Protein AF-A0A5R8P8B9-F1 (afdb_monomer)

Organism: NCBI:txid135487

Structure (mmCIF, N/CA/C/O backbone):
data_AF-A0A5R8P8B9-F1
#
_entry.id   AF-A0A5R8P8B9-F1
#
loop_
_atom_site.group_PDB
_atom_site.id
_atom_site.type_symbol
_atom_site.label_atom_id
_atom_site.label_alt_id
_atom_site.label_comp_id
_atom_site.label_asym_id
_atom_site.label_entity_id
_atom_site.label_seq_id
_atom_site.pdbx_PDB_ins_code
_atom_site.Cartn_x
_atom_site.Cartn_y
_atom_site.Cartn_z
_atom_site.occupancy
_atom_site.B_iso_or_equiv
_atom_site.auth_seq_id
_atom_site.auth_comp_id
_atom_site.auth_asym_id
_atom_site.auth_atom_id
_atom_site.pdbx_PDB_model_num
ATOM 1 N N . MET A 1 1 ? 19.783 -32.258 8.049 1.00 32.91 1 MET A N 1
ATOM 2 C CA . MET A 1 1 ? 19.563 -31.688 6.703 1.00 32.91 1 MET A CA 1
ATOM 3 C C . MET A 1 1 ? 19.098 -30.254 6.885 1.00 32.91 1 MET A C 1
ATOM 5 O O . MET A 1 1 ? 18.039 -30.056 7.458 1.00 32.91 1 MET A O 1
ATOM 9 N N . SER A 1 2 ? 19.915 -29.268 6.510 1.00 30.86 2 SER A N 1
ATOM 10 C CA . SER A 1 2 ? 19.605 -27.845 6.700 1.00 30.86 2 SER A CA 1
ATOM 11 C C . SER A 1 2 ? 18.884 -27.308 5.468 1.00 30.86 2 SER A C 1
ATOM 13 O O . SER A 1 2 ? 19.510 -27.094 4.434 1.00 30.86 2 SER A O 1
ATOM 15 N N . THR A 1 3 ? 17.575 -27.097 5.555 1.00 34.62 3 THR A N 1
ATOM 16 C CA . THR A 1 3 ? 16.823 -26.369 4.528 1.00 34.62 3 THR A CA 1
ATOM 17 C C . THR A 1 3 ? 16.906 -24.880 4.832 1.00 34.62 3 THR A C 1
ATOM 19 O O . THR A 1 3 ? 16.117 -24.340 5.604 1.00 34.62 3 THR A O 1
ATOM 22 N N . THR A 1 4 ? 17.913 -24.221 4.258 1.00 39.94 4 THR A N 1
ATOM 23 C CA . THR A 1 4 ? 18.034 -22.760 4.243 1.00 39.94 4 THR A CA 1
ATOM 24 C C . THR A 1 4 ? 16.786 -22.173 3.589 1.00 39.94 4 THR A C 1
ATOM 26 O O . THR A 1 4 ? 16.516 -22.440 2.419 1.00 39.94 4 THR A O 1
ATOM 29 N N . THR A 1 5 ? 16.012 -21.388 4.335 1.00 41.69 5 THR A N 1
ATOM 30 C CA . THR A 1 5 ? 14.906 -20.594 3.796 1.00 41.69 5 THR A CA 1
ATOM 31 C C . THR A 1 5 ? 15.503 -19.520 2.886 1.00 41.69 5 THR A C 1
ATOM 33 O O . THR A 1 5 ? 15.982 -18.492 3.350 1.00 41.69 5 THR A O 1
ATOM 36 N N . ILE A 1 6 ? 15.555 -19.807 1.586 1.00 44.22 6 ILE A N 1
ATOM 37 C CA . ILE A 1 6 ? 16.093 -18.916 0.551 1.00 44.22 6 ILE A CA 1
ATOM 38 C C . ILE A 1 6 ? 15.149 -17.711 0.440 1.00 44.22 6 ILE A C 1
ATOM 40 O O . ILE A 1 6 ? 14.049 -17.832 -0.111 1.00 44.22 6 ILE A O 1
ATOM 44 N N . SER A 1 7 ? 15.574 -16.560 0.970 1.00 52.22 7 SER A N 1
ATOM 45 C CA . SER A 1 7 ? 14.882 -15.275 0.799 1.00 52.22 7 SER A CA 1
ATOM 46 C C . SER A 1 7 ? 14.778 -14.926 -0.695 1.00 52.22 7 SER A C 1
ATOM 48 O O . SER A 1 7 ? 15.570 -15.407 -1.505 1.00 52.22 7 SER A O 1
ATOM 50 N N . ALA A 1 8 ? 13.841 -14.068 -1.114 1.00 51.50 8 ALA A N 1
ATOM 51 C CA . ALA A 1 8 ? 13.798 -13.590 -2.503 1.00 51.50 8 ALA A CA 1
ATOM 52 C C . ALA A 1 8 ? 15.131 -12.933 -2.938 1.00 51.50 8 ALA A C 1
ATOM 54 O O . ALA A 1 8 ? 15.500 -13.008 -4.112 1.00 51.50 8 ALA A O 1
ATOM 55 N N . ALA A 1 9 ? 15.897 -12.382 -1.985 1.00 48.53 9 ALA A N 1
ATOM 56 C CA . ALA A 1 9 ? 17.263 -11.893 -2.194 1.00 48.53 9 ALA A CA 1
ATOM 57 C C . ALA A 1 9 ? 18.290 -13.007 -2.507 1.00 48.53 9 ALA A C 1
ATOM 59 O O . ALA A 1 9 ? 19.281 -12.743 -3.191 1.00 48.53 9 ALA A O 1
ATOM 60 N N . ASP A 1 10 ? 18.040 -14.248 -2.078 1.00 47.06 10 ASP A N 1
ATOM 61 C CA . ASP A 1 10 ? 18.881 -15.425 -2.344 1.00 47.06 10 ASP A CA 1
ATOM 62 C C . ASP A 1 10 ? 18.530 -16.124 -3.676 1.00 47.06 10 ASP A C 1
ATOM 64 O O . ASP A 1 10 ? 19.280 -16.976 -4.144 1.00 47.06 10 ASP A O 1
ATOM 68 N N . ARG A 1 11 ? 17.430 -15.739 -4.350 1.00 55.34 11 ARG A N 1
ATOM 69 C CA . ARG A 1 11 ? 17.094 -16.176 -5.728 1.00 55.34 11 ARG A CA 1
ATOM 70 C C . ARG A 1 11 ? 17.558 -15.180 -6.794 1.00 55.34 11 ARG A C 1
ATOM 72 O O . ARG A 1 11 ? 16.913 -15.010 -7.831 1.00 55.34 11 ARG A O 1
ATOM 79 N N . ALA A 1 12 ? 18.637 -14.454 -6.530 1.00 62.03 12 ALA A N 1
ATOM 80 C CA . ALA A 1 12 ? 19.270 -13.592 -7.518 1.00 62.03 12 ALA A CA 1
ATOM 81 C C . ALA A 1 12 ? 19.962 -14.428 -8.611 1.00 62.03 12 ALA A C 1
ATOM 83 O O . ALA A 1 12 ? 20.501 -15.493 -8.329 1.00 62.03 12 ALA A O 1
ATOM 84 N N . ALA A 1 13 ? 19.996 -13.935 -9.850 1.00 69.44 13 ALA A N 1
ATOM 85 C CA . ALA A 1 13 ? 20.685 -14.609 -10.948 1.00 69.44 13 ALA A CA 1
ATOM 86 C C . ALA A 1 13 ? 22.206 -14.406 -10.850 1.00 69.44 13 ALA A C 1
ATOM 88 O O . ALA A 1 13 ? 22.978 -15.168 -11.423 1.00 69.44 13 ALA A O 1
ATOM 89 N N . THR A 1 14 ? 22.646 -13.373 -10.117 1.00 83.69 14 THR A N 1
ATOM 90 C CA . THR A 1 14 ? 24.057 -13.047 -9.875 1.00 83.69 14 THR A CA 1
ATOM 91 C C . THR A 1 14 ? 24.274 -12.548 -8.444 1.00 83.69 14 THR A C 1
ATOM 93 O O . THR A 1 14 ? 23.365 -11.997 -7.820 1.00 83.69 14 THR A O 1
ATOM 96 N N . ALA A 1 15 ? 25.502 -12.676 -7.931 1.00 87.75 15 ALA A N 1
ATOM 97 C CA . ALA A 1 15 ? 25.878 -12.145 -6.617 1.00 87.75 15 ALA A CA 1
ATOM 98 C C . ALA A 1 15 ? 25.673 -10.621 -6.517 1.00 87.75 15 ALA A C 1
ATOM 100 O O . ALA A 1 15 ? 25.242 -10.117 -5.480 1.00 87.75 15 ALA A O 1
ATOM 101 N N . THR A 1 16 ? 25.923 -9.890 -7.609 1.00 90.81 16 THR A N 1
ATOM 102 C CA . THR A 1 16 ? 25.677 -8.444 -7.694 1.00 90.81 16 THR A CA 1
ATOM 103 C C . THR A 1 16 ? 24.193 -8.118 -7.562 1.00 90.81 16 THR A C 1
ATOM 105 O O . THR A 1 16 ? 23.843 -7.219 -6.803 1.00 90.81 16 THR A O 1
ATOM 108 N N . GLU A 1 17 ? 23.314 -8.864 -8.241 1.00 91.81 17 GLU A N 1
ATOM 109 C CA . GLU A 1 17 ? 21.864 -8.692 -8.092 1.00 91.81 17 GLU A CA 1
ATOM 110 C C . GLU A 1 17 ? 21.420 -8.959 -6.644 1.00 91.81 17 GLU A C 1
ATOM 112 O O . GLU A 1 17 ? 20.647 -8.174 -6.099 1.00 91.81 17 GLU A O 1
ATOM 117 N N . SER A 1 18 ? 21.929 -10.013 -5.996 1.00 90.81 18 SER A N 1
ATOM 118 C CA . SER A 1 18 ? 21.593 -10.321 -4.594 1.00 90.81 18 SER A CA 1
ATOM 119 C C . SER A 1 18 ? 21.999 -9.185 -3.653 1.00 90.81 18 SER A C 1
ATOM 121 O O . SER A 1 18 ? 21.192 -8.715 -2.846 1.00 90.81 18 SER A O 1
ATOM 123 N N . ALA A 1 19 ? 23.234 -8.691 -3.797 1.00 94.44 19 ALA A N 1
ATOM 124 C CA . ALA A 1 19 ? 23.741 -7.581 -3.001 1.00 94.44 19 ALA A CA 1
ATOM 125 C C . ALA A 1 19 ? 22.908 -6.307 -3.201 1.00 94.44 19 ALA A C 1
ATOM 127 O O . ALA A 1 19 ? 22.540 -5.675 -2.213 1.00 94.44 19 ALA A O 1
ATOM 128 N N . LEU A 1 20 ? 22.556 -5.976 -4.448 1.00 96.44 20 LEU A N 1
ATOM 129 C CA . LEU A 1 20 ? 21.714 -4.822 -4.765 1.00 96.44 20 LEU A CA 1
ATOM 130 C C . LEU A 1 20 ? 20.326 -4.957 -4.143 1.00 96.44 20 LEU A C 1
ATOM 132 O O . LEU A 1 20 ? 19.863 -4.033 -3.482 1.00 96.44 20 LEU A O 1
ATOM 136 N N . ARG A 1 21 ? 19.667 -6.110 -4.301 1.00 96.56 21 ARG A N 1
ATOM 137 C CA . ARG A 1 21 ? 18.330 -6.349 -3.739 1.00 96.56 21 ARG A CA 1
ATOM 138 C C . ARG A 1 21 ? 18.325 -6.239 -2.215 1.00 96.56 21 ARG A C 1
ATOM 140 O O . ARG A 1 21 ? 17.406 -5.640 -1.659 1.00 96.56 21 ARG A O 1
ATOM 147 N N . ARG A 1 22 ? 19.353 -6.764 -1.544 1.00 96.56 22 ARG A N 1
ATOM 148 C CA . ARG A 1 22 ? 19.531 -6.632 -0.091 1.00 96.56 22 ARG A CA 1
ATOM 149 C C . ARG A 1 22 ? 19.755 -5.178 0.330 1.00 96.56 22 ARG A C 1
ATOM 151 O O . ARG A 1 22 ? 19.131 -4.718 1.283 1.00 96.56 22 ARG A O 1
ATOM 158 N N . ASP A 1 23 ? 20.620 -4.455 -0.374 1.00 98.06 23 ASP A N 1
ATOM 159 C CA . ASP A 1 23 ? 20.900 -3.048 -0.079 1.00 98.06 23 ASP A CA 1
ATOM 160 C C . ASP A 1 23 ? 19.666 -2.168 -0.334 1.00 98.06 23 ASP A C 1
ATOM 162 O O . ASP A 1 23 ? 19.398 -1.257 0.446 1.00 98.06 23 ASP A O 1
ATOM 166 N N . TYR A 1 24 ? 18.864 -2.485 -1.355 1.00 98.25 24 TYR A N 1
ATOM 167 C CA . TYR A 1 24 ? 17.590 -1.819 -1.624 1.00 98.25 24 TYR A CA 1
ATOM 168 C C . TYR A 1 24 ? 16.571 -2.055 -0.497 1.00 98.25 24 TYR A C 1
ATOM 170 O O . TYR A 1 24 ? 15.936 -1.113 -0.029 1.00 98.25 24 TYR A O 1
ATOM 178 N N . ALA A 1 25 ? 16.464 -3.288 0.014 1.00 97.69 25 ALA A N 1
ATOM 179 C CA . ALA A 1 25 ? 15.630 -3.583 1.182 1.00 97.69 25 ALA A CA 1
ATOM 180 C C . ALA A 1 25 ? 16.067 -2.772 2.416 1.00 97.69 25 ALA A C 1
ATOM 182 O O . ALA A 1 25 ? 15.236 -2.189 3.112 1.00 97.69 25 ALA A O 1
ATOM 183 N N . ARG A 1 26 ? 17.382 -2.667 2.659 1.00 97.94 26 ARG A N 1
ATOM 184 C CA . ARG A 1 26 ? 17.927 -1.835 3.742 1.00 97.94 26 ARG A CA 1
ATOM 185 C C . ARG A 1 26 ? 17.616 -0.352 3.534 1.00 97.94 26 ARG A C 1
ATOM 187 O O . ARG A 1 26 ? 17.186 0.299 4.480 1.00 97.94 26 ARG A O 1
ATOM 194 N N . PHE A 1 27 ? 17.808 0.172 2.325 1.00 98.38 27 PHE A N 1
ATOM 195 C CA . PHE A 1 27 ? 17.454 1.545 1.955 1.00 98.38 27 PHE A CA 1
ATOM 196 C C . PHE A 1 27 ? 15.982 1.853 2.257 1.00 98.38 27 PHE A C 1
ATOM 198 O O . PHE A 1 27 ? 15.687 2.846 2.923 1.00 98.38 27 PHE A O 1
ATOM 205 N N . HIS A 1 28 ? 15.075 0.974 1.826 1.00 97.56 28 HIS A N 1
ATOM 206 C CA . HIS A 1 28 ? 13.642 1.116 2.062 1.00 97.56 28 HIS A CA 1
ATOM 207 C C . HIS A 1 28 ? 13.309 1.127 3.561 1.00 97.56 28 HIS A C 1
ATOM 209 O O . HIS A 1 28 ? 12.622 2.029 4.047 1.00 97.56 28 HIS A O 1
ATOM 215 N N . ASN A 1 29 ? 13.857 0.173 4.318 1.00 97.25 29 ASN A N 1
ATOM 216 C CA . ASN A 1 29 ? 13.622 0.073 5.757 1.00 97.25 29 ASN A CA 1
ATOM 217 C C . ASN A 1 29 ? 14.146 1.302 6.506 1.00 97.25 29 ASN A C 1
ATOM 219 O O . ASN A 1 29 ? 13.414 1.855 7.318 1.00 97.25 29 ASN A O 1
ATOM 223 N N . LEU A 1 30 ? 15.358 1.779 6.192 1.00 98.06 30 LEU A N 1
ATOM 224 C CA . LEU A 1 30 ? 15.932 2.992 6.791 1.00 98.06 30 LEU A CA 1
ATOM 225 C C . LEU A 1 30 ? 15.031 4.217 6.587 1.00 98.06 30 LEU A C 1
ATOM 227 O O . LEU A 1 30 ? 14.822 4.989 7.521 1.00 98.06 30 LEU A O 1
ATOM 231 N N . ARG A 1 31 ? 14.461 4.384 5.386 1.00 97.88 31 ARG A N 1
ATOM 232 C CA . ARG A 1 31 ? 13.517 5.476 5.098 1.00 97.88 31 ARG A CA 1
ATOM 233 C C . ARG A 1 31 ? 12.190 5.319 5.832 1.00 97.88 31 ARG A C 1
ATOM 235 O O . ARG A 1 31 ? 11.624 6.322 6.250 1.00 97.88 31 ARG A O 1
ATOM 242 N N . THR A 1 32 ? 11.719 4.086 5.988 1.00 95.88 32 THR A N 1
ATOM 243 C CA . THR A 1 32 ? 10.459 3.780 6.678 1.00 95.88 32 THR A CA 1
ATOM 244 C C . THR A 1 32 ? 10.562 4.060 8.178 1.00 95.88 32 THR A C 1
ATOM 246 O O . THR A 1 32 ? 9.634 4.607 8.760 1.00 95.88 32 THR A O 1
ATOM 249 N N . ILE A 1 33 ? 11.699 3.746 8.810 1.00 97.19 33 ILE A N 1
ATOM 250 C CA . ILE A 1 33 ? 11.886 3.934 10.259 1.00 97.19 33 ILE A CA 1
ATOM 251 C C . ILE A 1 33 ? 12.322 5.351 10.650 1.00 97.19 33 ILE A C 1
ATOM 253 O O . ILE A 1 33 ? 12.096 5.757 11.785 1.00 97.19 33 ILE A O 1
ATOM 257 N N . ALA A 1 34 ? 12.947 6.117 9.747 1.00 97.56 34 ALA A N 1
ATOM 258 C CA . ALA A 1 34 ? 13.501 7.434 10.075 1.00 97.56 34 ALA A CA 1
ATOM 259 C C . ALA A 1 34 ? 12.492 8.432 10.693 1.00 97.56 34 ALA A C 1
ATOM 261 O O . ALA A 1 34 ? 12.882 9.122 11.637 1.00 97.56 34 ALA A O 1
ATOM 262 N N . PRO A 1 35 ? 11.216 8.511 10.250 1.00 97.00 35 PRO A N 1
ATOM 263 C CA . PRO A 1 35 ? 10.201 9.357 10.890 1.00 97.00 35 PRO A CA 1
ATOM 264 C C . PRO A 1 35 ? 9.861 8.961 12.334 1.00 97.00 35 PRO A C 1
ATOM 266 O O . PRO A 1 35 ? 9.297 9.768 13.066 1.00 97.00 35 PRO A O 1
ATOM 269 N N . HIS A 1 36 ? 10.199 7.735 12.737 1.00 97.00 36 HIS A N 1
ATOM 270 C CA . HIS A 1 36 ? 9.913 7.162 14.052 1.00 97.00 36 HIS A CA 1
ATOM 271 C C . HIS A 1 36 ? 11.150 7.105 14.963 1.00 97.00 36 HIS A C 1
ATOM 273 O O . HIS A 1 36 ? 11.131 6.413 15.975 1.00 97.00 36 HIS A O 1
ATOM 279 N N . ALA A 1 37 ? 12.240 7.789 14.604 1.00 96.94 37 ALA A N 1
ATOM 280 C CA . ALA A 1 37 ? 13.438 7.846 15.434 1.00 96.94 37 ALA A CA 1
ATOM 281 C C . ALA A 1 37 ? 13.208 8.672 16.715 1.00 96.94 37 ALA A C 1
ATOM 283 O O . ALA A 1 37 ? 12.519 9.693 16.683 1.00 96.94 37 ALA A O 1
ATOM 284 N N . ASP A 1 38 ? 13.869 8.291 17.813 1.00 96.19 38 ASP A N 1
ATOM 285 C CA . ASP A 1 38 ? 13.724 8.945 19.124 1.00 96.19 38 ASP A CA 1
ATOM 286 C C . ASP A 1 38 ? 14.216 10.398 19.111 1.00 96.19 38 ASP A C 1
ATOM 288 O O . ASP A 1 38 ? 13.773 11.236 19.898 1.00 96.19 38 ASP A O 1
ATOM 292 N N . THR A 1 39 ? 15.160 10.714 18.215 1.00 97.81 39 THR A N 1
ATOM 293 C CA . THR A 1 39 ? 15.732 12.057 18.090 1.00 97.81 39 THR A CA 1
ATOM 294 C C . THR A 1 39 ? 15.844 12.524 16.633 1.00 97.81 39 THR A C 1
ATOM 296 O O . THR A 1 39 ? 16.128 11.727 15.732 1.00 97.81 39 THR A O 1
ATOM 299 N N . PRO A 1 40 ? 15.765 13.846 16.372 1.00 97.50 40 PRO A N 1
ATOM 300 C CA . PRO A 1 40 ? 16.004 14.400 15.036 1.00 97.50 40 PRO A CA 1
ATOM 301 C C . PRO A 1 40 ? 17.421 14.158 14.496 1.00 97.50 40 PRO A C 1
ATOM 303 O O . PRO A 1 40 ? 17.649 14.254 13.290 1.00 97.50 40 PRO A O 1
ATOM 306 N N . ALA A 1 41 ? 18.404 13.922 15.372 1.00 97.00 41 ALA A N 1
ATOM 307 C CA . ALA A 1 41 ? 19.769 13.586 14.969 1.00 97.00 41 ALA A CA 1
ATOM 308 C C . ALA A 1 41 ? 19.839 12.155 14.416 1.00 97.00 41 ALA A C 1
ATOM 310 O O . ALA A 1 41 ? 20.381 11.948 13.332 1.00 97.00 41 ALA A O 1
ATOM 311 N N . GLN A 1 42 ? 19.203 11.206 15.104 1.00 97.25 42 GLN A N 1
ATOM 312 C CA . GLN A 1 42 ? 19.086 9.819 14.660 1.00 97.25 42 GLN A CA 1
ATOM 313 C C . GLN A 1 42 ? 18.295 9.706 13.348 1.00 97.25 42 GLN A C 1
ATOM 315 O O . GLN A 1 42 ? 18.732 9.014 12.432 1.00 97.25 42 GLN A O 1
ATOM 320 N N . ALA A 1 43 ? 17.190 10.449 13.197 1.00 97.31 43 ALA A N 1
ATOM 321 C CA . ALA A 1 43 ? 16.448 10.506 11.932 1.00 97.31 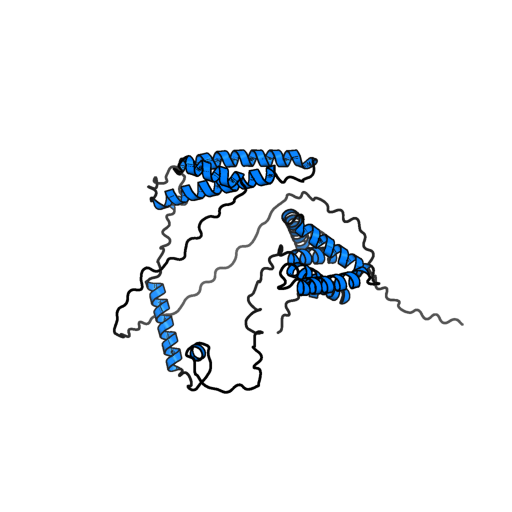43 ALA A CA 1
ATOM 322 C C . ALA A 1 43 ? 17.347 10.935 10.753 1.00 97.31 43 ALA A C 1
ATOM 324 O O . ALA A 1 43 ? 17.337 10.313 9.690 1.00 97.31 43 ALA A O 1
ATOM 325 N N . ARG A 1 44 ? 18.178 11.972 10.950 1.00 98.38 44 ARG A N 1
ATOM 326 C CA . ARG A 1 44 ? 19.140 12.448 9.938 1.00 98.38 44 AR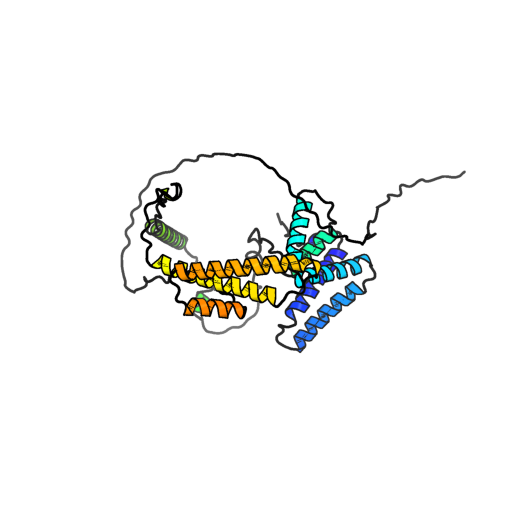G A CA 1
ATOM 327 C C . ARG A 1 44 ? 20.213 11.414 9.613 1.00 98.38 44 ARG A C 1
ATOM 329 O O . ARG A 1 44 ? 20.578 11.275 8.446 1.00 98.38 44 ARG A O 1
ATOM 336 N N . GLU A 1 45 ? 20.708 10.689 10.610 1.00 98.38 45 GLU A N 1
ATOM 337 C CA . GLU A 1 45 ? 21.683 9.619 10.399 1.00 98.38 45 GLU A CA 1
ATOM 338 C C . GLU A 1 45 ? 21.101 8.494 9.533 1.00 98.38 45 GLU A C 1
ATOM 340 O O . GLU A 1 45 ? 21.704 8.115 8.529 1.00 98.38 45 GLU A O 1
ATOM 345 N N . LEU A 1 46 ? 19.895 8.021 9.856 1.00 97.94 46 LEU A N 1
ATOM 346 C CA . LEU A 1 46 ? 19.204 6.974 9.097 1.00 97.94 46 LEU A CA 1
ATOM 347 C C . LEU A 1 46 ? 18.976 7.384 7.636 1.00 97.94 46 LEU A C 1
ATOM 349 O O . LEU A 1 46 ? 19.254 6.608 6.719 1.00 97.94 46 LEU A O 1
ATOM 353 N N . LEU A 1 47 ? 18.539 8.627 7.406 1.00 98.06 47 LEU A N 1
ATOM 354 C CA . LEU A 1 47 ? 18.372 9.171 6.057 1.00 98.06 47 LEU A CA 1
ATOM 355 C C . LEU A 1 47 ? 19.710 9.301 5.315 1.00 98.06 47 LEU A C 1
ATOM 357 O O . LEU A 1 47 ? 19.774 8.992 4.129 1.00 98.06 47 LEU A O 1
ATOM 361 N N . THR A 1 48 ? 20.791 9.682 5.999 1.00 98.56 48 THR A N 1
ATOM 362 C CA . THR A 1 48 ? 22.139 9.762 5.405 1.00 98.56 48 THR A CA 1
ATOM 363 C C . THR A 1 48 ? 22.644 8.382 4.975 1.00 98.56 48 THR A C 1
ATOM 365 O O . THR A 1 48 ? 23.194 8.226 3.880 1.00 98.56 48 THR A O 1
ATOM 368 N N . GLN A 1 49 ? 22.417 7.356 5.801 1.00 98.62 49 GLN A N 1
ATOM 369 C CA . GLN A 1 49 ? 22.741 5.970 5.458 1.00 98.62 49 GLN A CA 1
ATOM 370 C C . GLN A 1 49 ? 21.930 5.490 4.245 1.00 98.62 49 GLN A C 1
ATOM 372 O O . GLN A 1 49 ? 22.487 4.853 3.350 1.00 98.62 49 GLN A O 1
ATOM 377 N N . ALA A 1 50 ? 20.637 5.826 4.178 1.00 98.12 50 ALA A N 1
ATOM 378 C CA . ALA A 1 50 ? 19.791 5.499 3.034 1.00 98.12 50 ALA A CA 1
ATOM 379 C C . ALA A 1 50 ? 20.296 6.173 1.744 1.00 98.12 50 ALA A C 1
ATOM 381 O O . ALA A 1 50 ? 20.487 5.494 0.736 1.00 98.12 50 ALA A O 1
ATOM 382 N N . THR A 1 51 ? 20.585 7.477 1.778 1.00 98.25 51 THR A N 1
ATOM 383 C CA . THR A 1 51 ? 21.125 8.212 0.622 1.00 98.25 51 THR A CA 1
ATOM 384 C C . THR A 1 51 ? 22.449 7.619 0.144 1.00 98.25 51 THR A C 1
ATOM 386 O O . THR A 1 51 ? 22.607 7.377 -1.044 1.00 98.25 51 THR A O 1
ATOM 389 N N . THR A 1 52 ? 23.351 7.253 1.060 1.00 98.31 52 THR A N 1
ATOM 390 C CA . THR A 1 52 ? 24.635 6.622 0.704 1.00 98.31 52 THR A CA 1
ATOM 391 C C . THR A 1 52 ? 24.445 5.303 -0.061 1.00 98.31 52 THR A C 1
ATOM 393 O O . THR A 1 52 ? 25.172 5.021 -1.016 1.00 98.31 52 THR A O 1
ATOM 396 N N . LEU A 1 53 ? 23.460 4.483 0.331 1.00 98.00 53 LEU A N 1
ATOM 397 C CA . LEU A 1 53 ? 23.122 3.249 -0.390 1.00 98.00 53 LEU A CA 1
ATOM 398 C C . LEU A 1 53 ? 22.562 3.545 -1.785 1.00 98.00 53 LEU A C 1
ATOM 400 O O . LEU A 1 53 ? 22.952 2.882 -2.747 1.00 98.00 53 LEU A O 1
ATOM 404 N N . ALA A 1 54 ? 21.677 4.536 -1.896 1.00 97.69 54 ALA A N 1
ATOM 405 C CA . ALA A 1 54 ? 21.107 4.941 -3.174 1.00 97.69 54 ALA A CA 1
ATOM 406 C C . ALA A 1 54 ? 22.175 5.500 -4.125 1.00 97.69 54 ALA A C 1
ATOM 408 O O . ALA A 1 54 ? 22.250 5.062 -5.272 1.00 97.69 54 ALA A O 1
ATOM 409 N N . ASP A 1 55 ? 23.043 6.396 -3.654 1.00 97.94 55 ASP A N 1
ATOM 410 C CA . ASP A 1 55 ? 24.113 7.014 -4.448 1.00 97.94 55 ASP A CA 1
ATOM 411 C C . ASP A 1 55 ? 25.075 5.967 -5.011 1.00 97.94 55 ASP A C 1
ATOM 413 O O . ASP A 1 55 ? 25.422 6.003 -6.194 1.00 97.94 55 ASP A O 1
ATOM 417 N N . ARG A 1 56 ? 25.444 4.975 -4.189 1.00 97.81 56 ARG A N 1
ATOM 418 C CA . ARG A 1 56 ? 26.286 3.850 -4.609 1.00 97.81 56 ARG A CA 1
ATOM 419 C C . ARG A 1 56 ? 25.696 3.111 -5.810 1.00 97.81 56 ARG A C 1
ATOM 421 O O . ARG A 1 56 ? 26.412 2.877 -6.778 1.00 97.81 56 ARG A O 1
ATOM 428 N N . TRP A 1 57 ? 24.421 2.724 -5.751 1.00 97.56 57 TRP A N 1
ATOM 429 C CA . TRP A 1 57 ? 23.798 1.896 -6.792 1.00 97.56 57 TRP A CA 1
ATOM 430 C C . TRP A 1 57 ? 23.305 2.695 -7.998 1.00 97.56 57 TRP A C 1
ATOM 432 O O . TRP A 1 57 ? 23.281 2.169 -9.109 1.00 97.56 57 TRP A O 1
ATOM 442 N N . THR A 1 58 ? 22.952 3.966 -7.814 1.00 97.25 58 THR A N 1
ATOM 443 C CA . THR A 1 58 ? 22.590 4.875 -8.913 1.00 97.25 58 THR A CA 1
ATOM 444 C C . THR A 1 58 ? 23.806 5.381 -9.682 1.00 97.25 58 THR A C 1
ATOM 446 O O . THR A 1 58 ? 23.681 5.659 -10.872 1.00 97.25 58 THR A O 1
ATOM 449 N N . SER A 1 59 ? 24.983 5.430 -9.052 1.00 96.81 59 SER A N 1
ATOM 450 C CA . SER A 1 59 ? 26.257 5.792 -9.692 1.00 96.81 59 SER A CA 1
ATOM 451 C C . SER A 1 59 ? 27.123 4.581 -10.056 1.00 96.81 59 SER A C 1
ATOM 453 O O . SER A 1 59 ? 28.241 4.752 -10.540 1.00 96.81 59 SER A O 1
ATOM 455 N N . ASP A 1 60 ? 26.630 3.356 -9.833 1.00 96.88 60 ASP A N 1
ATOM 456 C CA . ASP A 1 60 ? 27.383 2.128 -10.100 1.00 96.88 60 ASP A CA 1
ATOM 457 C C . ASP A 1 60 ? 27.800 2.066 -11.581 1.00 96.88 60 ASP A C 1
ATOM 459 O O . ASP A 1 60 ? 26.965 2.361 -12.440 1.00 96.88 60 ASP A O 1
ATOM 463 N N . PRO A 1 61 ? 29.041 1.672 -11.928 1.00 96.19 61 PRO A N 1
ATOM 464 C CA . PRO A 1 61 ? 29.483 1.581 -13.320 1.00 96.19 61 PRO A CA 1
ATOM 465 C C . PRO A 1 61 ? 28.616 0.657 -14.188 1.00 96.19 61 PRO A C 1
ATOM 467 O O . PRO A 1 61 ? 28.445 0.912 -15.384 1.00 96.19 61 PRO A O 1
ATOM 470 N N . ASN A 1 62 ? 28.017 -0.384 -13.602 1.00 94.25 62 ASN A N 1
ATOM 471 C CA . ASN A 1 62 ? 27.203 -1.362 -14.310 1.00 94.25 62 ASN A CA 1
ATOM 472 C C . ASN A 1 62 ? 25.805 -0.799 -14.656 1.00 94.25 62 ASN A C 1
ATOM 474 O O . ASN A 1 62 ? 24.973 -0.587 -13.766 1.00 94.25 62 ASN A O 1
ATOM 478 N N . PRO A 1 63 ? 25.468 -0.626 -15.951 1.00 93.69 63 PRO A N 1
ATOM 479 C CA . PRO A 1 63 ? 24.164 -0.107 -16.356 1.00 93.69 63 PRO A CA 1
ATOM 480 C C . PRO A 1 63 ? 22.999 -1.031 -15.977 1.00 93.69 63 PRO A C 1
ATOM 482 O O . PRO A 1 63 ? 21.924 -0.531 -15.642 1.00 93.69 63 PRO A O 1
ATOM 485 N N . CYS A 1 64 ? 23.193 -2.358 -15.981 1.00 93.00 64 CYS A N 1
ATOM 486 C CA . CYS A 1 64 ? 22.131 -3.299 -15.616 1.00 93.00 64 CYS A CA 1
ATOM 487 C C . CYS A 1 64 ? 21.799 -3.174 -14.104 1.00 93.00 64 CYS A C 1
ATOM 489 O O . CYS A 1 64 ? 20.631 -3.316 -13.740 1.00 93.00 64 CYS A O 1
ATOM 491 N N . ALA A 1 65 ? 22.780 -2.840 -13.247 1.00 94.38 65 ALA A N 1
ATOM 492 C CA . ALA A 1 65 ? 22.577 -2.579 -11.814 1.00 94.38 65 ALA A CA 1
ATOM 493 C C . ALA A 1 65 ? 21.804 -1.271 -11.575 1.00 94.38 65 ALA A C 1
ATOM 495 O O . ALA A 1 65 ? 20.780 -1.278 -10.892 1.00 94.38 65 ALA A O 1
ATOM 496 N N . ARG A 1 66 ? 22.207 -0.172 -12.233 1.00 96.75 66 ARG A N 1
ATOM 497 C CA . ARG A 1 66 ? 21.466 1.105 -12.178 1.00 96.75 66 ARG A CA 1
ATOM 498 C C . ARG A 1 66 ? 20.019 0.959 -12.655 1.00 96.75 66 ARG A C 1
ATOM 500 O O . ARG A 1 66 ? 19.107 1.571 -12.103 1.00 96.75 66 ARG A O 1
ATOM 507 N N . ALA A 1 67 ? 19.795 0.169 -13.706 1.00 95.75 67 ALA A N 1
ATOM 508 C CA . ALA A 1 67 ? 18.451 -0.143 -14.187 1.00 95.75 67 ALA A CA 1
ATOM 509 C C . ALA A 1 67 ? 17.640 -0.917 -13.138 1.00 95.75 67 ALA A C 1
ATOM 511 O O . ALA A 1 67 ? 16.507 -0.540 -12.868 1.00 95.75 67 ALA A O 1
ATOM 512 N N . LEU A 1 68 ? 18.233 -1.927 -12.490 1.00 95.88 68 LEU A N 1
ATOM 513 C CA . LEU A 1 68 ? 17.541 -2.721 -11.472 1.00 95.88 68 LEU A CA 1
ATOM 514 C C . LEU A 1 68 ? 17.143 -1.877 -10.255 1.00 95.88 68 LEU A C 1
ATOM 516 O O . LEU A 1 68 ? 16.038 -2.034 -9.745 1.00 95.88 68 LEU A O 1
ATOM 520 N N . TRP A 1 69 ? 18.011 -0.961 -9.817 1.00 97.62 69 TRP A N 1
ATOM 521 C CA . TRP A 1 69 ? 17.683 -0.028 -8.737 1.00 97.62 69 TRP A CA 1
ATOM 522 C C . TRP A 1 69 ? 16.453 0.826 -9.078 1.00 97.62 69 TRP A C 1
ATOM 524 O O . TRP A 1 69 ? 15.524 0.915 -8.282 1.00 97.62 69 TRP A O 1
ATOM 534 N N . ARG A 1 70 ? 16.411 1.399 -10.291 1.00 97.56 70 ARG A N 1
ATOM 535 C CA . ARG A 1 70 ? 15.265 2.195 -10.769 1.00 97.56 70 ARG A CA 1
ATOM 536 C C . ARG A 1 70 ? 13.992 1.365 -10.930 1.00 97.56 70 ARG A C 1
ATOM 538 O O . ARG A 1 70 ? 12.913 1.854 -10.626 1.00 97.56 70 ARG A O 1
ATOM 545 N N . GLU A 1 71 ? 14.109 0.124 -11.393 1.00 96.56 71 GLU A N 1
ATOM 546 C CA . GLU A 1 71 ? 12.973 -0.798 -11.505 1.00 96.56 71 GLU A CA 1
ATOM 547 C C . GLU A 1 71 ? 12.381 -1.145 -10.134 1.00 96.56 71 GLU A C 1
ATOM 549 O O . GLU A 1 71 ? 11.162 -1.170 -9.993 1.00 96.56 71 GLU A O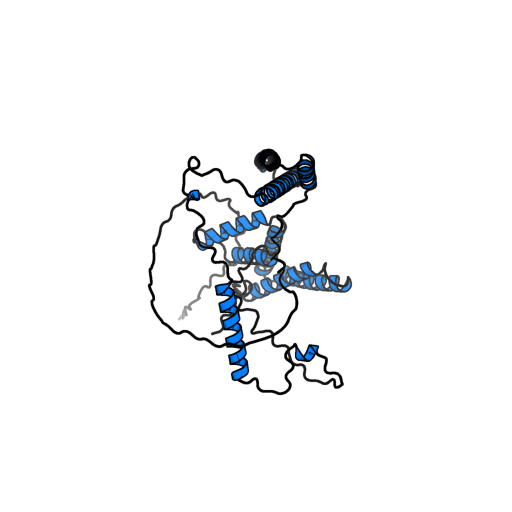 1
ATOM 554 N N . LEU A 1 72 ? 13.224 -1.391 -9.124 1.00 97.50 72 LEU A N 1
ATOM 555 C CA . LEU A 1 72 ? 12.772 -1.619 -7.748 1.00 97.50 72 LEU A CA 1
ATOM 556 C C . LEU A 1 72 ? 12.076 -0.379 -7.178 1.00 97.50 72 LEU A C 1
ATOM 558 O O . LEU A 1 72 ? 10.998 -0.508 -6.605 1.00 97.50 72 LEU A O 1
ATOM 562 N N . ASP A 1 73 ? 12.646 0.808 -7.399 1.00 97.56 73 ASP A N 1
ATOM 563 C CA . ASP A 1 73 ? 12.060 2.083 -6.973 1.00 97.56 73 ASP A CA 1
ATOM 564 C C . ASP A 1 73 ? 10.693 2.350 -7.607 1.00 97.56 73 ASP A C 1
ATOM 566 O O . ASP A 1 73 ? 9.718 2.625 -6.908 1.00 97.56 73 ASP A O 1
ATOM 570 N N . ALA A 1 74 ? 10.583 2.150 -8.921 1.00 96.88 74 ALA A N 1
ATOM 571 C CA . ALA A 1 74 ? 9.317 2.260 -9.633 1.00 96.88 74 ALA A CA 1
ATOM 572 C C . ALA A 1 74 ? 8.288 1.222 -9.154 1.00 96.88 74 ALA A C 1
ATOM 574 O O . ALA A 1 74 ? 7.114 1.551 -8.991 1.00 96.88 74 ALA A O 1
ATOM 575 N N . ALA A 1 75 ? 8.714 -0.021 -8.904 1.00 96.50 75 ALA A N 1
ATOM 576 C CA . ALA A 1 75 ? 7.827 -1.078 -8.428 1.00 96.50 75 ALA A CA 1
ATOM 577 C C . ALA A 1 75 ? 7.289 -0.785 -7.019 1.00 96.50 75 ALA A C 1
ATOM 579 O O . ALA A 1 75 ? 6.088 -0.921 -6.793 1.00 96.50 75 ALA A O 1
ATOM 580 N N . VAL A 1 76 ? 8.139 -0.343 -6.086 1.00 97.25 76 VAL A N 1
ATOM 581 C CA . VAL A 1 76 ? 7.703 0.096 -4.748 1.00 97.25 76 VAL A CA 1
ATOM 582 C C . VAL A 1 76 ? 6.770 1.303 -4.852 1.00 97.25 76 VAL A C 1
ATOM 584 O O . VAL A 1 76 ? 5.718 1.318 -4.216 1.00 97.25 76 VAL A O 1
ATOM 587 N N . GLY A 1 77 ? 7.097 2.280 -5.703 1.00 95.56 77 GLY A N 1
ATOM 588 C CA . GLY A 1 77 ? 6.230 3.427 -5.971 1.00 95.56 77 GLY A CA 1
ATOM 589 C C . GLY A 1 77 ? 4.843 3.023 -6.484 1.00 95.56 77 GLY A C 1
ATOM 590 O O . GLY A 1 77 ? 3.840 3.549 -6.009 1.00 95.56 77 GLY A O 1
ATOM 591 N N . ALA A 1 78 ? 4.762 2.051 -7.397 1.00 94.50 78 ALA A N 1
ATOM 592 C CA . ALA A 1 78 ? 3.494 1.542 -7.924 1.00 94.50 78 ALA A CA 1
ATOM 593 C C . ALA A 1 78 ? 2.646 0.825 -6.859 1.00 94.50 78 ALA A C 1
ATOM 595 O O . ALA A 1 78 ? 1.422 0.972 -6.844 1.00 94.50 78 ALA A O 1
ATOM 596 N N . TRP A 1 79 ? 3.285 0.071 -5.963 1.00 94.62 79 TRP A N 1
ATOM 597 C CA . TRP A 1 79 ? 2.611 -0.556 -4.827 1.00 94.62 79 TRP A CA 1
ATOM 598 C C . TRP A 1 79 ? 2.063 0.480 -3.846 1.00 94.62 79 TRP A C 1
ATOM 600 O O . TRP A 1 79 ? 0.890 0.408 -3.503 1.00 94.62 79 TRP A O 1
ATOM 610 N N . ASN A 1 80 ? 2.858 1.487 -3.484 1.00 92.56 80 ASN A N 1
ATOM 611 C CA . ASN A 1 80 ? 2.424 2.542 -2.566 1.00 92.56 80 ASN A CA 1
ATOM 612 C C . ASN A 1 80 ? 1.323 3.435 -3.158 1.00 92.56 80 ASN A C 1
ATOM 614 O O . ASN A 1 80 ? 0.417 3.849 -2.444 1.00 92.56 80 ASN A O 1
ATOM 618 N N . ALA A 1 81 ? 1.393 3.747 -4.455 1.00 93.69 81 ALA A N 1
ATOM 619 C CA . ALA A 1 81 ? 0.432 4.640 -5.098 1.00 93.69 81 ALA A CA 1
ATOM 620 C C . ALA A 1 81 ? -0.900 3.955 -5.441 1.00 93.69 81 ALA A C 1
ATOM 622 O O . ALA A 1 81 ? -1.934 4.613 -5.461 1.00 93.69 81 ALA A O 1
ATOM 623 N N . ARG A 1 82 ? -0.881 2.661 -5.801 1.00 92.44 82 ARG A N 1
ATOM 624 C CA . ARG A 1 82 ? -2.061 1.932 -6.310 1.00 92.44 82 ARG A CA 1
ATOM 625 C C . ARG A 1 82 ? -2.074 0.474 -5.829 1.00 92.44 82 ARG A C 1
ATOM 627 O O . ARG A 1 82 ? -1.994 -0.439 -6.663 1.00 92.44 82 ARG A O 1
ATOM 634 N N . PRO A 1 83 ? -2.158 0.221 -4.515 1.00 91.25 83 PRO A N 1
ATOM 635 C CA . PRO A 1 83 ? -1.918 -1.105 -3.951 1.00 91.25 83 PRO A CA 1
ATOM 636 C C . PRO A 1 83 ? -2.878 -2.176 -4.480 1.00 91.25 83 PRO A C 1
ATOM 638 O O . PRO A 1 83 ? -2.435 -3.259 -4.863 1.00 91.25 83 PRO A O 1
ATOM 641 N N . GLU A 1 84 ? -4.178 -1.896 -4.605 1.00 88.56 84 GLU A N 1
ATOM 642 C CA . GLU A 1 84 ? -5.162 -2.883 -5.075 1.00 88.56 84 GLU A CA 1
ATOM 643 C C . GLU A 1 84 ? -4.975 -3.222 -6.555 1.00 88.56 84 GLU A C 1
ATOM 645 O O . GLU A 1 84 ? -5.085 -4.387 -6.956 1.00 88.56 84 GLU A O 1
ATOM 650 N N . THR A 1 85 ? -4.695 -2.209 -7.377 1.00 89.19 85 THR A N 1
ATOM 651 C CA . THR A 1 85 ? -4.465 -2.372 -8.818 1.00 89.19 85 THR A CA 1
ATOM 652 C C . THR A 1 85 ? -3.193 -3.172 -9.061 1.00 89.19 85 THR A C 1
ATOM 654 O O . THR A 1 85 ? -3.220 -4.163 -9.797 1.00 89.19 85 THR A O 1
ATOM 657 N N . THR A 1 86 ? -2.104 -2.804 -8.385 1.00 90.75 86 THR A N 1
ATOM 658 C CA . THR A 1 86 ? -0.821 -3.506 -8.470 1.00 90.75 86 THR A CA 1
ATOM 659 C C . THR A 1 86 ? -0.947 -4.939 -7.938 1.00 90.75 86 THR A C 1
ATOM 661 O O . THR A 1 86 ? -0.469 -5.868 -8.589 1.00 90.75 86 THR A O 1
ATOM 664 N N . ALA A 1 87 ? -1.708 -5.170 -6.861 1.00 90.38 87 ALA A N 1
ATOM 665 C CA . ALA A 1 87 ? -2.002 -6.513 -6.351 1.00 90.38 87 ALA A CA 1
ATOM 666 C C . ALA A 1 87 ? -2.768 -7.387 -7.345 1.00 90.38 87 ALA A C 1
ATOM 668 O O . ALA A 1 87 ? -2.429 -8.556 -7.539 1.00 90.38 87 ALA A O 1
ATOM 669 N N . ARG A 1 88 ? -3.817 -6.851 -7.981 1.00 89.06 88 ARG A N 1
ATOM 670 C CA . ARG A 1 88 ? -4.590 -7.588 -8.994 1.00 89.06 88 ARG A CA 1
ATOM 671 C C . ARG A 1 88 ? -3.719 -7.944 -10.194 1.00 89.06 88 ARG A C 1
ATOM 673 O O . ARG A 1 88 ? -3.756 -9.094 -10.633 1.00 89.06 88 ARG A O 1
ATOM 680 N N . ALA A 1 89 ? -2.927 -6.993 -10.689 1.00 87.81 89 ALA A N 1
ATOM 681 C CA . ALA A 1 89 ? -1.992 -7.224 -11.787 1.00 87.81 89 ALA A CA 1
ATOM 682 C C . ALA A 1 89 ? -0.950 -8.291 -11.418 1.00 87.81 89 ALA A C 1
ATOM 684 O O . ALA A 1 89 ? -0.755 -9.246 -12.170 1.00 87.81 89 ALA A O 1
ATOM 685 N N . PHE A 1 90 ? -0.360 -8.194 -10.224 1.00 92.12 90 PHE A N 1
ATOM 686 C CA . PHE A 1 90 ? 0.596 -9.173 -9.718 1.00 92.12 90 PHE A CA 1
ATOM 687 C C . PHE A 1 90 ? -0.019 -10.572 -9.603 1.00 92.12 90 PHE A C 1
ATOM 689 O O . PHE A 1 90 ? 0.577 -11.532 -10.087 1.00 92.12 90 PHE A O 1
ATOM 696 N N . ARG A 1 91 ? -1.231 -10.718 -9.047 1.00 90.44 91 ARG A N 1
ATOM 697 C CA . ARG A 1 91 ? -1.922 -12.021 -8.958 1.00 90.44 91 ARG A CA 1
ATOM 698 C C . ARG A 1 91 ? -2.188 -12.640 -10.330 1.00 90.44 91 ARG A C 1
ATOM 700 O O . ARG A 1 91 ? -1.917 -13.823 -10.506 1.00 90.44 91 ARG A O 1
ATOM 707 N N . ARG A 1 92 ? -2.655 -11.852 -11.305 1.00 88.62 92 ARG A N 1
ATOM 708 C CA . ARG A 1 92 ? -2.855 -12.322 -12.690 1.00 88.62 92 ARG A CA 1
ATOM 709 C C . ARG A 1 92 ? -1.542 -12.801 -13.310 1.00 88.62 92 ARG A C 1
ATOM 711 O O . ARG A 1 92 ? -1.493 -13.890 -13.870 1.00 88.62 92 ARG A O 1
ATOM 718 N N . LEU A 1 93 ? -0.468 -12.026 -13.142 1.00 89.44 93 LEU A N 1
ATOM 719 C CA . LEU A 1 93 ? 0.870 -12.392 -13.610 1.00 89.44 93 LEU A CA 1
ATOM 720 C C . LEU A 1 93 ? 1.375 -13.681 -12.941 1.00 89.44 93 LEU A C 1
ATOM 722 O O . LEU A 1 93 ? 1.938 -14.543 -13.608 1.00 89.44 93 LEU A O 1
ATOM 726 N N . SER A 1 94 ? 1.129 -13.828 -11.636 1.00 88.75 94 SER A N 1
ATOM 727 C CA . SER A 1 94 ? 1.475 -15.021 -10.851 1.00 88.75 94 SER A CA 1
ATOM 728 C C . SER A 1 94 ? 0.777 -16.266 -11.394 1.00 88.75 94 SER A C 1
ATOM 730 O O . SER A 1 94 ? 1.410 -17.297 -11.597 1.00 88.75 94 SER A O 1
ATOM 732 N N . GLN A 1 95 ? -0.533 -16.160 -11.636 1.00 87.88 95 GLN A N 1
ATOM 733 C CA . GLN A 1 95 ? -1.358 -17.247 -12.157 1.00 87.88 95 GLN A CA 1
ATOM 734 C C . GLN A 1 95 ? -0.903 -17.660 -13.558 1.00 87.88 95 GLN A C 1
ATOM 736 O O . GLN A 1 95 ? -0.635 -18.838 -13.773 1.00 87.88 95 GLN A O 1
ATOM 741 N N . ALA A 1 96 ? -0.720 -16.698 -14.468 1.00 85.19 96 ALA A N 1
ATOM 742 C CA . ALA A 1 96 ? -0.245 -16.966 -15.826 1.00 85.19 96 ALA A CA 1
ATOM 743 C C . ALA A 1 96 ? 1.153 -17.611 -15.838 1.00 85.19 96 ALA A C 1
ATOM 745 O O . ALA A 1 96 ? 1.410 -18.538 -16.602 1.00 85.19 96 ALA A O 1
ATOM 746 N N . ARG A 1 97 ? 2.051 -17.167 -14.947 1.00 85.94 97 ARG A N 1
ATOM 747 C CA . ARG A 1 97 ? 3.382 -17.766 -14.777 1.00 85.94 97 ARG A CA 1
ATOM 748 C C . ARG A 1 97 ? 3.306 -19.209 -14.274 1.00 85.94 97 ARG A C 1
ATOM 750 O O . ARG A 1 97 ? 4.028 -20.056 -14.786 1.00 85.94 97 ARG A O 1
ATOM 757 N N . ASN A 1 98 ? 2.455 -19.490 -13.287 1.00 86.25 98 ASN A N 1
ATOM 758 C CA . ASN A 1 98 ? 2.295 -20.836 -12.726 1.00 86.25 98 ASN A CA 1
ATOM 759 C C . ASN A 1 98 ? 1.638 -21.810 -13.714 1.00 86.25 98 ASN A C 1
ATOM 761 O O . ASN A 1 98 ? 1.962 -22.993 -13.699 1.00 86.25 98 ASN A O 1
ATOM 765 N N . ALA A 1 99 ? 0.747 -21.313 -14.572 1.00 87.06 99 ALA A N 1
ATOM 766 C CA . ALA A 1 99 ? 0.143 -22.090 -15.650 1.00 87.06 99 ALA A CA 1
ATOM 767 C C . ALA A 1 99 ? 1.108 -22.341 -16.826 1.00 87.06 99 ALA A C 1
ATOM 769 O O . ALA A 1 99 ? 0.880 -23.241 -17.627 1.00 87.06 99 ALA A O 1
ATOM 770 N N . GLY A 1 100 ? 2.202 -21.574 -16.922 1.00 86.62 100 GLY A N 1
ATOM 771 C CA . GLY A 1 100 ? 3.114 -21.612 -18.068 1.00 86.62 100 GLY A CA 1
ATOM 772 C C . GLY A 1 100 ? 2.573 -20.893 -19.310 1.00 86.62 100 GLY A C 1
ATOM 773 O O . GLY A 1 100 ? 3.168 -21.004 -20.378 1.00 86.62 100 GLY A O 1
ATOM 774 N N . ASP A 1 101 ? 1.482 -20.136 -19.169 1.00 82.19 101 ASP A N 1
ATOM 775 C CA . ASP A 1 101 ? 0.762 -19.484 -20.271 1.00 82.19 101 ASP A CA 1
ATOM 776 C C . ASP A 1 101 ? 1.508 -18.269 -20.841 1.00 82.19 101 ASP A C 1
ATOM 778 O O . ASP A 1 101 ? 1.276 -17.865 -21.981 1.00 82.19 101 ASP A O 1
ATOM 782 N N . LEU A 1 102 ? 2.401 -17.661 -20.050 1.00 76.56 102 LEU A N 1
ATOM 783 C CA . LEU A 1 102 ? 3.146 -16.469 -20.447 1.00 76.56 102 LEU A CA 1
ATOM 784 C C . LEU A 1 102 ? 4.638 -16.606 -20.111 1.00 76.56 102 LEU A C 1
ATOM 786 O O . LEU A 1 102 ? 4.973 -16.909 -18.959 1.00 76.56 102 LEU A O 1
ATOM 790 N N . PRO A 1 103 ? 5.556 -16.300 -21.050 1.00 81.69 103 PRO A N 1
ATOM 791 C CA . PRO A 1 103 ? 6.966 -16.129 -20.728 1.00 81.69 103 PRO A CA 1
ATOM 792 C C . PRO A 1 103 ? 7.146 -14.831 -19.926 1.00 81.69 103 PRO A C 1
ATOM 794 O O . PRO A 1 103 ? 7.402 -13.762 -20.476 1.00 81.69 103 PRO A O 1
ATOM 797 N N . VAL A 1 104 ? 6.961 -14.912 -18.608 1.00 82.56 104 VAL A N 1
ATOM 798 C CA . VAL A 1 104 ? 7.198 -13.790 -17.695 1.00 82.56 104 VAL A CA 1
ATOM 799 C C . VAL A 1 104 ? 8.692 -13.684 -17.421 1.00 82.56 104 VAL A C 1
ATOM 801 O O . VAL A 1 104 ? 9.281 -14.623 -16.887 1.00 82.56 104 VAL A O 1
ATOM 804 N N . ASP A 1 105 ? 9.285 -12.525 -17.719 1.00 87.50 105 ASP A N 1
ATOM 805 C CA . ASP A 1 105 ? 10.680 -12.245 -17.381 1.00 87.50 105 ASP A CA 1
ATOM 806 C C . ASP A 1 105 ? 10.947 -12.462 -15.879 1.00 87.50 105 ASP A C 1
ATOM 808 O O . ASP A 1 105 ? 10.293 -11.884 -15.002 1.00 87.50 105 ASP A O 1
ATOM 812 N N . ASP A 1 106 ? 11.929 -13.313 -15.575 1.00 86.56 106 ASP A N 1
ATOM 813 C CA . ASP A 1 106 ? 12.259 -13.729 -14.211 1.00 86.56 106 ASP A CA 1
ATOM 814 C C . ASP A 1 106 ? 12.732 -12.569 -13.342 1.00 86.56 106 ASP A C 1
ATOM 816 O O . ASP A 1 106 ? 12.538 -12.575 -12.122 1.00 86.56 106 ASP A O 1
ATOM 820 N N . ARG A 1 107 ? 13.387 -11.574 -13.942 1.00 88.31 107 ARG A N 1
ATOM 821 C CA . ARG A 1 107 ? 13.832 -10.383 -13.226 1.00 88.31 107 ARG A CA 1
ATOM 822 C C . ARG A 1 107 ? 12.640 -9.496 -12.881 1.00 88.31 107 ARG A C 1
ATOM 824 O O . ARG A 1 107 ? 12.505 -9.166 -11.704 1.00 88.31 107 ARG A O 1
ATOM 831 N N . SER A 1 108 ? 11.763 -9.169 -13.833 1.00 89.19 108 SER A N 1
ATOM 832 C CA . SER A 1 108 ? 10.542 -8.391 -13.569 1.00 89.19 108 SER A CA 1
ATOM 833 C C . SER A 1 108 ? 9.674 -9.042 -12.493 1.00 89.19 108 SER A C 1
ATOM 835 O O . SER A 1 108 ? 9.245 -8.371 -11.554 1.00 89.19 108 SER A O 1
ATOM 837 N N . TRP A 1 109 ? 9.488 -10.363 -12.568 1.00 90.94 109 TRP A N 1
ATOM 838 C CA . TRP A 1 109 ? 8.756 -11.124 -11.556 1.00 90.94 109 TRP A CA 1
ATOM 839 C C . TRP A 1 109 ? 9.376 -10.991 -10.156 1.00 90.94 109 TRP A C 1
ATOM 841 O O . TRP A 1 109 ? 8.683 -10.648 -9.196 1.00 90.94 109 TRP A O 1
ATOM 851 N N . ARG A 1 110 ? 10.694 -11.206 -10.027 1.00 92.38 110 ARG A N 1
ATOM 852 C CA . ARG A 1 110 ? 11.408 -11.066 -8.745 1.00 92.38 110 ARG A CA 1
ATOM 853 C C . ARG A 1 110 ? 11.369 -9.633 -8.213 1.00 92.38 110 ARG A C 1
ATOM 855 O O . ARG A 1 110 ? 11.260 -9.440 -7.008 1.00 92.38 110 ARG A O 1
ATOM 862 N N . THR A 1 111 ? 11.449 -8.628 -9.083 1.00 94.19 111 THR A N 1
ATOM 863 C CA . THR A 1 111 ? 11.336 -7.204 -8.721 1.00 94.19 111 THR A CA 1
ATOM 864 C C . THR A 1 111 ? 9.958 -6.875 -8.152 1.00 94.19 111 THR A C 1
ATOM 866 O O . THR A 1 111 ? 9.882 -6.338 -7.050 1.00 94.19 111 THR A O 1
ATOM 869 N N . LEU A 1 112 ? 8.877 -7.262 -8.834 1.00 93.00 112 LEU A N 1
ATOM 870 C CA . LEU A 1 112 ? 7.510 -7.025 -8.356 1.00 93.00 112 LEU A CA 1
ATOM 871 C C . LEU A 1 112 ? 7.219 -7.751 -7.043 1.00 93.00 112 LEU A C 1
ATOM 873 O O . LEU A 1 112 ? 6.616 -7.166 -6.145 1.00 93.00 112 LEU A O 1
ATOM 877 N N . ARG A 1 113 ? 7.677 -9.002 -6.921 1.00 93.31 113 ARG A N 1
ATOM 878 C CA . ARG A 1 113 ? 7.533 -9.789 -5.695 1.00 93.31 113 ARG A CA 1
ATOM 879 C C . ARG A 1 113 ? 8.267 -9.141 -4.522 1.00 93.31 113 ARG A C 1
ATOM 881 O O . ARG A 1 113 ? 7.672 -8.977 -3.466 1.00 93.31 113 ARG A O 1
ATOM 888 N N . GLN A 1 114 ? 9.529 -8.748 -4.707 1.00 94.88 114 GLN A N 1
ATOM 889 C CA . GLN A 1 114 ? 10.293 -8.076 -3.655 1.00 94.88 114 GLN A CA 1
ATOM 890 C C . GLN A 1 114 ? 9.639 -6.751 -3.243 1.00 94.88 114 GLN A C 1
ATOM 892 O O . GLN A 1 114 ? 9.574 -6.448 -2.057 1.00 94.88 114 GLN A O 1
ATOM 897 N N . ALA A 1 115 ? 9.141 -5.965 -4.199 1.00 95.62 115 ALA A N 1
ATOM 898 C CA . ALA A 1 115 ? 8.440 -4.723 -3.890 1.00 95.62 115 ALA A CA 1
ATOM 899 C C . ALA A 1 115 ? 7.158 -4.978 -3.079 1.00 95.62 115 ALA A C 1
ATOM 901 O O . ALA A 1 115 ? 6.897 -4.260 -2.116 1.00 95.62 115 ALA A O 1
ATOM 902 N N . ALA A 1 116 ? 6.405 -6.032 -3.408 1.00 93.69 116 ALA A N 1
ATOM 903 C CA . ALA A 1 116 ? 5.225 -6.447 -2.652 1.00 93.69 116 ALA A CA 1
ATOM 904 C C . ALA A 1 116 ? 5.572 -6.893 -1.217 1.00 93.69 116 ALA A C 1
ATOM 906 O O . ALA A 1 116 ? 4.836 -6.588 -0.283 1.00 93.69 116 ALA A O 1
ATOM 907 N N . GLU A 1 117 ? 6.699 -7.592 -1.035 1.00 93.69 117 GLU A N 1
ATOM 908 C CA . GLU A 1 117 ? 7.213 -7.996 0.282 1.00 93.69 117 GLU A CA 1
ATOM 909 C C . GLU A 1 117 ? 7.633 -6.769 1.115 1.00 93.69 117 GLU A C 1
ATOM 911 O O . GLU A 1 117 ? 7.248 -6.653 2.274 1.00 93.69 117 GLU A O 1
ATOM 916 N N . LEU A 1 118 ? 8.364 -5.815 0.522 1.00 94.06 118 LEU A N 1
ATOM 917 C CA . LEU A 1 118 ? 8.830 -4.604 1.218 1.00 94.06 118 LEU A CA 1
ATOM 918 C C . LEU A 1 118 ? 7.699 -3.656 1.631 1.00 94.06 118 LEU A C 1
ATOM 920 O O . LEU A 1 118 ? 7.826 -2.959 2.633 1.00 94.06 118 LEU A O 1
ATOM 924 N N . THR A 1 119 ? 6.612 -3.626 0.864 1.00 94.00 119 THR A N 1
ATOM 925 C CA . THR A 1 119 ? 5.435 -2.784 1.134 1.00 94.00 119 THR A CA 1
ATOM 926 C C . THR A 1 119 ? 4.389 -3.481 2.008 1.00 94.00 119 THR A C 1
ATOM 928 O O . THR A 1 119 ? 3.388 -2.874 2.370 1.00 94.00 119 THR A O 1
ATOM 931 N N . GLY A 1 120 ? 4.602 -4.752 2.372 1.00 91.62 120 GLY A N 1
ATOM 932 C CA . GLY A 1 120 ? 3.665 -5.525 3.193 1.00 91.62 120 GLY A CA 1
ATOM 933 C C . GLY A 1 120 ? 2.400 -5.987 2.458 1.00 91.62 120 GLY A C 1
ATOM 934 O O . GLY A 1 120 ? 1.478 -6.500 3.087 1.00 91.62 120 GLY A O 1
ATOM 935 N N . HIS A 1 121 ? 2.338 -5.843 1.132 1.00 86.94 121 HIS A N 1
ATOM 936 C CA . HIS A 1 121 ? 1.194 -6.284 0.325 1.00 86.94 121 HIS A CA 1
ATOM 937 C C . HIS A 1 121 ? 1.257 -7.756 -0.090 1.00 86.94 121 HIS A C 1
ATOM 939 O O . HIS A 1 121 ? 0.259 -8.311 -0.557 1.00 86.94 121 HIS A O 1
ATOM 945 N N . LEU A 1 122 ? 2.408 -8.403 0.091 1.00 81.81 122 LEU A N 1
ATOM 946 C CA . LEU A 1 122 ? 2.514 -9.852 0.066 1.00 81.81 122 LEU A CA 1
ATOM 947 C C . LEU A 1 122 ? 2.598 -10.357 1.504 1.00 81.81 122 LEU A C 1
ATOM 949 O O . LEU A 1 122 ? 3.648 -10.280 2.138 1.00 81.81 122 LEU A O 1
ATOM 953 N N . THR A 1 123 ? 1.502 -10.918 2.009 1.00 62.94 123 THR A N 1
ATOM 954 C CA . THR A 1 123 ? 1.575 -11.796 3.174 1.00 62.94 123 THR A CA 1
ATOM 955 C C . THR A 1 123 ? 2.329 -13.031 2.715 1.00 62.94 123 THR A C 1
ATOM 957 O O . THR A 1 123 ? 1.790 -13.879 2.004 1.00 62.94 123 THR A O 1
ATOM 960 N N . THR A 1 124 ? 3.614 -13.124 3.051 1.00 57.56 124 THR A N 1
ATOM 961 C CA . THR A 1 124 ? 4.280 -14.417 2.996 1.00 57.56 124 THR A CA 1
ATOM 962 C C . THR A 1 124 ? 3.515 -15.287 3.973 1.00 57.56 124 THR A C 1
ATOM 964 O O . THR A 1 124 ? 3.582 -15.036 5.177 1.00 57.56 124 THR A O 1
ATOM 967 N N . THR A 1 125 ? 2.738 -16.250 3.478 1.00 46.91 125 THR A N 1
ATOM 968 C CA . THR A 1 125 ? 2.258 -17.335 4.324 1.00 46.91 125 THR A CA 1
ATOM 969 C C . THR A 1 125 ? 3.511 -17.882 4.987 1.00 46.91 125 THR A C 1
ATOM 971 O O . THR A 1 125 ? 4.394 -18.416 4.310 1.00 46.91 125 THR A O 1
ATOM 974 N N . ILE A 1 126 ? 3.661 -17.638 6.287 1.00 48.94 126 ILE A N 1
ATOM 975 C CA . ILE A 1 126 ? 4.667 -18.310 7.096 1.00 48.94 126 ILE A CA 1
ATOM 976 C C . ILE A 1 126 ? 4.118 -19.730 7.244 1.00 48.94 126 ILE A C 1
ATOM 978 O O . ILE A 1 126 ? 3.574 -20.102 8.277 1.00 48.94 126 ILE A O 1
ATOM 982 N N . ASP A 1 127 ? 4.162 -20.492 6.150 1.00 41.09 127 ASP A N 1
ATOM 983 C CA . ASP A 1 127 ? 3.909 -21.923 6.152 1.00 41.09 127 ASP A CA 1
ATOM 984 C C . ASP A 1 127 ? 5.076 -22.542 6.917 1.00 41.09 127 ASP A C 1
ATOM 986 O O . ASP A 1 127 ? 6.165 -22.767 6.386 1.00 41.09 127 ASP A O 1
ATOM 990 N N . GLY A 1 128 ? 4.866 -22.720 8.216 1.00 42.25 128 GLY A N 1
ATOM 991 C CA . GLY A 1 128 ? 5.842 -23.285 9.130 1.00 42.25 128 GLY A CA 1
ATOM 992 C C . GLY A 1 128 ? 6.470 -22.243 10.042 1.00 42.25 128 GLY A C 1
ATOM 993 O O . GLY A 1 128 ? 7.521 -21.667 9.752 1.00 42.25 128 GLY A O 1
ATOM 994 N N . SER A 1 129 ? 5.862 -22.117 11.220 1.00 45.53 129 SER A N 1
ATOM 995 C CA . SER A 1 129 ? 6.552 -21.889 12.488 1.00 45.53 129 SER A CA 1
ATOM 996 C C . SER A 1 129 ? 7.725 -22.874 12.639 1.00 45.53 129 SER A C 1
ATOM 998 O O . SER A 1 129 ? 7.616 -23.927 13.250 1.00 45.53 129 SER A O 1
ATOM 1000 N N . ASN A 1 130 ? 8.846 -22.561 11.994 1.00 42.34 130 ASN A N 1
ATOM 1001 C CA . ASN A 1 130 ? 10.140 -23.228 12.161 1.00 42.34 130 ASN A CA 1
ATOM 1002 C C . ASN A 1 130 ? 11.248 -22.202 12.459 1.00 42.34 130 ASN A C 1
ATOM 1004 O O . ASN A 1 130 ? 12.427 -22.551 12.498 1.00 42.34 130 ASN A O 1
ATOM 1008 N N . GLN A 1 131 ? 10.894 -20.921 12.619 1.00 50.81 131 GLN A N 1
ATOM 1009 C CA . GLN A 1 131 ? 11.857 -19.824 12.727 1.00 50.81 131 GLN A CA 1
ATOM 1010 C C . GLN A 1 131 ? 12.072 -19.281 14.142 1.00 50.81 131 GLN A C 1
ATOM 1012 O O . GLN A 1 131 ? 12.992 -18.486 14.302 1.00 50.81 131 GLN A O 1
ATOM 1017 N N . ASP A 1 132 ? 11.343 -19.729 15.170 1.00 49.78 132 ASP A N 1
ATOM 1018 C CA . ASP A 1 132 ? 11.443 -19.075 16.484 1.00 49.78 132 ASP A CA 1
ATOM 1019 C C . ASP A 1 132 ? 11.420 -20.026 17.689 1.00 49.78 132 ASP A C 1
ATOM 1021 O O . ASP A 1 132 ? 10.549 -19.986 18.550 1.00 49.78 132 ASP A O 1
ATOM 1025 N N . SER A 1 133 ? 12.408 -20.921 17.746 1.00 45.41 133 SER A N 1
ATOM 1026 C CA . SER A 1 133 ? 12.794 -21.579 19.009 1.00 45.41 133 SER A 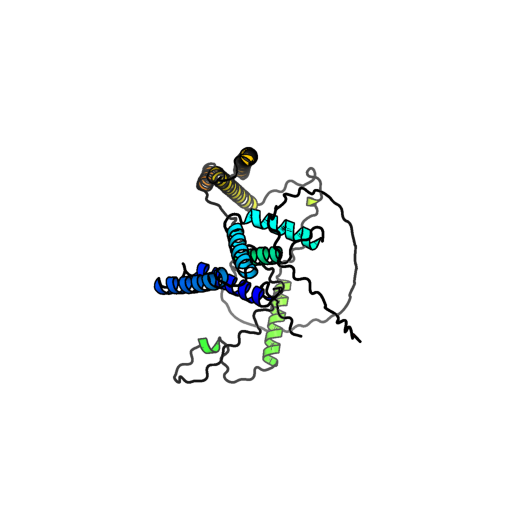CA 1
ATOM 1027 C C . SER A 1 133 ? 14.256 -22.037 19.040 1.00 45.41 133 SER A C 1
ATOM 1029 O O . SER A 1 133 ? 14.852 -22.131 20.107 1.00 45.41 133 SER A O 1
ATOM 1031 N N . ALA A 1 134 ? 14.893 -22.255 17.882 1.00 48.03 134 ALA A N 1
ATOM 1032 C CA . ALA A 1 134 ? 16.259 -22.789 17.826 1.00 48.03 134 ALA A CA 1
ATOM 1033 C C . ALA A 1 134 ? 17.391 -21.737 17.791 1.00 48.03 134 ALA A C 1
ATOM 1035 O O . ALA A 1 134 ? 18.562 -22.116 17.808 1.00 48.03 134 ALA A O 1
ATOM 1036 N N . ARG A 1 135 ? 17.095 -20.429 17.693 1.00 52.34 135 ARG A N 1
ATOM 1037 C CA . ARG A 1 135 ? 18.132 -19.384 17.512 1.00 52.34 135 ARG A CA 1
ATOM 1038 C C . ARG A 1 135 ? 18.202 -18.310 18.585 1.00 52.34 135 ARG A C 1
ATOM 1040 O O . ARG A 1 135 ? 19.193 -17.580 18.609 1.00 52.34 135 ARG A O 1
ATOM 1047 N N . TRP A 1 136 ? 17.239 -18.234 19.495 1.00 41.12 136 TRP A N 1
ATOM 1048 C CA . TRP A 1 136 ? 17.387 -17.362 20.651 1.00 41.12 136 TRP A CA 1
ATOM 1049 C C . TRP A 1 136 ? 18.055 -18.126 21.796 1.00 41.12 136 TRP A C 1
ATOM 1051 O O . TRP A 1 136 ? 17.404 -18.710 22.653 1.00 41.12 136 TRP A O 1
ATOM 1061 N N . ILE A 1 137 ? 19.389 -18.152 21.777 1.00 48.41 137 ILE A N 1
ATOM 1062 C CA . ILE A 1 137 ? 20.197 -18.476 22.954 1.00 48.41 137 ILE A CA 1
ATOM 1063 C C . ILE A 1 137 ? 20.716 -17.133 23.471 1.00 48.41 137 ILE A C 1
ATOM 1065 O O . ILE A 1 137 ? 21.565 -16.529 22.808 1.00 48.41 137 ILE A O 1
ATOM 1069 N N . PRO A 1 138 ? 20.223 -16.624 24.614 1.00 47.03 138 PRO A N 1
ATOM 1070 C CA . PRO A 1 138 ? 20.822 -15.464 25.252 1.00 47.03 138 PRO A CA 1
ATOM 1071 C C . PRO A 1 138 ? 22.294 -15.770 25.532 1.00 47.03 138 PRO A C 1
ATOM 1073 O O . PRO A 1 138 ? 22.620 -16.757 26.193 1.00 47.03 138 PRO A O 1
ATOM 1076 N N . ALA A 1 139 ? 23.200 -14.947 25.006 1.00 47.78 139 ALA A N 1
ATOM 1077 C CA . ALA A 1 139 ? 24.609 -15.055 25.346 1.00 47.78 139 ALA A CA 1
ATOM 1078 C C . ALA A 1 139 ? 24.755 -14.802 26.854 1.00 47.78 139 ALA A C 1
ATOM 1080 O O . ALA A 1 139 ? 24.562 -13.680 27.322 1.00 47.78 139 ALA A O 1
ATOM 1081 N N . LEU A 1 140 ? 25.073 -15.851 27.617 1.00 45.56 140 LEU A N 1
ATOM 1082 C CA . LEU A 1 140 ? 25.449 -15.736 29.021 1.00 45.56 140 LEU A CA 1
ATOM 1083 C C . LEU A 1 140 ? 26.742 -14.919 29.097 1.00 45.56 140 LEU A C 1
ATOM 1085 O O . LEU A 1 140 ? 27.843 -15.435 28.898 1.00 45.56 140 LEU A O 1
ATOM 1089 N N . ALA A 1 141 ? 26.598 -13.622 29.355 1.00 44.41 141 ALA A N 1
ATOM 1090 C CA . ALA A 1 141 ? 27.707 -12.746 29.672 1.00 44.41 141 ALA A CA 1
ATOM 1091 C C . ALA A 1 141 ? 28.342 -13.219 30.987 1.00 44.41 141 ALA A C 1
ATOM 1093 O O . ALA A 1 141 ? 27.768 -13.110 32.071 1.00 44.41 141 ALA A O 1
ATOM 1094 N N . ALA A 1 142 ? 29.549 -13.765 30.882 1.00 46.09 142 ALA A N 1
ATOM 1095 C CA . ALA A 1 142 ? 30.416 -13.997 32.018 1.00 46.09 142 ALA A CA 1
ATOM 1096 C C . ALA A 1 142 ? 30.825 -12.645 32.626 1.00 46.09 142 ALA A C 1
ATOM 1098 O O . ALA A 1 142 ? 31.506 -11.859 31.972 1.00 46.09 142 ALA A O 1
ATOM 1099 N N . GLY A 1 143 ? 30.464 -12.390 33.888 1.00 40.56 143 GLY A N 1
ATOM 1100 C CA . GLY A 1 143 ? 31.116 -11.339 34.674 1.00 40.56 143 GLY A CA 1
ATOM 1101 C C . GLY A 1 143 ? 30.244 -10.597 35.683 1.00 40.56 143 GLY A C 1
ATOM 1102 O O . GLY A 1 143 ? 29.702 -9.550 35.374 1.00 40.56 143 GLY A O 1
ATOM 1103 N N . ARG A 1 144 ? 30.233 -11.111 36.921 1.00 41.59 144 ARG A N 1
ATOM 1104 C CA . ARG A 1 144 ? 30.146 -10.386 38.209 1.00 41.59 144 ARG A CA 1
ATOM 1105 C C . ARG A 1 144 ? 29.186 -9.184 38.312 1.00 41.59 144 ARG A C 1
ATOM 1107 O O . ARG A 1 144 ? 29.579 -8.065 38.023 1.00 41.59 144 ARG A O 1
ATOM 1114 N N . HIS A 1 145 ? 28.112 -9.377 39.079 1.00 36.75 145 HIS A N 1
ATOM 1115 C CA . HIS A 1 145 ? 27.873 -8.550 40.268 1.00 36.75 145 HIS A CA 1
ATOM 1116 C C . HIS A 1 145 ? 27.268 -9.391 41.401 1.00 36.75 145 HIS A C 1
ATOM 1118 O O . HIS A 1 145 ? 26.198 -9.975 41.280 1.00 36.75 145 HIS A O 1
ATOM 1124 N N . ARG A 1 146 ? 28.010 -9.476 42.511 1.00 44.81 146 ARG A N 1
ATOM 1125 C CA . ARG A 1 146 ? 27.531 -9.946 43.814 1.00 44.81 146 ARG A CA 1
ATOM 1126 C C . ARG A 1 146 ? 26.776 -8.797 44.486 1.00 44.81 146 ARG A C 1
ATOM 1128 O O . ARG A 1 146 ? 27.375 -7.737 44.648 1.00 44.81 146 ARG A O 1
ATOM 1135 N N . ASN A 1 147 ? 25.537 -9.029 44.920 1.00 40.25 147 ASN A N 1
ATOM 1136 C CA . ASN A 1 147 ? 25.138 -9.034 46.339 1.00 40.25 147 ASN A CA 1
ATOM 1137 C C . ASN A 1 147 ? 23.609 -8.927 46.505 1.00 40.25 147 ASN A C 1
ATOM 1139 O O . ASN A 1 147 ? 23.023 -7.904 46.179 1.00 40.25 147 ASN A O 1
ATOM 1143 N N . GLY A 1 148 ? 23.029 -9.956 47.134 1.00 49.88 148 GLY A N 1
ATOM 1144 C CA . GLY A 1 148 ? 22.110 -9.794 48.267 1.00 49.88 148 GLY A CA 1
ATOM 1145 C C . GLY A 1 148 ? 20.645 -9.463 47.987 1.00 49.88 148 GLY A C 1
ATOM 1146 O O . GLY A 1 148 ? 20.240 -8.319 48.146 1.00 49.88 148 GLY A O 1
ATOM 1147 N N . GLY A 1 149 ? 19.837 -10.496 47.735 1.00 44.31 149 GLY A N 1
ATOM 1148 C CA . GLY A 1 149 ? 18.381 -10.452 47.896 1.00 44.31 149 GLY A CA 1
ATOM 1149 C C . GLY A 1 149 ? 17.673 -11.353 46.895 1.00 44.31 149 GLY A C 1
ATOM 1150 O O . GLY A 1 149 ? 17.425 -10.937 45.771 1.00 44.31 149 GLY A O 1
ATOM 1151 N N . VAL A 1 150 ? 17.367 -12.592 47.289 1.00 52.09 150 VAL A N 1
ATOM 1152 C CA . VAL A 1 150 ? 16.610 -13.535 46.451 1.00 52.09 150 VAL A CA 1
ATOM 1153 C C . VAL A 1 150 ? 15.178 -13.016 46.335 1.00 52.09 150 VAL A C 1
ATOM 1155 O O . VAL A 1 150 ? 14.361 -13.193 47.236 1.00 52.09 150 VAL A O 1
ATOM 1158 N N . SER A 1 151 ? 14.905 -12.315 45.240 1.00 55.38 151 SER A N 1
ATOM 1159 C CA . SER A 1 151 ? 13.564 -11.896 44.855 1.00 55.38 151 SER A CA 1
ATOM 1160 C C . SER A 1 151 ? 12.770 -13.124 44.418 1.00 55.38 151 SER A C 1
ATOM 1162 O O . SER A 1 151 ? 13.256 -13.937 43.636 1.00 55.38 151 SER A O 1
ATOM 1164 N N . LEU A 1 152 ? 11.531 -13.252 44.895 1.00 55.44 152 LEU A N 1
ATOM 1165 C CA . LEU A 1 152 ? 10.602 -14.323 44.507 1.00 55.44 152 LEU A CA 1
ATOM 1166 C C . LEU A 1 152 ? 10.390 -14.415 42.982 1.00 55.44 152 LEU A C 1
ATOM 1168 O O . LEU A 1 152 ? 10.060 -15.486 42.479 1.00 55.44 152 LEU A O 1
ATOM 1172 N N . LEU A 1 153 ? 10.646 -13.329 42.244 1.00 54.69 153 LEU A N 1
ATOM 1173 C CA . LEU A 1 153 ? 10.617 -13.296 40.778 1.00 54.69 153 LEU A CA 1
ATOM 1174 C C . LEU A 1 153 ? 11.701 -14.170 40.125 1.00 54.69 153 LEU A C 1
ATOM 1176 O O . LEU A 1 153 ? 11.450 -14.749 39.073 1.00 54.69 153 LEU A O 1
ATOM 1180 N N . ASP A 1 154 ? 12.861 -14.343 40.766 1.00 53.34 154 ASP A N 1
ATOM 1181 C CA . ASP A 1 154 ? 13.966 -15.167 40.243 1.00 53.34 154 ASP A CA 1
ATOM 1182 C C . ASP A 1 154 ? 13.653 -16.676 40.329 1.00 53.34 154 ASP A C 1
ATOM 1184 O O . ASP A 1 154 ? 14.197 -17.488 39.579 1.00 53.34 154 ASP A O 1
ATOM 1188 N N . ARG A 1 155 ? 12.716 -17.059 41.212 1.00 57.50 155 ARG A N 1
ATOM 1189 C CA . ARG A 1 155 ? 12.232 -18.441 41.367 1.00 57.50 155 ARG A CA 1
ATOM 1190 C C . ARG A 1 155 ? 11.179 -18.814 40.319 1.00 57.50 155 ARG A C 1
ATOM 1192 O O . ARG A 1 155 ? 11.123 -19.969 39.916 1.00 57.50 155 ARG A O 1
ATOM 1199 N N . ALA A 1 156 ? 10.379 -17.854 39.856 1.00 58.94 156 ALA A N 1
ATOM 1200 C CA . ALA A 1 156 ? 9.342 -18.094 38.850 1.00 58.94 156 ALA A CA 1
ATOM 1201 C C . ALA A 1 156 ? 9.899 -18.214 37.415 1.00 58.94 156 ALA A C 1
ATOM 1203 O O . ALA A 1 156 ? 9.228 -18.761 36.546 1.00 58.94 156 ALA A O 1
ATOM 1204 N N . LEU A 1 157 ? 11.123 -17.729 37.164 1.00 62.12 157 LEU A N 1
ATOM 1205 C CA . LEU A 1 157 ? 11.726 -17.629 35.825 1.00 62.12 157 LEU A CA 1
ATOM 1206 C C . LEU A 1 157 ? 12.859 -18.644 35.556 1.00 62.12 157 LEU A C 1
ATOM 1208 O O . LEU A 1 157 ? 13.668 -18.451 34.652 1.00 62.12 157 LEU A O 1
ATOM 1212 N N . GLY A 1 158 ? 12.917 -19.752 36.303 1.00 60.38 158 GLY A N 1
ATOM 1213 C CA . GLY A 1 158 ? 13.793 -20.886 35.967 1.00 60.38 158 GLY A CA 1
ATOM 1214 C C . GLY A 1 158 ? 15.261 -20.757 36.400 1.00 60.38 158 GLY A C 1
ATOM 1215 O O . GLY A 1 158 ? 16.119 -21.489 35.898 1.00 60.38 158 GLY A O 1
ATOM 1216 N N . GLY A 1 159 ? 15.574 -19.874 37.354 1.00 52.34 159 GLY A N 1
ATOM 1217 C CA . GLY A 1 159 ? 16.884 -19.829 38.007 1.00 52.34 159 GLY A CA 1
ATOM 1218 C C . GLY A 1 159 ? 17.125 -21.082 38.856 1.00 52.34 159 GLY A C 1
ATOM 1219 O O . GLY A 1 159 ? 16.592 -21.214 39.955 1.00 52.34 159 GLY A O 1
ATOM 1220 N N . ARG A 1 160 ? 17.925 -22.028 38.348 1.00 58.56 160 ARG A N 1
ATOM 1221 C CA . ARG A 1 160 ? 18.237 -23.288 39.042 1.00 58.56 160 ARG A CA 1
ATOM 1222 C C . ARG A 1 160 ? 18.981 -23.049 40.358 1.00 58.56 160 ARG A C 1
ATOM 1224 O O . ARG A 1 160 ? 20.142 -22.647 40.352 1.00 58.56 160 ARG A O 1
ATOM 1231 N N . ALA A 1 161 ? 18.368 -23.480 41.456 1.00 47.47 161 ALA A N 1
ATOM 1232 C CA . ALA A 1 161 ? 19.082 -23.995 42.614 1.00 47.47 161 ALA A CA 1
ATOM 1233 C C . ALA A 1 161 ? 18.343 -25.215 43.187 1.00 47.47 161 ALA A C 1
ATOM 1235 O O . ALA A 1 161 ? 17.357 -25.069 43.897 1.00 47.47 161 ALA A O 1
ATOM 1236 N N . GLY A 1 162 ? 18.882 -26.401 42.888 1.00 54.47 162 GLY A N 1
ATOM 1237 C CA . GLY A 1 162 ? 19.108 -27.420 43.911 1.00 54.47 162 GLY A CA 1
ATOM 1238 C C . GLY A 1 162 ? 18.007 -28.418 44.259 1.00 54.47 162 GLY A C 1
ATOM 1239 O O . GLY A 1 162 ? 17.872 -28.686 45.440 1.00 54.47 162 GLY A O 1
ATOM 1240 N N . GLU A 1 163 ? 17.316 -29.037 43.299 1.00 59.41 163 GLU A N 1
ATOM 1241 C CA . GLU A 1 163 ? 16.770 -30.390 43.516 1.00 59.41 163 GLU A CA 1
ATOM 1242 C C . GLU A 1 163 ? 16.507 -31.091 42.170 1.00 59.41 163 GLU A C 1
ATOM 1244 O O . GLU A 1 163 ? 16.020 -30.442 41.239 1.00 59.41 163 GLU A O 1
ATOM 1249 N N . PRO A 1 164 ? 16.898 -32.368 41.985 1.00 59.62 164 PRO A N 1
ATOM 1250 C CA . PRO A 1 164 ? 16.471 -33.126 40.817 1.00 59.62 164 PRO A CA 1
ATOM 1251 C C . PRO A 1 164 ? 14.962 -33.370 40.924 1.00 59.62 164 PRO A C 1
ATOM 1253 O O . PRO A 1 164 ? 14.517 -34.041 41.848 1.00 59.62 164 PRO A O 1
ATOM 1256 N N . VAL A 1 165 ? 14.193 -32.825 39.977 1.00 57.34 165 VAL A N 1
ATOM 1257 C CA . VAL A 1 165 ? 12.764 -33.135 39.814 1.00 57.34 165 VAL A CA 1
ATOM 1258 C C . VAL A 1 165 ? 12.632 -34.654 39.684 1.00 57.34 165 VAL A C 1
ATOM 1260 O O . VAL A 1 165 ? 13.244 -35.250 38.790 1.00 57.34 165 VAL A O 1
ATOM 1263 N N . SER A 1 166 ? 11.911 -35.280 40.615 1.00 74.75 166 SER A N 1
ATOM 1264 C CA . SER A 1 166 ? 11.680 -36.727 40.603 1.00 74.75 166 SER A CA 1
ATOM 1265 C C . SER A 1 166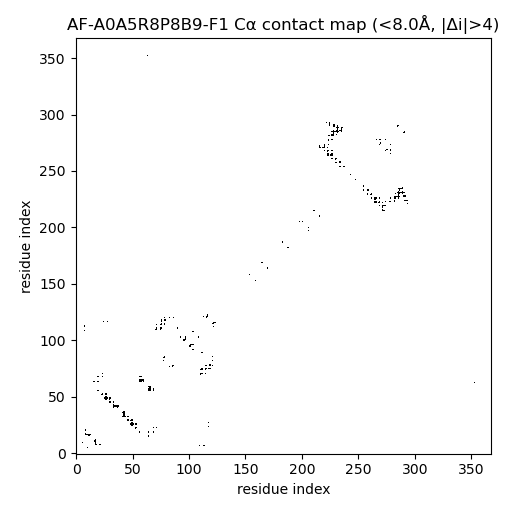 ? 10.798 -37.091 39.410 1.00 74.75 166 SER A C 1
ATOM 1267 O O . SER A 1 166 ? 9.892 -36.338 39.056 1.00 74.75 166 SER A O 1
ATOM 1269 N N . LEU A 1 167 ? 11.021 -38.262 38.809 1.00 74.69 167 LEU A N 1
ATOM 1270 C CA . LEU A 1 167 ? 10.107 -38.795 37.793 1.00 74.69 167 LEU A CA 1
ATOM 1271 C C . LEU A 1 167 ? 8.686 -38.960 38.354 1.00 74.69 167 LEU A C 1
ATOM 1273 O O . LEU A 1 167 ? 7.733 -38.720 37.626 1.00 74.69 167 LEU A O 1
ATOM 1277 N N . ASP A 1 168 ? 8.551 -39.208 39.659 1.00 76.56 168 ASP A N 1
ATOM 1278 C CA . ASP A 1 168 ? 7.249 -39.283 40.331 1.00 76.56 168 ASP A CA 1
ATOM 1279 C C . ASP A 1 168 ? 6.492 -37.940 40.309 1.00 76.56 168 ASP A C 1
ATOM 1281 O O . ASP A 1 168 ? 5.266 -37.911 40.264 1.00 76.56 168 ASP A O 1
ATOM 1285 N N . GLU A 1 169 ? 7.210 -36.811 40.330 1.00 64.38 169 GLU A N 1
ATOM 1286 C CA . GLU A 1 169 ? 6.606 -35.474 40.256 1.00 64.38 169 GLU A CA 1
ATOM 1287 C C . GLU A 1 169 ? 6.140 -35.166 38.827 1.00 64.38 169 GLU A C 1
ATOM 1289 O O . GLU A 1 169 ? 5.076 -34.583 38.627 1.00 64.38 169 GLU A O 1
ATOM 1294 N N . VAL A 1 170 ? 6.897 -35.620 37.824 1.00 69.75 170 VAL A N 1
ATOM 1295 C CA . VAL A 1 170 ? 6.494 -35.530 36.414 1.00 69.75 170 VAL A CA 1
ATOM 1296 C C . VAL A 1 170 ? 5.266 -36.403 36.152 1.00 69.75 170 VAL A C 1
ATOM 1298 O O . VAL A 1 170 ? 4.316 -35.933 35.529 1.00 69.75 170 VAL A O 1
ATOM 1301 N N . ASP A 1 171 ? 5.244 -37.627 36.679 1.00 79.94 171 ASP A N 1
ATOM 1302 C CA . ASP A 1 171 ? 4.109 -38.542 36.545 1.00 79.94 171 ASP A CA 1
ATOM 1303 C C . ASP A 1 171 ? 2.857 -38.000 37.253 1.00 79.94 171 ASP A C 1
ATOM 1305 O O . ASP A 1 171 ? 1.752 -38.112 36.722 1.00 79.94 171 ASP A O 1
ATOM 1309 N N . ALA A 1 172 ? 3.013 -37.327 38.399 1.00 80.44 172 ALA A N 1
ATOM 1310 C CA . ALA A 1 172 ? 1.909 -36.651 39.080 1.00 80.44 172 ALA A CA 1
ATOM 1311 C C . ALA A 1 172 ? 1.333 -35.481 38.259 1.00 80.44 172 ALA A C 1
ATOM 1313 O O . ALA A 1 172 ? 0.115 -35.319 38.201 1.00 80.44 172 ALA A O 1
ATOM 1314 N N . VAL A 1 173 ? 2.181 -34.692 37.588 1.00 74.69 173 VAL A N 1
ATOM 1315 C CA . VAL A 1 173 ? 1.733 -33.594 36.710 1.00 74.69 173 VAL A CA 1
ATOM 1316 C C . VAL A 1 173 ? 1.042 -34.125 35.452 1.00 74.69 173 VAL A C 1
ATOM 1318 O O . VAL A 1 173 ? 0.040 -33.554 35.019 1.00 74.69 173 VAL A O 1
ATOM 1321 N N . ILE A 1 174 ? 1.534 -35.225 34.872 1.00 81.00 174 ILE A N 1
ATOM 1322 C CA . ILE A 1 174 ? 0.882 -35.883 33.730 1.00 81.00 174 ILE A CA 1
ATOM 1323 C C . ILE A 1 174 ? -0.497 -36.404 34.148 1.00 81.00 174 ILE A C 1
ATOM 1325 O O . ILE A 1 174 ? -1.482 -36.096 33.484 1.00 81.00 174 ILE A O 1
ATOM 1329 N N . ALA A 1 175 ? -0.592 -37.092 35.289 1.00 85.06 175 ALA A N 1
ATOM 1330 C CA . ALA A 1 175 ? -1.864 -37.591 35.809 1.00 85.06 175 ALA A CA 1
ATOM 1331 C C . ALA A 1 175 ? -2.872 -36.464 36.110 1.00 85.06 175 ALA A C 1
ATOM 1333 O O . ALA A 1 175 ? -4.067 -36.622 35.857 1.00 85.06 175 ALA A O 1
ATOM 1334 N N . ASP A 1 176 ? -2.410 -35.318 36.618 1.00 79.31 176 ASP A N 1
ATOM 1335 C CA . ASP A 1 176 ? -3.265 -34.148 36.862 1.00 79.31 176 ASP A CA 1
ATOM 1336 C C . ASP A 1 176 ? -3.739 -33.499 35.551 1.00 79.31 176 ASP A C 1
ATOM 1338 O O . ASP A 1 176 ? -4.898 -33.101 35.422 1.00 79.31 176 ASP A O 1
ATOM 1342 N N . THR A 1 177 ? -2.877 -33.473 34.532 1.00 77.31 177 THR A N 1
ATOM 1343 C CA . THR A 1 177 ? -3.223 -32.960 33.198 1.00 77.31 177 THR A CA 1
ATOM 1344 C C . THR A 1 177 ? -4.232 -33.869 32.492 1.00 77.31 177 THR A C 1
ATOM 1346 O O . THR A 1 177 ? -5.218 -33.374 31.947 1.00 77.31 177 THR A O 1
ATOM 1349 N N . ASP A 1 178 ? -4.047 -35.190 32.557 1.00 84.44 178 ASP A N 1
ATOM 1350 C CA . ASP A 1 178 ? -4.994 -36.169 32.009 1.00 84.44 178 ASP A CA 1
ATOM 1351 C C . ASP A 1 178 ? -6.348 -36.094 32.728 1.00 84.44 178 ASP A C 1
ATOM 1353 O O . ASP A 1 178 ? -7.404 -36.166 32.097 1.00 84.44 178 ASP A O 1
ATOM 1357 N N . ARG A 1 179 ? -6.340 -35.871 34.048 1.00 86.38 179 ARG A N 1
ATOM 1358 C CA . ARG A 1 179 ? -7.561 -35.634 34.826 1.00 86.38 179 ARG A CA 1
ATOM 1359 C C . ARG A 1 179 ? -8.275 -34.354 34.386 1.00 86.38 179 ARG A C 1
ATOM 1361 O O . ARG A 1 179 ? -9.498 -34.370 34.256 1.00 86.38 179 ARG A O 1
ATOM 1368 N N . LEU A 1 180 ? -7.546 -33.261 34.159 1.00 72.00 180 LEU A N 1
ATOM 1369 C CA . LEU A 1 180 ? -8.116 -31.998 33.676 1.00 72.00 180 LEU A CA 1
ATOM 1370 C C . LEU A 1 180 ? -8.709 -32.137 32.268 1.00 72.00 180 LEU A C 1
ATOM 1372 O O . LEU A 1 180 ? -9.814 -31.651 32.041 1.00 72.00 180 LEU A O 1
ATOM 1376 N N . LEU A 1 181 ? -8.039 -32.860 31.368 1.00 76.00 181 LEU A N 1
ATOM 1377 C CA . LEU A 1 181 ? -8.547 -33.179 30.028 1.00 76.00 181 LEU A CA 1
ATOM 1378 C C . LEU A 1 181 ? -9.800 -34.062 30.075 1.00 76.00 181 LEU A C 1
ATOM 1380 O O . LEU A 1 181 ? -10.756 -33.804 29.352 1.00 76.00 181 LEU A O 1
ATOM 1384 N N . ALA A 1 182 ? -9.849 -35.057 30.963 1.00 76.38 182 ALA A N 1
ATOM 1385 C CA . ALA A 1 182 ? -11.039 -35.889 31.142 1.00 76.38 182 ALA A CA 1
ATOM 1386 C C . ALA A 1 182 ? -12.230 -35.098 31.715 1.00 76.38 182 ALA A C 1
ATOM 1388 O O . ALA A 1 182 ? -13.380 -35.355 31.359 1.00 76.38 182 ALA A O 1
ATOM 1389 N N . ILE A 1 183 ? -11.972 -34.116 32.588 1.00 74.88 183 ILE A N 1
ATOM 1390 C CA . ILE A 1 183 ? -13.001 -33.194 33.092 1.00 74.88 183 ILE A CA 1
ATOM 1391 C C . ILE A 1 183 ? -13.462 -32.249 31.976 1.00 74.88 183 ILE A C 1
ATOM 1393 O O . ILE A 1 183 ? -14.658 -32.000 31.864 1.00 74.88 183 ILE A O 1
ATOM 1397 N N . GLU A 1 184 ? -12.554 -31.759 31.129 1.00 62.75 184 GLU A N 1
ATOM 1398 C CA . GLU A 1 184 ? -12.900 -30.965 29.945 1.00 62.75 184 GLU A CA 1
ATOM 1399 C C . GLU A 1 184 ? -13.718 -31.778 28.936 1.00 62.75 184 GLU A C 1
ATOM 1401 O O . GLU A 1 184 ? -14.690 -31.263 28.410 1.00 62.75 184 GLU A O 1
ATOM 1406 N N . GLU A 1 185 ? -13.418 -33.055 28.706 1.00 68.94 185 GLU A N 1
ATOM 1407 C CA . GLU A 1 185 ? -14.210 -33.916 27.817 1.00 68.94 185 GLU A CA 1
ATOM 1408 C C . GLU A 1 185 ? -15.581 -34.284 28.424 1.00 68.94 185 GLU A C 1
ATOM 1410 O O . GLU A 1 185 ? -16.566 -34.458 27.705 1.00 68.94 185 GLU A O 1
ATOM 1415 N N . ALA A 1 186 ? -15.677 -34.364 29.755 1.00 69.50 186 ALA A N 1
ATOM 1416 C CA . ALA A 1 186 ? -16.931 -34.621 30.464 1.00 69.50 186 ALA A CA 1
ATOM 1417 C C . ALA A 1 186 ? -17.834 -33.377 30.592 1.00 69.50 186 ALA A C 1
ATOM 1419 O O . ALA A 1 186 ? -19.060 -33.513 30.584 1.00 69.50 186 ALA A O 1
ATOM 1420 N N . CYS A 1 187 ? -17.242 -32.186 30.720 1.00 62.78 187 CYS A N 1
ATOM 1421 C CA . CYS A 1 187 ? -17.933 -30.894 30.843 1.00 62.78 187 CYS A CA 1
ATOM 1422 C C . CYS A 1 187 ? -18.028 -30.135 29.512 1.00 62.78 187 CYS A C 1
ATOM 1424 O O . CYS A 1 187 ? -18.784 -29.168 29.404 1.00 62.78 187 CYS A O 1
ATOM 1426 N N . GLY A 1 188 ? -17.253 -30.561 28.520 1.00 48.56 188 GLY A N 1
ATOM 1427 C CA . GLY A 1 188 ? -17.234 -30.057 27.164 1.00 48.56 188 GLY A CA 1
ATOM 1428 C C . GLY A 1 188 ? -18.554 -30.386 26.507 1.00 48.56 188 GLY A C 1
ATOM 1429 O O . GLY A 1 188 ? -18.960 -31.545 26.414 1.00 48.56 188 GLY A O 1
ATOM 1430 N N . ASP A 1 189 ? -19.228 -29.320 26.107 1.00 48.84 189 ASP A N 1
ATOM 1431 C CA . ASP A 1 189 ? -20.474 -29.319 25.375 1.00 48.84 189 ASP A CA 1
ATOM 1432 C C . ASP A 1 189 ? -20.463 -30.418 24.307 1.00 48.84 189 ASP A C 1
ATOM 1434 O O . ASP A 1 189 ? -19.800 -30.325 23.269 1.00 48.84 189 ASP A O 1
ATOM 1438 N N . ARG A 1 190 ? -21.218 -31.490 24.576 1.00 49.47 190 ARG A N 1
ATOM 1439 C CA . ARG A 1 190 ? -21.809 -32.284 23.511 1.00 49.47 190 ARG A CA 1
ATOM 1440 C C . ARG A 1 190 ? -22.789 -31.352 22.819 1.00 49.47 190 ARG A C 1
ATOM 1442 O O . ARG A 1 190 ? -23.998 -31.477 23.015 1.00 49.47 190 ARG A O 1
ATOM 1449 N N . ASP A 1 191 ? -22.258 -30.504 21.947 1.00 49.72 191 ASP A N 1
ATOM 1450 C CA . ASP A 1 191 ? -23.019 -29.919 20.865 1.00 49.72 191 ASP A CA 1
ATOM 1451 C C . ASP A 1 191 ? -23.312 -31.087 19.914 1.00 49.72 191 ASP A C 1
ATOM 1453 O O . ASP A 1 191 ? -22.629 -31.377 18.927 1.00 49.72 191 ASP A O 1
ATOM 1457 N N . THR A 1 192 ? -24.269 -31.908 20.352 1.00 47.62 192 THR A N 1
ATOM 1458 C CA . THR A 1 192 ? -24.948 -32.922 19.570 1.00 47.62 192 THR A CA 1
ATOM 1459 C C . THR A 1 192 ? -25.254 -32.265 18.246 1.00 47.62 192 THR A C 1
ATOM 1461 O O . THR A 1 192 ? -26.011 -31.300 18.225 1.00 47.62 192 THR A O 1
ATOM 1464 N N . GLY A 1 193 ? -24.671 -32.788 17.164 1.00 42.69 193 GLY A N 1
ATOM 1465 C CA . GLY A 1 193 ? -24.937 -32.422 15.771 1.00 42.69 193 GLY A CA 1
ATOM 1466 C C . GLY A 1 193 ? -26.388 -32.685 15.350 1.00 42.69 193 GLY A C 1
ATOM 1467 O O . GLY A 1 193 ? -26.654 -33.364 14.365 1.00 42.69 193 GLY A O 1
ATOM 1468 N N . ALA A 1 194 ? -27.324 -32.143 16.119 1.00 41.62 194 ALA A N 1
ATOM 1469 C CA . ALA A 1 194 ? -28.756 -32.087 15.949 1.00 41.62 194 ALA A CA 1
ATOM 1470 C C . ALA A 1 194 ? -29.176 -30.643 15.625 1.00 41.62 194 ALA A C 1
ATOM 1472 O O . ALA A 1 194 ? -30.302 -30.239 15.910 1.00 41.62 194 ALA A O 1
ATOM 1473 N N . ALA A 1 195 ? -28.297 -29.881 14.959 1.00 45.66 195 ALA A N 1
ATOM 1474 C CA . ALA A 1 195 ? -28.715 -28.799 14.076 1.00 45.66 195 ALA A CA 1
ATOM 1475 C C . ALA A 1 195 ? -29.436 -29.416 12.863 1.00 45.66 195 ALA A C 1
ATOM 1477 O O . ALA A 1 195 ? -28.885 -29.628 11.786 1.00 45.66 195 ALA A O 1
ATOM 1478 N N . ASP A 1 196 ? -30.668 -29.806 13.163 1.00 41.38 196 ASP A N 1
ATOM 1479 C CA . ASP A 1 196 ? -31.866 -29.946 12.357 1.00 41.38 196 ASP A CA 1
ATOM 1480 C C . ASP A 1 196 ? -31.689 -29.843 10.820 1.00 41.38 196 ASP A C 1
ATOM 1482 O O . ASP A 1 196 ? -31.389 -28.765 10.287 1.00 41.38 196 ASP A O 1
ATOM 1486 N N . PRO A 1 197 ? -31.981 -30.913 10.049 1.00 45.31 197 PRO A N 1
ATOM 1487 C CA . PRO A 1 197 ? -32.012 -30.871 8.586 1.00 45.31 197 PRO A CA 1
ATOM 1488 C C . PRO A 1 197 ? -33.135 -29.974 8.021 1.00 45.31 197 PRO A C 1
ATOM 1490 O O . PRO A 1 197 ? -33.352 -29.954 6.809 1.00 45.31 197 PRO A O 1
ATOM 1493 N N . ALA A 1 198 ? -33.829 -29.180 8.844 1.00 47.59 198 ALA A N 1
ATOM 1494 C CA . ALA A 1 198 ? -34.797 -28.163 8.432 1.00 47.59 198 ALA A CA 1
ATOM 1495 C C . ALA A 1 198 ? -34.252 -27.149 7.402 1.00 47.59 198 ALA A C 1
ATOM 1497 O O . ALA A 1 198 ? -35.021 -26.610 6.599 1.00 47.59 198 ALA A O 1
ATOM 1498 N N . PHE A 1 199 ? -32.933 -26.926 7.342 1.00 52.22 199 PHE A N 1
ATOM 1499 C CA . PHE A 1 199 ? -32.309 -26.119 6.282 1.00 52.22 199 PHE A CA 1
ATOM 1500 C C . PHE A 1 199 ? -32.371 -26.760 4.885 1.00 52.22 199 PHE A C 1
ATOM 1502 O O . PHE A 1 199 ? -32.247 -26.046 3.888 1.00 52.22 199 PHE A O 1
ATOM 1509 N N . LEU A 1 200 ? -32.623 -28.069 4.799 1.00 48.75 200 LEU A N 1
ATOM 1510 C CA . LEU A 1 200 ? -32.802 -28.810 3.547 1.00 48.75 200 LEU A CA 1
ATOM 1511 C C . LEU A 1 200 ? -34.262 -28.818 3.064 1.00 48.75 200 LEU A C 1
ATOM 1513 O O . LEU A 1 200 ? -34.526 -29.207 1.927 1.00 48.75 200 LEU A O 1
ATOM 1517 N N . LEU A 1 201 ? -35.218 -28.360 3.884 1.00 46.47 201 LEU A N 1
ATOM 1518 C CA . LEU A 1 201 ? -36.619 -28.254 3.478 1.00 46.47 201 LEU A CA 1
ATOM 1519 C C . LEU A 1 201 ? -36.872 -26.969 2.662 1.00 46.47 201 LEU A C 1
ATOM 1521 O O . LEU A 1 201 ? -36.329 -25.905 3.000 1.00 46.47 201 LEU A O 1
ATOM 1525 N N . PRO A 1 202 ? -37.721 -27.029 1.613 1.00 50.56 202 PRO A N 1
ATOM 1526 C CA . PRO A 1 202 ? -38.163 -25.860 0.859 1.00 50.56 202 PRO A CA 1
ATOM 1527 C C . PRO A 1 202 ? -38.797 -24.790 1.767 1.00 50.56 202 PRO A C 1
ATOM 1529 O O . PRO A 1 202 ? -39.448 -25.144 2.753 1.00 50.56 202 PRO A O 1
ATOM 1532 N N . PRO A 1 203 ? -38.689 -23.489 1.427 1.00 48.84 203 PRO A N 1
ATOM 1533 C CA . PRO A 1 203 ? -39.063 -22.374 2.310 1.00 48.84 203 PRO A CA 1
ATOM 1534 C C . PRO A 1 203 ? -40.494 -22.420 2.866 1.00 48.84 203 PRO A C 1
ATOM 1536 O O . PRO A 1 203 ? -40.765 -21.842 3.910 1.00 48.84 203 PRO A O 1
ATOM 1539 N N . GLN A 1 204 ? -41.406 -23.103 2.173 1.00 50.50 204 GLN A N 1
ATOM 1540 C CA . GLN A 1 204 ? -42.832 -23.161 2.501 1.00 50.50 204 GLN A CA 1
ATOM 1541 C C . GLN A 1 204 ? -43.174 -24.175 3.607 1.00 50.50 204 GLN A C 1
ATOM 1543 O O . GLN A 1 204 ? -44.285 -24.147 4.123 1.00 50.50 204 GLN A O 1
ATOM 1548 N N . LEU A 1 205 ? -42.241 -25.070 3.960 1.00 40.16 205 LEU A N 1
ATOM 1549 C CA . LEU A 1 205 ? -42.449 -26.150 4.936 1.00 40.16 205 LEU A CA 1
ATOM 1550 C C . LEU A 1 205 ? -41.625 -25.978 6.219 1.00 40.16 205 LEU A C 1
ATOM 1552 O O . LEU A 1 205 ? -41.641 -26.852 7.082 1.00 40.16 205 LEU A O 1
ATOM 1556 N N . ARG A 1 206 ? -40.897 -24.865 6.359 1.00 57.72 206 ARG A N 1
ATOM 1557 C CA . ARG A 1 206 ? -40.142 -24.573 7.581 1.00 57.72 206 ARG A CA 1
ATOM 1558 C C . ARG A 1 206 ? -41.103 -24.035 8.651 1.00 57.72 206 ARG A C 1
ATOM 1560 O O . ARG A 1 206 ? -41.847 -23.100 8.344 1.00 57.72 206 ARG A O 1
ATOM 1567 N N . PRO A 1 207 ? -41.114 -24.577 9.884 1.00 41.62 207 PRO A N 1
ATOM 1568 C CA . PRO A 1 207 ? -41.891 -23.986 10.968 1.00 41.62 207 PRO A CA 1
ATOM 1569 C C . PRO A 1 207 ? -41.401 -22.554 11.215 1.00 41.62 207 PRO A C 1
ATOM 1571 O O . PRO A 1 207 ? -40.199 -22.282 11.171 1.00 41.62 207 PRO A O 1
ATOM 1574 N N . ALA A 1 208 ? -42.330 -21.620 11.429 1.00 45.38 208 ALA A N 1
ATOM 1575 C CA . ALA A 1 208 ? -41.992 -20.233 11.725 1.00 45.38 208 ALA A CA 1
ATOM 1576 C C . ALA A 1 208 ? -41.220 -20.182 13.053 1.00 45.38 208 ALA A C 1
ATOM 1578 O O . ALA A 1 208 ? -41.803 -20.362 14.121 1.00 45.38 208 ALA A O 1
ATOM 1579 N N . SER A 1 209 ? -39.903 -19.981 12.972 1.00 42.78 209 SER A N 1
ATOM 1580 C CA . SER A 1 209 ? -39.036 -19.862 14.142 1.00 42.78 209 SER A CA 1
ATOM 1581 C C . SER A 1 209 ? -39.439 -18.626 14.946 1.00 42.78 209 SER A C 1
ATOM 1583 O O . SER A 1 209 ? -39.365 -17.496 14.455 1.00 42.78 209 SER A O 1
ATOM 1585 N N . ALA A 1 210 ? -39.902 -18.845 16.176 1.00 46.06 210 ALA A N 1
ATOM 1586 C CA . ALA A 1 210 ? -40.080 -17.791 17.159 1.00 46.06 210 ALA A CA 1
ATOM 1587 C C . ALA A 1 210 ? -38.684 -17.355 17.626 1.00 46.06 210 ALA A C 1
ATOM 1589 O O . ALA A 1 210 ? -38.076 -18.001 18.474 1.00 46.06 210 ALA A O 1
ATOM 1590 N N . ALA A 1 211 ? -38.156 -16.303 16.996 1.00 42.59 211 ALA A N 1
ATOM 1591 C CA . ALA A 1 211 ? -36.822 -15.780 17.261 1.00 42.59 211 ALA A CA 1
ATOM 1592 C C . ALA A 1 211 ? -36.641 -15.438 18.748 1.00 42.59 211 ALA A C 1
ATOM 1594 O O . ALA A 1 211 ? -37.424 -14.672 19.317 1.00 42.59 211 ALA A O 1
ATOM 1595 N N . ALA A 1 212 ? -35.579 -15.980 19.343 1.00 50.69 212 ALA A N 1
ATOM 1596 C CA . ALA A 1 212 ? -35.087 -15.546 20.638 1.00 50.69 212 ALA A CA 1
ATOM 1597 C C . ALA A 1 212 ? -34.701 -14.048 20.576 1.00 50.69 212 ALA A C 1
ATOM 1599 O O . ALA A 1 212 ? -34.248 -13.567 19.531 1.00 50.69 212 ALA A O 1
ATOM 1600 N N . PRO A 1 213 ? -34.893 -13.283 21.664 1.00 53.66 213 PRO A N 1
ATOM 1601 C CA . PRO A 1 213 ? -34.662 -11.835 21.688 1.00 53.66 213 PRO A CA 1
ATOM 1602 C C . PRO A 1 213 ? -33.220 -11.419 21.340 1.00 53.66 213 PRO A C 1
ATOM 1604 O O . PRO A 1 213 ? -33.036 -10.355 20.745 1.00 53.66 213 PRO A O 1
ATOM 1607 N N . ASP A 1 214 ? -32.223 -12.273 21.590 1.00 62.78 214 ASP A N 1
ATOM 1608 C CA . ASP A 1 214 ? -30.805 -11.984 21.320 1.00 62.78 214 ASP A CA 1
ATOM 1609 C C . ASP A 1 214 ? -30.488 -11.831 19.814 1.00 62.78 214 ASP A C 1
ATOM 1611 O O . ASP A 1 214 ? -29.611 -11.056 19.420 1.00 62.78 214 ASP A O 1
ATOM 1615 N N . ASP A 1 215 ? -31.284 -12.449 18.932 1.00 78.00 215 ASP A N 1
ATOM 1616 C CA . ASP A 1 215 ? -31.121 -12.324 17.478 1.00 78.00 215 ASP A CA 1
ATOM 1617 C C . ASP A 1 215 ? -31.623 -10.983 16.927 1.00 78.00 215 ASP A C 1
ATOM 1619 O O . ASP A 1 215 ? -31.258 -10.571 15.821 1.00 78.00 215 ASP A O 1
ATOM 1623 N N . ALA A 1 216 ? -32.521 -10.295 17.637 1.00 82.88 216 ALA A N 1
ATOM 1624 C CA . ALA A 1 216 ? -33.071 -9.023 17.174 1.00 82.88 216 ALA A CA 1
ATOM 1625 C C . ALA A 1 216 ? -32.049 -7.887 17.323 1.00 82.88 216 ALA A C 1
ATOM 1627 O O . ALA A 1 216 ? -31.870 -7.096 16.393 1.00 82.88 216 ALA A O 1
ATOM 1628 N N . ASP A 1 217 ? -31.338 -7.844 18.451 1.00 86.44 217 ASP A N 1
ATOM 1629 C CA . ASP A 1 217 ? -30.291 -6.854 18.712 1.00 86.44 217 ASP A CA 1
ATOM 1630 C C . ASP A 1 217 ? -29.083 -7.057 17.788 1.00 86.44 217 ASP A C 1
ATOM 1632 O O . ASP A 1 217 ? -28.586 -6.091 17.199 1.00 86.44 217 ASP A O 1
ATOM 1636 N N . ALA A 1 218 ? -28.663 -8.307 17.565 1.00 86.25 218 ALA A N 1
ATOM 1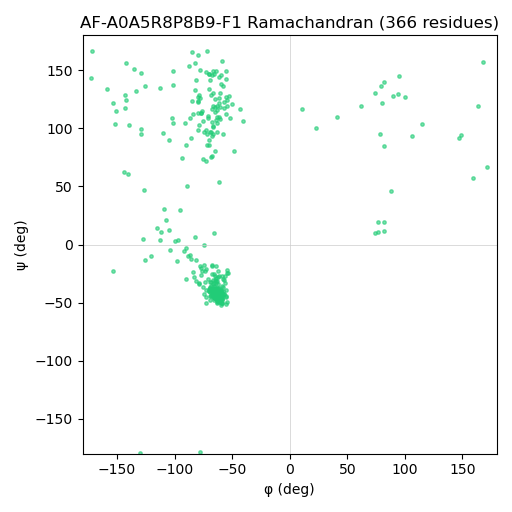637 C CA . ALA A 1 218 ? -27.591 -8.627 16.624 1.00 86.25 218 ALA A CA 1
ATOM 1638 C C . ALA A 1 218 ? -27.943 -8.207 15.185 1.00 86.25 218 ALA A C 1
ATOM 1640 O O . ALA A 1 218 ? -27.141 -7.557 14.504 1.00 86.25 218 ALA A O 1
ATOM 1641 N N . ARG A 1 219 ? -29.169 -8.503 14.725 1.00 89.12 219 ARG A N 1
ATOM 1642 C CA . ARG A 1 219 ? -29.659 -8.066 13.404 1.00 89.12 219 ARG A CA 1
ATOM 1643 C C . ARG A 1 219 ? -29.723 -6.545 13.290 1.00 89.12 219 ARG A C 1
ATOM 1645 O O . ARG A 1 219 ? -29.295 -6.003 12.270 1.00 89.12 219 ARG A O 1
ATOM 1652 N N . ARG A 1 220 ? -30.199 -5.854 14.332 1.00 94.19 220 ARG A N 1
ATOM 1653 C CA . ARG A 1 220 ? -30.242 -4.385 14.382 1.00 94.19 220 ARG A CA 1
ATOM 1654 C C . ARG A 1 220 ? -28.844 -3.789 14.258 1.00 94.19 220 ARG A C 1
ATOM 1656 O O . ARG A 1 220 ? -28.615 -2.937 13.400 1.00 94.19 220 ARG A O 1
ATOM 1663 N N . ASN A 1 221 ? -27.898 -4.265 15.067 1.00 93.06 221 ASN A N 1
ATOM 1664 C CA . ASN A 1 221 ? -26.534 -3.744 15.090 1.00 93.06 221 ASN A CA 1
ATOM 1665 C C . ASN A 1 221 ? -25.813 -3.986 13.752 1.00 93.06 221 ASN A C 1
ATOM 1667 O O . ASN A 1 221 ? -25.202 -3.068 13.205 1.00 93.06 221 ASN A O 1
ATOM 1671 N N . ASN A 1 222 ? -25.960 -5.178 13.164 1.00 91.50 222 ASN A N 1
ATOM 1672 C CA . ASN A 1 222 ? -25.388 -5.499 11.852 1.00 91.50 222 ASN A CA 1
ATOM 1673 C C . ASN A 1 222 ? -25.958 -4.625 10.724 1.00 91.50 222 ASN A C 1
ATOM 1675 O O . ASN A 1 222 ? -25.207 -4.169 9.856 1.00 91.50 222 ASN A O 1
ATOM 1679 N N . ALA A 1 223 ? -27.263 -4.340 10.742 1.00 94.50 223 ALA A N 1
ATOM 1680 C CA . ALA A 1 223 ? -27.881 -3.458 9.755 1.00 94.50 223 ALA A CA 1
ATOM 1681 C C . ALA A 1 223 ? -27.350 -2.014 9.856 1.00 94.50 223 ALA A C 1
ATOM 1683 O O . ALA A 1 223 ? -27.051 -1.396 8.832 1.00 94.50 223 ALA A O 1
ATOM 1684 N N . LEU A 1 224 ? -27.164 -1.496 11.077 1.00 96.81 224 LEU A N 1
ATOM 1685 C CA . LEU A 1 224 ? -26.589 -0.166 11.312 1.00 96.81 224 LEU A CA 1
ATOM 1686 C C . LEU A 1 224 ? -25.115 -0.081 10.888 1.00 96.81 224 LEU A C 1
ATOM 1688 O O . LEU A 1 224 ? -24.725 0.892 10.243 1.00 96.81 224 LEU A O 1
ATOM 1692 N N . ILE A 1 225 ? -24.310 -1.105 11.194 1.00 95.56 225 ILE A N 1
ATOM 1693 C CA . ILE A 1 225 ? -22.910 -1.201 10.744 1.00 95.56 225 ILE A CA 1
ATOM 1694 C C . ILE A 1 225 ? -22.837 -1.188 9.213 1.00 95.56 225 ILE A C 1
ATOM 1696 O O . ILE A 1 225 ? -22.048 -0.444 8.630 1.00 95.56 225 ILE A O 1
ATOM 1700 N N . THR A 1 226 ? -23.695 -1.971 8.557 1.00 95.62 226 THR A N 1
ATOM 1701 C CA . THR A 1 226 ? -23.748 -2.052 7.092 1.00 95.62 226 THR A CA 1
ATOM 1702 C C . THR A 1 226 ? -24.100 -0.699 6.472 1.00 95.62 226 THR A C 1
ATOM 1704 O O . THR A 1 226 ? -23.424 -0.257 5.545 1.00 95.62 226 THR A O 1
ATOM 1707 N N . LEU A 1 227 ? -25.117 -0.009 7.004 1.00 98.06 227 LEU A N 1
ATOM 1708 C CA . LEU A 1 227 ? -25.514 1.325 6.544 1.00 98.06 227 LEU A CA 1
ATOM 1709 C C . LEU A 1 227 ? -24.367 2.338 6.664 1.00 98.06 227 LEU A C 1
ATOM 1711 O O . LEU A 1 227 ? -24.087 3.063 5.708 1.00 98.06 227 LEU A O 1
ATOM 1715 N N . GLN A 1 228 ? -23.697 2.374 7.818 1.00 97.88 228 GLN A N 1
ATOM 1716 C CA . GLN A 1 228 ? -22.589 3.293 8.065 1.00 97.88 228 GLN A CA 1
ATOM 1717 C C . GLN A 1 228 ? -21.430 3.047 7.086 1.00 97.88 228 GLN A C 1
ATOM 1719 O O . GLN A 1 228 ? -20.970 3.984 6.436 1.00 97.88 228 GLN A O 1
ATOM 1724 N N . ASN A 1 229 ? -21.011 1.790 6.916 1.00 97.06 229 ASN A N 1
ATOM 1725 C CA . ASN A 1 229 ? -19.881 1.435 6.052 1.00 97.06 229 ASN A CA 1
ATOM 1726 C C . ASN A 1 229 ? -20.162 1.700 4.565 1.00 97.06 229 ASN A C 1
ATOM 1728 O O . ASN A 1 229 ? -19.288 2.200 3.860 1.00 97.06 229 ASN A O 1
ATOM 1732 N N . LEU A 1 230 ? -21.379 1.419 4.084 1.00 97.88 230 LEU A N 1
ATOM 1733 C CA . LEU A 1 230 ? -21.770 1.741 2.705 1.00 97.88 230 LEU A CA 1
ATOM 1734 C C . LEU A 1 230 ? -21.786 3.254 2.454 1.00 97.88 230 LEU A C 1
ATOM 1736 O O . LEU A 1 230 ? -21.379 3.706 1.385 1.00 97.88 230 LEU A O 1
ATOM 1740 N N . THR A 1 231 ? -22.236 4.032 3.441 1.00 97.88 231 THR A N 1
ATOM 1741 C CA . THR A 1 231 ? -22.272 5.497 3.338 1.00 97.88 231 THR A CA 1
ATOM 1742 C C . THR A 1 231 ? -20.859 6.090 3.358 1.00 97.88 231 THR A C 1
ATOM 1744 O O . THR A 1 231 ? -20.578 6.992 2.570 1.00 97.88 231 THR A O 1
ATOM 1747 N N . ALA A 1 232 ? -19.953 5.538 4.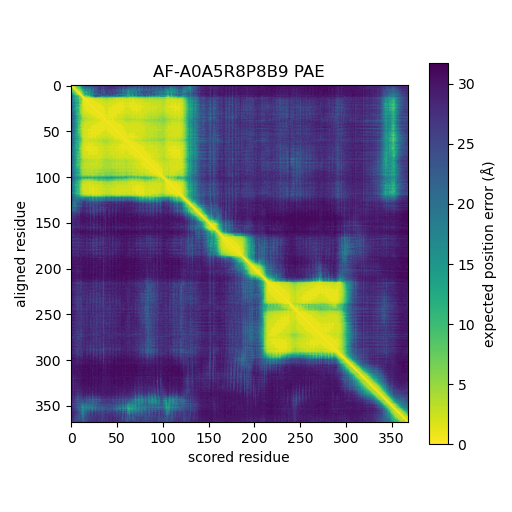174 1.00 96.69 232 ALA A N 1
ATOM 1748 C CA . ALA A 1 232 ? -18.536 5.907 4.181 1.00 96.69 232 ALA A CA 1
ATOM 1749 C C . ALA A 1 232 ? -17.843 5.607 2.851 1.00 96.69 232 ALA A C 1
ATOM 1751 O O . ALA A 1 232 ? -17.135 6.465 2.325 1.00 96.69 232 ALA A O 1
ATOM 1752 N N . GLU A 1 233 ? -18.107 4.444 2.255 1.00 96.25 233 GLU A N 1
ATOM 1753 C CA . GLU A 1 233 ? -17.529 4.094 0.956 1.00 96.25 233 GLU A CA 1
ATOM 1754 C C . GLU A 1 233 ? -18.062 4.990 -0.172 1.00 96.25 233 GLU A C 1
ATOM 1756 O O . GLU A 1 233 ? -17.299 5.412 -1.041 1.00 96.25 233 GLU A O 1
ATOM 1761 N N . HIS A 1 234 ? -19.353 5.340 -0.145 1.00 97.50 234 HIS A N 1
ATOM 1762 C CA . HIS A 1 234 ? -19.920 6.301 -1.093 1.00 97.50 234 HIS A CA 1
ATOM 1763 C C . HIS A 1 234 ? -19.278 7.690 -0.949 1.00 97.50 234 HIS A C 1
ATOM 1765 O O . HIS A 1 234 ? -18.887 8.285 -1.950 1.00 97.50 234 HIS A O 1
ATOM 1771 N N . ALA A 1 235 ? -19.151 8.209 0.279 1.00 95.81 235 ALA A N 1
ATOM 1772 C CA . ALA A 1 235 ? -18.533 9.511 0.537 1.00 95.81 235 ALA A CA 1
ATOM 1773 C C . ALA A 1 235 ? -17.063 9.548 0.087 1.00 95.81 235 ALA A C 1
ATOM 1775 O O . ALA A 1 235 ? -16.650 10.494 -0.583 1.00 95.81 235 ALA A O 1
ATOM 1776 N N . ARG A 1 236 ? -16.304 8.484 0.380 1.00 95.88 236 ARG A N 1
ATOM 1777 C CA . ARG A 1 236 ? -14.908 8.325 -0.043 1.00 95.88 236 ARG A CA 1
ATOM 1778 C C . ARG A 1 236 ? -14.772 8.350 -1.567 1.00 95.88 236 ARG A C 1
ATOM 1780 O O . ARG A 1 236 ? -14.021 9.157 -2.102 1.00 95.88 236 ARG A O 1
ATOM 1787 N N . LEU A 1 237 ? -15.541 7.520 -2.277 1.00 94.31 237 LEU A N 1
ATOM 1788 C CA . LEU A 1 237 ? -15.482 7.447 -3.743 1.00 94.31 237 LEU A CA 1
ATOM 1789 C C . LEU A 1 237 ? -15.944 8.736 -4.431 1.00 94.31 237 LEU A C 1
ATOM 1791 O O . LEU A 1 237 ? -15.419 9.076 -5.486 1.00 94.31 237 LEU A O 1
ATOM 1795 N N . ALA A 1 238 ? -16.909 9.449 -3.851 1.00 93.56 238 ALA A N 1
ATOM 1796 C CA . ALA A 1 238 ? -17.371 10.723 -4.391 1.00 93.56 238 ALA A CA 1
ATOM 1797 C C . ALA A 1 238 ? -16.361 11.866 -4.169 1.00 93.56 238 ALA A C 1
ATOM 1799 O O . ALA A 1 238 ? -16.297 12.778 -4.990 1.00 93.56 238 ALA A O 1
ATOM 1800 N N . GLY A 1 239 ? -15.601 11.838 -3.068 1.00 89.25 239 GLY A N 1
ATOM 1801 C CA . GLY A 1 239 ? -14.665 12.903 -2.696 1.00 89.25 239 GLY A CA 1
ATOM 1802 C C . GLY A 1 239 ? -13.244 12.748 -3.244 1.00 89.25 239 GLY A C 1
ATOM 1803 O O . GLY A 1 239 ? -12.579 13.753 -3.477 1.00 89.25 239 GLY A O 1
ATOM 1804 N N . GLU A 1 240 ? -12.774 11.516 -3.453 1.00 87.94 240 GLU A N 1
ATOM 1805 C CA . GLU A 1 240 ? -11.355 11.221 -3.722 1.00 87.94 240 GLU A CA 1
ATOM 1806 C C . GLU A 1 240 ? -11.075 10.722 -5.148 1.00 87.94 240 GLU A C 1
ATOM 1808 O O . GLU A 1 240 ? -9.980 10.239 -5.423 1.00 87.94 240 GLU A O 1
ATOM 1813 N N . TRP A 1 241 ? -12.034 10.805 -6.075 1.00 87.69 241 TRP A N 1
ATOM 1814 C CA . TRP A 1 241 ? -11.806 10.291 -7.425 1.00 87.69 241 TRP A CA 1
ATOM 1815 C C . TRP A 1 241 ? -10.815 11.149 -8.227 1.00 87.69 241 TRP A C 1
ATOM 1817 O O . TRP A 1 241 ? -11.131 12.252 -8.671 1.00 87.69 241 TRP A O 1
ATOM 1827 N N . ASP A 1 242 ? -9.639 10.581 -8.480 1.00 88.75 242 ASP A N 1
ATOM 1828 C CA . ASP A 1 242 ? -8.549 11.111 -9.307 1.00 88.75 242 ASP A CA 1
ATOM 1829 C C . ASP A 1 242 ? -8.287 10.252 -10.564 1.00 88.75 242 ASP A C 1
ATOM 1831 O O . ASP A 1 242 ? -7.261 10.382 -11.239 1.00 88.75 242 ASP A O 1
ATOM 1835 N N . GLY A 1 243 ? -9.222 9.354 -10.889 1.00 86.19 243 GLY A N 1
ATOM 1836 C CA . GLY A 1 243 ? -9.101 8.418 -12.000 1.00 86.19 243 GLY A CA 1
ATOM 1837 C C . GLY A 1 243 ? -9.234 9.064 -13.389 1.00 86.19 243 GLY A C 1
ATOM 1838 O O . GLY A 1 243 ? -9.682 10.205 -13.529 1.00 86.19 243 GLY A O 1
ATOM 1839 N N . PRO A 1 244 ? -8.861 8.327 -14.452 1.00 86.56 244 PRO A N 1
ATOM 1840 C CA . PRO A 1 244 ? -8.893 8.837 -15.819 1.00 86.56 244 PRO A CA 1
ATOM 1841 C C . PRO A 1 244 ? -10.327 9.170 -16.268 1.00 86.56 244 PRO A C 1
ATOM 1843 O O . PRO A 1 244 ? -11.273 8.488 -15.862 1.00 86.56 244 PRO A O 1
ATOM 1846 N N . PRO A 1 245 ? -10.506 10.168 -17.156 1.00 80.94 245 PRO A N 1
ATOM 1847 C CA . PRO A 1 245 ? -11.829 10.617 -17.603 1.00 80.94 245 PRO A CA 1
ATOM 1848 C C . PRO A 1 245 ? -12.629 9.515 -18.316 1.00 80.94 245 PRO A C 1
ATOM 1850 O O . PRO A 1 245 ? -13.852 9.498 -18.254 1.00 80.94 245 PRO A O 1
ATOM 1853 N N . GLU A 1 246 ? -11.948 8.552 -18.936 1.00 82.12 246 GLU A N 1
ATOM 1854 C CA . GLU A 1 246 ? -12.563 7.412 -19.629 1.00 82.12 246 GLU A CA 1
ATOM 1855 C C . GLU A 1 246 ? -13.268 6.429 -18.674 1.00 82.12 246 GLU A C 1
ATOM 1857 O O . GLU A 1 246 ? -14.120 5.656 -19.099 1.00 82.12 246 GLU A O 1
ATOM 1862 N N . ALA A 1 247 ? -12.950 6.462 -17.374 1.00 90.00 247 ALA A N 1
ATOM 1863 C CA . ALA A 1 247 ? -13.554 5.593 -16.361 1.00 90.00 247 ALA A CA 1
ATOM 1864 C C . ALA A 1 247 ? -14.714 6.258 -15.592 1.00 90.00 247 ALA A C 1
ATOM 1866 O O . ALA A 1 247 ? -15.272 5.644 -14.678 1.00 90.00 247 ALA A O 1
ATOM 1867 N N . VAL A 1 248 ? -15.102 7.487 -15.957 1.00 92.75 248 VAL A N 1
ATOM 1868 C CA . VAL A 1 248 ? -16.161 8.248 -15.270 1.00 92.75 248 VAL A CA 1
ATOM 1869 C C . VAL A 1 248 ? -17.495 7.504 -15.288 1.00 92.75 248 VAL A C 1
ATOM 1871 O O . VAL A 1 248 ? -18.129 7.393 -14.244 1.00 92.75 248 VAL A O 1
ATOM 1874 N N . ASP A 1 249 ? -17.885 6.899 -16.411 1.00 91.56 249 ASP A N 1
ATOM 1875 C CA . ASP A 1 249 ? -19.147 6.147 -16.494 1.00 91.56 249 ASP A CA 1
ATOM 1876 C C . ASP A 1 249 ? -19.164 4.938 -15.543 1.00 91.56 249 ASP A C 1
ATOM 1878 O O . ASP A 1 249 ? -20.185 4.611 -14.936 1.00 91.56 249 ASP A O 1
ATOM 1882 N N . THR A 1 250 ? -18.003 4.304 -15.342 1.00 92.06 250 THR A N 1
ATOM 1883 C CA . THR A 1 250 ? -17.860 3.192 -14.390 1.00 92.06 250 THR A CA 1
ATOM 1884 C C . TH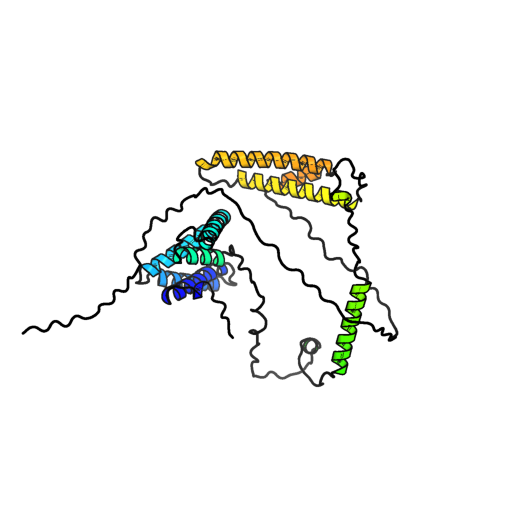R A 1 250 ? -17.970 3.682 -12.946 1.00 92.06 250 THR A C 1
ATOM 1886 O O . THR A 1 250 ? -18.607 3.025 -12.119 1.00 92.06 250 THR A O 1
ATOM 1889 N N . LEU A 1 251 ? -17.384 4.843 -12.634 1.00 92.94 251 LEU A N 1
ATOM 1890 C CA . LEU A 1 251 ? -17.530 5.479 -11.325 1.00 92.94 251 LEU A CA 1
ATOM 1891 C C . LEU A 1 251 ? -18.991 5.844 -11.047 1.00 92.94 251 LEU A C 1
ATOM 1893 O O . LEU A 1 251 ? -19.493 5.535 -9.968 1.00 92.94 251 LEU A O 1
ATOM 1897 N N . VAL A 1 252 ? -19.679 6.462 -12.011 1.00 94.19 252 VAL A N 1
ATOM 1898 C CA . VAL A 1 252 ? -21.092 6.847 -11.879 1.00 94.19 252 VAL A CA 1
ATOM 1899 C C . VAL A 1 252 ? -21.947 5.615 -11.593 1.00 94.19 252 VAL A C 1
ATOM 1901 O O . VAL A 1 252 ? -22.646 5.586 -10.581 1.00 94.19 252 VAL A O 1
ATOM 1904 N N . ALA A 1 253 ? -21.806 4.550 -12.388 1.00 93.56 253 ALA A N 1
ATOM 1905 C CA . ALA A 1 253 ? -22.526 3.297 -12.158 1.00 93.56 253 ALA A CA 1
ATOM 1906 C C . ALA A 1 253 ? -22.236 2.697 -10.767 1.00 93.56 253 ALA A C 1
ATOM 1908 O O . ALA A 1 253 ? -23.122 2.141 -10.109 1.00 93.56 253 ALA A O 1
ATOM 1909 N N . ARG A 1 254 ? -20.995 2.826 -10.275 1.00 95.81 254 ARG A N 1
ATOM 1910 C CA . ARG A 1 254 ? -20.612 2.365 -8.934 1.00 95.81 254 ARG A CA 1
ATOM 1911 C C . ARG A 1 254 ? -21.255 3.199 -7.825 1.00 95.81 254 ARG A C 1
ATOM 1913 O O . ARG A 1 254 ? -21.738 2.614 -6.854 1.00 95.81 254 ARG A O 1
ATOM 1920 N N . LEU A 1 255 ? -21.269 4.524 -7.950 1.00 96.25 255 LEU A N 1
ATOM 1921 C CA . LEU A 1 255 ? -21.905 5.422 -6.981 1.00 96.25 255 LEU A CA 1
ATOM 1922 C C . LEU A 1 255 ? -23.422 5.194 -6.928 1.00 96.25 255 LEU A C 1
ATOM 1924 O O . LEU A 1 255 ? -23.984 5.085 -5.840 1.00 96.25 255 LEU A O 1
ATOM 1928 N N . GLU A 1 256 ? -24.077 5.011 -8.076 1.00 97.44 256 GLU A N 1
ATOM 1929 C CA . GLU A 1 256 ? -25.505 4.674 -8.141 1.00 97.44 256 GLU A CA 1
ATOM 1930 C C . GLU A 1 256 ? -25.815 3.330 -7.471 1.00 97.44 256 GLU A C 1
ATOM 1932 O O . GLU A 1 256 ? -26.760 3.222 -6.683 1.00 97.44 256 GLU A O 1
ATOM 1937 N N . SER A 1 257 ? -24.978 2.317 -7.717 1.00 95.06 257 SER A N 1
ATOM 1938 C CA . SER A 1 257 ? -25.080 1.017 -7.048 1.00 95.06 257 SER A CA 1
ATOM 1939 C C . SER A 1 257 ? -24.946 1.143 -5.524 1.00 95.06 257 SER A C 1
ATOM 1941 O O . SER A 1 257 ? -25.709 0.516 -4.785 1.00 95.06 257 SER A O 1
ATOM 1943 N N . LEU A 1 258 ? -24.028 1.986 -5.038 1.00 96.19 258 LEU A N 1
ATOM 1944 C CA . LEU A 1 258 ? -23.870 2.253 -3.607 1.00 96.19 258 LEU A CA 1
ATOM 1945 C C . LEU A 1 258 ? -25.076 2.990 -3.017 1.00 96.19 258 LEU A C 1
ATOM 1947 O O . LEU A 1 258 ? -25.528 2.619 -1.936 1.00 96.19 258 LEU A O 1
ATOM 1951 N N . LEU A 1 259 ? -25.648 3.970 -3.720 1.00 97.38 259 LEU A N 1
ATOM 1952 C CA . LEU A 1 259 ? -26.867 4.649 -3.270 1.00 97.38 259 LEU A CA 1
ATOM 1953 C C . LEU A 1 259 ? -28.038 3.675 -3.111 1.00 97.38 259 LEU A C 1
ATOM 1955 O O . LEU A 1 259 ? -28.772 3.753 -2.123 1.00 97.38 259 LEU A O 1
ATOM 1959 N N . GLU A 1 260 ? -28.206 2.726 -4.033 1.00 97.06 260 GLU A N 1
ATOM 1960 C CA . GLU A 1 260 ? -29.259 1.715 -3.909 1.00 97.06 260 GLU A CA 1
ATOM 1961 C C . GLU A 1 260 ? -28.996 0.732 -2.758 1.00 97.06 260 GLU A C 1
ATOM 1963 O O . GLU A 1 260 ? -29.914 0.376 -2.007 1.00 97.06 260 GLU A O 1
ATOM 1968 N N . ALA A 1 261 ? -27.733 0.353 -2.541 1.00 93.38 261 ALA A N 1
ATOM 1969 C CA . ALA A 1 261 ? -27.338 -0.450 -1.388 1.00 93.38 261 ALA A CA 1
ATOM 1970 C C . ALA A 1 261 ? -27.617 0.283 -0.061 1.00 93.38 261 ALA A C 1
ATOM 1972 O O . ALA A 1 261 ? -28.159 -0.320 0.865 1.00 93.38 261 ALA A O 1
ATOM 1973 N N . ILE A 1 262 ? -27.343 1.592 0.020 1.00 97.69 262 ILE A N 1
ATOM 1974 C CA . ILE A 1 262 ? -27.639 2.438 1.189 1.00 97.69 262 ILE A CA 1
ATOM 1975 C C . ILE A 1 262 ? -29.149 2.489 1.461 1.00 97.69 262 ILE A C 1
ATOM 1977 O O . ILE A 1 262 ? -29.581 2.288 2.600 1.00 97.69 262 ILE A O 1
ATOM 1981 N N . ARG A 1 263 ? -29.986 2.692 0.431 1.00 97.94 263 ARG A N 1
ATOM 1982 C CA . ARG A 1 263 ? -31.458 2.662 0.579 1.00 97.94 263 ARG A CA 1
ATOM 1983 C C . ARG A 1 263 ? -31.947 1.306 1.087 1.00 97.94 263 ARG A C 1
ATOM 1985 O O . ARG A 1 263 ? -32.848 1.236 1.924 1.00 97.94 263 ARG A O 1
ATOM 1992 N N . THR A 1 264 ? -31.345 0.224 0.605 1.00 95.12 264 THR A N 1
ATOM 1993 C CA . THR A 1 264 ? -31.664 -1.142 1.034 1.00 95.12 264 THR A CA 1
ATOM 1994 C C . THR A 1 264 ? -31.235 -1.403 2.477 1.00 95.12 264 THR A C 1
ATOM 1996 O O . THR A 1 264 ? -32.044 -1.896 3.261 1.00 95.12 264 THR A O 1
ATOM 1999 N N . ALA A 1 265 ? -30.034 -0.977 2.875 1.00 94.88 265 ALA A N 1
ATOM 2000 C CA . ALA A 1 265 ? -29.557 -1.071 4.254 1.00 94.88 265 ALA A CA 1
ATOM 2001 C C . ALA A 1 265 ? -30.430 -0.260 5.227 1.00 94.88 265 ALA A C 1
ATOM 2003 O O . ALA A 1 265 ? -30.737 -0.731 6.321 1.00 94.88 265 ALA A O 1
ATOM 2004 N N . ARG A 1 266 ? -30.920 0.916 4.811 1.00 97.62 266 ARG A N 1
ATOM 2005 C CA . ARG A 1 266 ? -31.862 1.721 5.605 1.00 97.62 266 ARG A CA 1
ATOM 2006 C C . ARG A 1 266 ? -33.174 0.975 5.864 1.00 97.62 266 ARG A C 1
ATOM 2008 O O . ARG A 1 266 ? -33.626 0.927 7.004 1.00 97.62 266 ARG A O 1
ATOM 2015 N N . ARG A 1 267 ? -33.752 0.347 4.830 1.00 97.88 267 ARG A N 1
ATOM 2016 C CA . ARG A 1 267 ? -34.951 -0.505 4.970 1.00 97.88 267 ARG A CA 1
ATOM 2017 C C . ARG A 1 267 ? -34.693 -1.698 5.892 1.00 97.88 267 ARG A C 1
ATOM 2019 O O . ARG A 1 267 ? -35.537 -1.996 6.732 1.00 97.88 267 ARG A O 1
ATOM 2026 N N . ALA A 1 268 ? -33.529 -2.338 5.775 1.00 92.81 268 ALA A N 1
ATOM 2027 C CA . ALA A 1 268 ? -33.139 -3.455 6.634 1.00 92.81 268 ALA A CA 1
ATOM 2028 C C . ALA A 1 268 ? -32.995 -3.036 8.108 1.00 92.81 268 ALA A C 1
ATOM 2030 O O . ALA A 1 268 ? -33.480 -3.740 8.988 1.00 92.81 268 ALA A O 1
ATOM 2031 N N . ALA A 1 269 ? -32.408 -1.867 8.383 1.00 95.38 269 ALA A N 1
ATOM 2032 C CA . ALA A 1 269 ? -32.301 -1.331 9.739 1.00 95.38 269 ALA A CA 1
ATOM 2033 C C . ALA A 1 269 ? -33.681 -1.034 10.346 1.00 95.38 269 ALA A C 1
ATOM 2035 O O . ALA A 1 269 ? -33.941 -1.409 11.488 1.00 95.38 269 ALA A O 1
ATOM 2036 N N . THR A 1 270 ? -34.601 -0.443 9.573 1.00 97.19 270 THR A N 1
ATOM 2037 C CA . THR A 1 270 ? -35.993 -0.247 10.011 1.00 97.19 270 THR A CA 1
ATOM 2038 C C . THR A 1 270 ? -36.700 -1.580 10.272 1.00 97.19 270 THR A C 1
ATOM 2040 O O . THR A 1 270 ? -37.358 -1.725 11.298 1.00 97.19 270 THR A O 1
ATOM 2043 N N . ALA A 1 271 ? -36.531 -2.574 9.393 1.00 94.31 271 ALA A N 1
ATOM 2044 C CA . ALA A 1 271 ? -37.107 -3.909 9.572 1.00 94.31 271 ALA A CA 1
ATOM 2045 C C . ALA A 1 271 ? -36.538 -4.648 10.799 1.00 94.31 271 ALA A C 1
ATOM 2047 O O . ALA A 1 271 ? -37.241 -5.443 11.415 1.00 94.31 271 ALA A O 1
ATOM 2048 N N . ALA A 1 272 ? -35.293 -4.354 11.186 1.00 94.88 272 ALA A N 1
ATOM 2049 C CA . ALA A 1 272 ? -34.657 -4.852 12.407 1.00 94.88 272 ALA A CA 1
ATOM 2050 C C . ALA A 1 272 ? -35.018 -4.040 13.673 1.00 94.88 272 ALA A C 1
ATOM 2052 O O . ALA A 1 272 ? -34.448 -4.263 14.742 1.00 94.88 272 ALA A O 1
ATOM 2053 N N . GLY A 1 273 ? -35.947 -3.083 13.569 1.00 96.44 273 GLY A N 1
ATOM 2054 C CA . GLY A 1 273 ? -36.423 -2.282 14.695 1.00 96.44 273 GLY A CA 1
ATOM 2055 C C . GLY A 1 273 ? -35.465 -1.177 15.144 1.00 96.44 273 GLY A C 1
ATOM 2056 O O . GLY A 1 273 ? -35.589 -0.703 16.270 1.00 96.44 273 GLY A O 1
ATOM 2057 N N . ALA A 1 274 ? -34.506 -0.760 14.308 1.00 96.75 274 ALA A N 1
ATOM 2058 C CA . ALA A 1 274 ? -33.648 0.376 14.637 1.00 96.75 274 ALA A CA 1
ATOM 2059 C C . ALA A 1 274 ? -34.467 1.684 14.669 1.00 96.75 274 ALA A C 1
ATOM 2061 O O . ALA A 1 274 ? -35.193 1.974 13.708 1.00 96.75 274 ALA A O 1
ATOM 2062 N N . PRO A 1 275 ? -34.350 2.506 15.729 1.00 97.56 275 PRO A N 1
ATOM 2063 C CA . PRO A 1 275 ? -35.025 3.793 15.787 1.00 97.56 275 PRO A CA 1
ATOM 2064 C C . PRO A 1 275 ? -34.456 4.746 14.729 1.00 97.56 275 PRO A C 1
ATOM 2066 O O . PRO A 1 275 ? -33.270 4.718 14.396 1.00 97.56 275 PRO A O 1
ATOM 2069 N N . ALA A 1 276 ? -35.298 5.653 14.226 1.00 97.00 276 ALA A N 1
ATOM 2070 C CA . ALA A 1 276 ? -34.913 6.592 13.170 1.00 97.00 276 ALA A CA 1
ATOM 2071 C C . ALA A 1 276 ? -33.679 7.442 13.534 1.00 97.00 276 ALA A C 1
ATOM 2073 O O . ALA A 1 276 ? -32.874 7.751 12.658 1.00 97.00 276 ALA A O 1
ATOM 2074 N N . ALA A 1 277 ? -33.505 7.771 14.818 1.00 97.44 277 ALA A N 1
ATOM 2075 C CA . ALA A 1 277 ? -32.348 8.513 15.313 1.00 97.44 277 ALA A CA 1
ATOM 2076 C C . ALA A 1 277 ? -31.022 7.738 15.162 1.00 97.44 277 ALA A C 1
ATOM 2078 O O . ALA A 1 277 ? -30.018 8.338 14.792 1.00 97.44 277 ALA A O 1
ATOM 2079 N N . GLU A 1 278 ? -31.011 6.420 15.389 1.00 97.31 278 GLU A N 1
ATOM 2080 C CA . GLU A 1 278 ? -29.812 5.581 15.216 1.00 97.31 278 GLU A CA 1
ATOM 2081 C C . GLU A 1 278 ? -29.471 5.379 13.740 1.00 97.31 278 GLU A C 1
ATOM 2083 O O . GLU A 1 278 ? -28.303 5.442 13.360 1.00 97.31 278 GLU A O 1
ATOM 2088 N N . ILE A 1 279 ? -30.491 5.195 12.896 1.00 98.25 279 ILE A N 1
ATOM 2089 C CA . ILE A 1 279 ? -30.329 5.115 11.438 1.00 98.25 279 ILE A CA 1
ATOM 2090 C C . ILE A 1 279 ? -29.691 6.406 10.906 1.00 98.25 279 ILE A C 1
ATOM 2092 O O . ILE A 1 279 ? -28.750 6.362 10.117 1.00 98.25 279 ILE A O 1
ATOM 2096 N N . GLU A 1 280 ? -30.192 7.555 11.356 1.00 98.00 280 GLU A N 1
ATOM 2097 C CA . GLU A 1 280 ? -29.678 8.871 10.982 1.00 98.00 280 GLU A CA 1
ATOM 2098 C C . GLU A 1 280 ? -28.254 9.104 11.511 1.00 98.00 280 GLU A C 1
ATOM 2100 O O . GLU A 1 280 ? -27.400 9.613 10.788 1.00 98.00 280 GLU A O 1
ATOM 2105 N N . ALA A 1 281 ? -27.961 8.685 12.746 1.00 97.75 281 ALA A N 1
ATOM 2106 C CA . ALA A 1 281 ? -26.617 8.765 13.311 1.00 97.75 281 ALA A CA 1
ATOM 2107 C C . ALA A 1 281 ? -25.610 7.901 12.531 1.00 97.75 281 ALA A C 1
ATOM 2109 O O . ALA A 1 281 ? -24.517 8.373 12.225 1.00 97.75 281 ALA A O 1
ATOM 2110 N N . ALA A 1 282 ? -25.985 6.671 12.162 1.00 97.50 282 ALA A N 1
ATOM 2111 C CA . ALA A 1 282 ? -25.161 5.782 11.343 1.00 97.50 282 ALA A CA 1
ATOM 2112 C C . ALA A 1 282 ? -24.912 6.364 9.942 1.00 97.50 282 ALA A C 1
ATOM 2114 O O . ALA A 1 282 ? -23.783 6.329 9.453 1.00 97.50 282 ALA A O 1
ATOM 2115 N N . TYR A 1 283 ? -25.941 6.952 9.323 1.00 97.81 283 TYR A N 1
ATOM 2116 C CA . TYR A 1 283 ? -25.811 7.643 8.041 1.00 97.81 283 TYR A CA 1
ATOM 2117 C C . TYR A 1 283 ? -24.841 8.831 8.130 1.00 97.81 283 TYR A C 1
ATOM 2119 O O . TYR A 1 283 ? -23.905 8.898 7.338 1.00 97.81 283 TYR A O 1
ATOM 2127 N N . ARG A 1 284 ? -24.993 9.720 9.125 1.00 98.25 284 ARG A N 1
ATOM 2128 C CA . ARG A 1 284 ? -24.083 10.868 9.311 1.00 98.25 284 ARG A CA 1
ATOM 2129 C C . ARG A 1 284 ? -22.649 10.445 9.614 1.00 98.25 284 ARG A C 1
ATOM 2131 O O . ARG A 1 284 ? -21.709 10.983 9.043 1.00 98.25 284 ARG A O 1
ATOM 2138 N N . ALA A 1 285 ? -22.469 9.457 10.490 1.00 96.75 285 ALA A N 1
ATOM 2139 C CA . ALA A 1 285 ? -21.143 8.933 10.796 1.00 96.75 285 ALA A CA 1
ATOM 2140 C C . ALA A 1 285 ? -20.465 8.367 9.539 1.00 96.75 285 ALA A C 1
ATOM 2142 O O . ALA A 1 285 ? -19.275 8.593 9.333 1.00 96.75 285 ALA A O 1
ATOM 2143 N N . GLY A 1 286 ? -21.232 7.683 8.687 1.00 96.81 286 GLY A N 1
ATOM 2144 C CA . GLY A 1 286 ? -20.754 7.208 7.398 1.00 96.81 286 GLY A CA 1
ATOM 2145 C C . GLY A 1 286 ? -20.439 8.350 6.433 1.00 96.81 286 GLY A C 1
ATOM 2146 O O . GLY A 1 286 ? -19.371 8.345 5.842 1.00 96.81 286 GLY A O 1
ATOM 2147 N N . SER A 1 287 ? -21.291 9.374 6.308 1.00 95.88 287 SER A N 1
ATOM 2148 C CA . SER A 1 287 ? -21.005 10.524 5.432 1.00 95.88 287 SER A CA 1
ATOM 2149 C C . SER A 1 287 ? -19.762 11.313 5.855 1.00 95.88 287 SER A C 1
ATOM 2151 O O . SER A 1 287 ? -19.089 11.876 5.000 1.00 95.88 287 SER A O 1
ATOM 2153 N N . ASP A 1 288 ? -19.427 11.297 7.150 1.00 96.50 288 ASP A N 1
ATOM 2154 C CA . ASP A 1 288 ? -18.175 11.840 7.701 1.00 96.50 288 ASP A CA 1
ATOM 2155 C C . ASP A 1 288 ? -16.944 10.946 7.408 1.00 96.50 288 ASP A C 1
ATOM 2157 O O . ASP A 1 288 ? -15.838 11.246 7.858 1.00 96.50 288 ASP A O 1
ATOM 2161 N N . GLY A 1 289 ? -17.120 9.812 6.721 1.00 92.81 289 GLY A N 1
ATOM 2162 C CA . GLY A 1 289 ? -16.064 8.852 6.393 1.00 92.81 289 GLY A CA 1
ATOM 2163 C C . GLY A 1 289 ? -15.715 7.863 7.512 1.00 92.81 289 GLY A C 1
ATOM 2164 O O . GLY A 1 289 ? -14.707 7.164 7.415 1.00 92.81 289 GLY A O 1
ATOM 2165 N N . ARG A 1 290 ? -16.510 7.770 8.591 1.00 95.12 290 ARG A N 1
ATOM 2166 C CA . ARG A 1 290 ? -16.225 6.838 9.696 1.00 95.12 290 ARG A CA 1
ATOM 2167 C C . ARG A 1 290 ? -16.769 5.445 9.399 1.00 95.12 290 ARG A C 1
ATOM 2169 O O . ARG A 1 290 ? -17.979 5.265 9.271 1.00 95.12 290 ARG A O 1
ATOM 2176 N N . TYR A 1 291 ? -15.896 4.446 9.436 1.00 95.06 291 TYR A N 1
ATOM 2177 C CA . TYR A 1 291 ? -16.269 3.032 9.386 1.00 95.06 291 TYR A CA 1
ATOM 2178 C C . TYR A 1 291 ? -16.559 2.479 10.785 1.00 95.06 291 TYR A C 1
ATOM 2180 O O . TYR A 1 291 ? -16.030 2.966 11.787 1.00 95.06 291 TYR A O 1
ATOM 2188 N N . ARG A 1 292 ? -17.401 1.445 10.857 1.00 93.62 292 ARG A N 1
ATOM 2189 C CA . ARG A 1 292 ? -17.710 0.705 12.083 1.00 93.62 292 ARG A CA 1
ATOM 2190 C C . ARG A 1 292 ? -17.471 -0.784 11.867 1.00 93.62 292 ARG A C 1
ATOM 2192 O O . ARG A 1 292 ? -17.862 -1.345 10.845 1.00 93.62 292 ARG A O 1
ATOM 2199 N N . HIS A 1 293 ? -16.849 -1.426 12.847 1.00 85.75 293 HIS A N 1
ATOM 2200 C CA . HIS A 1 293 ? -16.600 -2.865 12.839 1.00 85.75 293 HIS A CA 1
ATOM 2201 C C . HIS A 1 293 ? -17.609 -3.593 13.737 1.00 85.75 293 HIS A C 1
ATOM 2203 O O . HIS A 1 293 ? -18.076 -3.005 14.721 1.00 85.75 293 HIS A O 1
ATOM 2209 N N . PRO A 1 294 ? -17.971 -4.847 13.408 1.00 80.50 294 PRO A N 1
ATOM 2210 C CA . PRO A 1 294 ? -18.780 -5.668 14.296 1.00 80.50 294 PRO A CA 1
ATOM 2211 C C . PRO A 1 294 ? -18.049 -5.897 15.625 1.00 80.50 294 PRO A C 1
ATOM 2213 O O . PRO A 1 294 ? -16.819 -6.007 15.632 1.00 80.50 294 PRO A O 1
ATOM 2216 N N . PRO A 1 295 ? -18.781 -5.944 16.752 1.00 69.88 295 PRO A N 1
ATOM 2217 C CA . PRO A 1 295 ? -18.183 -6.283 18.031 1.00 69.88 295 PRO A CA 1
ATOM 2218 C C . PRO A 1 295 ? -17.604 -7.697 17.944 1.00 69.88 295 PRO A C 1
ATOM 2220 O O . PRO A 1 295 ? -18.297 -8.638 17.560 1.00 69.88 295 PRO A O 1
ATOM 2223 N N . VAL A 1 296 ? -16.321 -7.832 18.273 1.00 63.47 296 VAL A N 1
ATOM 2224 C CA . VAL A 1 296 ? -15.688 -9.142 18.439 1.00 63.47 296 VAL A CA 1
ATOM 2225 C C . VAL A 1 296 ? -16.314 -9.773 19.687 1.00 63.47 296 VAL A C 1
ATOM 2227 O O . VAL A 1 296 ? -16.372 -9.086 20.711 1.00 63.47 296 VAL A O 1
ATOM 2230 N N . PRO A 1 297 ? -16.823 -11.018 19.636 1.00 56.41 297 PRO A N 1
ATOM 2231 C CA . PRO A 1 297 ? -17.359 -11.665 20.825 1.00 56.41 297 PRO A CA 1
ATOM 2232 C C . PRO A 1 297 ? -16.243 -11.771 21.866 1.00 56.41 297 PRO A C 1
ATOM 2234 O O . PRO A 1 297 ? -15.194 -12.366 21.616 1.00 56.41 297 PRO A O 1
ATOM 2237 N N . SER A 1 298 ? -16.445 -11.134 23.017 1.00 51.03 298 SER A N 1
ATOM 2238 C CA . SER A 1 298 ? -15.539 -11.254 24.152 1.00 51.03 298 SER A CA 1
ATOM 2239 C C . SER A 1 298 ? -15.519 -12.716 24.590 1.00 51.03 298 SER A C 1
ATOM 2241 O O . SER A 1 298 ? -16.569 -13.252 24.939 1.00 51.03 298 SER A O 1
ATOM 2243 N N . ALA A 1 299 ? -14.345 -13.353 24.586 1.00 44.97 299 ALA A N 1
ATOM 2244 C CA . ALA A 1 299 ? -14.153 -14.636 25.255 1.00 44.97 299 ALA A CA 1
ATOM 2245 C C . ALA A 1 299 ? -14.689 -14.506 26.692 1.00 44.97 299 ALA A C 1
ATOM 2247 O O . ALA A 1 299 ? -14.305 -13.577 27.408 1.00 44.97 299 ALA A O 1
ATOM 2248 N N . HIS A 1 300 ? -15.663 -15.344 27.052 1.00 45.94 300 HIS A N 1
ATOM 2249 C CA . HIS A 1 300 ? -16.473 -15.175 28.253 1.00 45.94 300 HIS A CA 1
ATOM 2250 C C . HIS A 1 300 ? -15.614 -15.001 29.512 1.00 45.94 300 HIS A C 1
ATOM 2252 O O . HIS A 1 300 ? -14.736 -15.809 29.807 1.00 45.94 300 HIS A O 1
ATOM 2258 N N . ALA A 1 301 ? -15.904 -13.939 30.268 1.00 43.25 301 ALA A N 1
ATOM 2259 C CA . ALA A 1 301 ? -15.486 -13.817 31.654 1.00 43.25 301 ALA A CA 1
ATOM 2260 C C . ALA A 1 301 ? -16.185 -14.927 32.447 1.00 43.25 301 ALA A C 1
ATOM 2262 O O . ALA A 1 301 ? -17.398 -14.877 32.640 1.00 43.25 301 ALA A O 1
ATOM 2263 N N . ASP A 1 302 ? -15.408 -15.932 32.838 1.00 41.16 302 ASP A N 1
ATOM 2264 C CA . ASP A 1 302 ? -15.827 -17.062 33.659 1.00 41.16 302 ASP A CA 1
ATOM 2265 C C . ASP A 1 302 ? -16.453 -16.570 34.984 1.00 41.16 302 ASP A C 1
ATOM 2267 O O . ASP A 1 302 ? -15.751 -15.983 35.818 1.00 41.16 302 ASP A O 1
ATOM 2271 N N . PRO A 1 303 ? -17.766 -16.763 35.210 1.00 44.31 303 PRO A N 1
ATOM 2272 C CA . PRO A 1 303 ? -18.441 -16.369 36.437 1.00 44.31 303 PRO A CA 1
ATOM 2273 C C . PRO A 1 303 ? -18.379 -17.518 37.457 1.00 44.31 303 PRO A C 1
ATOM 2275 O O . PRO A 1 303 ? -19.407 -17.935 37.983 1.00 44.31 303 PRO A O 1
ATOM 2278 N N . GLY A 1 304 ? -17.189 -18.072 37.707 1.00 40.91 304 GLY A N 1
ATOM 2279 C CA . GLY A 1 304 ? -17.045 -19.306 38.489 1.00 40.91 304 GLY A CA 1
ATOM 2280 C C . GLY A 1 304 ? -16.099 -19.254 39.686 1.00 40.91 304 GLY A C 1
ATOM 2281 O O . GLY A 1 304 ? -16.129 -20.156 40.521 1.00 40.91 304 GLY A O 1
ATOM 2282 N N . ARG A 1 305 ? -15.251 -18.228 39.833 1.00 39.41 305 ARG A N 1
ATOM 2283 C CA . ARG A 1 305 ? -14.170 -18.278 40.832 1.00 39.41 305 ARG A CA 1
ATOM 2284 C C . ARG A 1 305 ? -14.558 -17.640 42.167 1.00 39.41 305 ARG A C 1
ATOM 2286 O O . ARG A 1 305 ? -14.089 -16.556 42.501 1.00 39.41 305 ARG A O 1
ATOM 2293 N N . ASN A 1 306 ? -15.389 -18.346 42.935 1.00 36.44 306 ASN A N 1
ATOM 2294 C CA . ASN A 1 306 ? -15.551 -18.114 44.371 1.00 36.44 306 ASN A CA 1
ATOM 2295 C C . ASN A 1 306 ? -14.778 -19.169 45.176 1.00 36.44 306 ASN A C 1
ATOM 2297 O O . ASN A 1 306 ? -14.762 -20.352 44.853 1.00 36.44 306 ASN A O 1
ATOM 2301 N N . THR A 1 307 ? -14.115 -18.687 46.219 1.00 49.88 307 THR A N 1
ATOM 2302 C CA . THR A 1 307 ? -13.303 -19.407 47.201 1.00 49.88 307 THR A CA 1
ATOM 2303 C C . THR A 1 307 ? -14.136 -20.374 48.042 1.00 49.88 307 THR A C 1
ATOM 2305 O O . THR A 1 307 ? -15.051 -19.903 48.708 1.00 49.88 307 THR A O 1
ATOM 2308 N N . ASP A 1 308 ? -13.788 -21.660 48.101 1.00 33.62 308 ASP A N 1
ATOM 2309 C CA . ASP A 1 308 ? -13.640 -22.399 49.364 1.00 33.62 308 ASP A CA 1
ATOM 2310 C C . ASP A 1 308 ? -13.037 -23.796 49.127 1.00 33.62 308 ASP A C 1
ATOM 2312 O O . ASP A 1 308 ? -12.881 -24.277 48.010 1.00 33.62 308 ASP A O 1
ATOM 2316 N N . SER A 1 309 ? -12.629 -24.375 50.236 1.00 34.00 309 SER A N 1
ATOM 2317 C CA . SER A 1 309 ? -11.636 -25.394 50.499 1.00 34.00 309 SER A CA 1
ATOM 2318 C C . SER A 1 309 ? -12.083 -26.859 50.348 1.00 34.00 309 SER A C 1
ATOM 2320 O O . SER A 1 309 ? -13.252 -27.214 50.455 1.00 34.00 309 SER A O 1
ATOM 2322 N N . THR A 1 310 ? -11.056 -27.718 50.308 1.00 31.44 310 THR A N 1
ATOM 2323 C CA . THR A 1 310 ? -10.971 -29.069 50.903 1.00 31.44 310 THR A CA 1
ATOM 2324 C C . THR A 1 310 ? -11.595 -30.301 50.220 1.00 31.44 310 THR A C 1
ATOM 2326 O O . THR A 1 310 ? -12.802 -30.473 50.161 1.00 31.44 310 THR A O 1
ATOM 2329 N N . PHE A 1 311 ? -10.678 -31.254 49.979 1.00 31.70 311 PHE A N 1
ATOM 2330 C CA . PHE A 1 311 ? -10.740 -32.696 50.279 1.00 31.70 311 PHE A CA 1
ATOM 2331 C C . PHE A 1 311 ? -11.094 -33.735 49.184 1.00 31.70 311 PHE A C 1
ATOM 2333 O O . PHE A 1 311 ? -12.151 -33.713 48.571 1.00 31.70 311 PHE A O 1
ATOM 2340 N N . GLN A 1 312 ? -10.170 -34.712 49.121 1.00 32.34 312 GLN A N 1
ATOM 2341 C CA . GLN A 1 312 ? -10.252 -36.147 48.780 1.00 32.34 312 GLN A CA 1
ATOM 2342 C C . GLN A 1 312 ? -10.338 -36.587 47.311 1.00 32.34 312 GLN A C 1
ATOM 2344 O O . GLN A 1 312 ? -11.389 -36.636 46.688 1.00 32.34 312 GLN A O 1
ATOM 2349 N N . ASP A 1 313 ? -9.159 -36.912 46.767 1.00 32.88 313 ASP A N 1
ATOM 2350 C CA . ASP A 1 313 ? -8.659 -38.296 46.650 1.00 32.88 313 ASP A CA 1
ATOM 2351 C C . ASP A 1 313 ? -9.725 -39.409 46.672 1.00 32.88 313 ASP A C 1
ATOM 2353 O O . ASP A 1 313 ? -10.172 -39.817 47.740 1.00 32.88 313 ASP A O 1
ATOM 2357 N N . GLU A 1 314 ? -10.081 -39.937 45.498 1.00 33.09 314 GLU A N 1
ATOM 2358 C CA . GLU A 1 314 ? -10.440 -41.350 45.365 1.00 33.09 314 GLU A CA 1
ATOM 2359 C C . GLU A 1 314 ? -10.156 -41.833 43.936 1.00 33.09 314 GLU A C 1
ATOM 2361 O O . GLU A 1 314 ? -10.609 -41.282 42.932 1.00 33.09 314 GLU A O 1
ATOM 2366 N N . THR A 1 315 ? -9.315 -42.857 43.880 1.00 32.84 315 THR A N 1
ATOM 2367 C CA . THR A 1 315 ? -8.832 -43.581 42.712 1.00 32.84 315 THR A CA 1
ATOM 2368 C C . THR A 1 315 ? -9.907 -44.550 42.231 1.00 32.84 315 THR A C 1
ATOM 2370 O O . THR A 1 315 ? -10.370 -45.391 42.995 1.00 32.84 315 THR A O 1
ATOM 2373 N N . THR A 1 316 ? -10.294 -44.499 40.955 1.00 31.61 316 THR A N 1
ATOM 2374 C CA . THR A 1 316 ? -11.000 -45.613 40.297 1.00 31.61 316 THR A CA 1
ATOM 2375 C C . THR A 1 316 ? -10.710 -45.610 38.799 1.00 31.61 316 THR A C 1
ATOM 2377 O O . THR A 1 316 ? -11.252 -44.815 38.036 1.00 31.61 316 THR A O 1
ATOM 2380 N N . THR A 1 317 ? -9.844 -46.532 38.388 1.00 38.16 317 THR A N 1
ATOM 2381 C CA . THR A 1 317 ? -9.638 -46.964 37.002 1.00 38.16 317 THR A CA 1
ATOM 2382 C C . THR A 1 317 ? -10.869 -47.734 36.516 1.00 38.16 317 THR A C 1
ATOM 2384 O O . THR A 1 317 ? -11.379 -48.583 37.254 1.00 38.16 317 THR A O 1
ATOM 2387 N N . PRO A 1 318 ? -11.280 -47.557 35.250 1.00 37.62 318 PRO A N 1
ATOM 2388 C CA . PRO A 1 318 ? -11.671 -48.728 34.487 1.00 37.62 318 PRO A CA 1
ATOM 2389 C C . PRO A 1 318 ? -10.985 -48.818 33.123 1.00 37.62 318 PRO A C 1
ATOM 2391 O O . PRO A 1 318 ? -10.633 -47.844 32.466 1.00 37.62 318 PRO A O 1
ATOM 2394 N N . ASP A 1 319 ? -10.795 -50.081 32.793 1.00 27.59 319 ASP A N 1
ATOM 2395 C CA . ASP A 1 319 ? -10.113 -50.715 31.681 1.00 27.59 319 ASP A CA 1
ATOM 2396 C C . ASP A 1 319 ? -10.970 -50.693 30.385 1.00 27.59 319 ASP A C 1
ATOM 2398 O O . ASP A 1 319 ? -12.143 -50.310 30.419 1.00 27.59 319 ASP A O 1
ATOM 2402 N N . ILE A 1 320 ? -10.429 -51.293 29.308 1.00 30.92 320 ILE A N 1
ATOM 2403 C CA . ILE A 1 320 ? -11.079 -51.755 28.046 1.00 30.92 320 ILE A CA 1
ATOM 2404 C C . ILE A 1 320 ? -11.033 -50.744 26.846 1.00 30.92 320 ILE A C 1
ATOM 2406 O O . ILE A 1 320 ? -11.237 -49.552 27.033 1.00 30.92 320 ILE A O 1
ATOM 2410 N N . PRO A 1 321 ? -10.909 -51.174 25.560 1.00 38.00 321 PRO A N 1
ATOM 2411 C CA . PRO A 1 321 ? -9.770 -51.771 24.851 1.00 38.00 321 PRO A CA 1
ATOM 2412 C C . PRO A 1 321 ? -9.476 -51.080 23.480 1.00 38.00 321 PRO A C 1
ATOM 2414 O O . PRO A 1 321 ? -10.164 -50.175 23.018 1.00 38.00 321 PRO A O 1
ATOM 2417 N N . ALA A 1 322 ? -8.466 -51.581 22.766 1.00 33.75 322 ALA A N 1
ATOM 2418 C CA . ALA A 1 322 ? -8.011 -51.102 21.459 1.00 33.75 322 ALA A CA 1
ATOM 2419 C C . ALA A 1 322 ? -8.830 -51.564 20.221 1.00 33.75 322 ALA A C 1
ATOM 2421 O O . ALA A 1 322 ? -9.422 -52.644 20.219 1.00 33.75 322 ALA A O 1
ATOM 2422 N N . ARG A 1 323 ? -8.606 -50.817 19.117 1.00 28.78 323 ARG A N 1
ATOM 2423 C CA . ARG A 1 323 ? -8.777 -51.109 17.663 1.00 28.78 323 ARG A CA 1
ATOM 2424 C C . ARG A 1 323 ? -10.144 -50.789 17.028 1.00 28.78 323 ARG A C 1
ATOM 2426 O O . ARG A 1 323 ? -11.146 -51.384 17.386 1.00 28.78 323 ARG A O 1
ATOM 2433 N N . GLN A 1 324 ? -10.159 -50.029 15.926 1.00 32.41 324 GLN A N 1
ATOM 2434 C CA . GLN A 1 324 ? -9.831 -50.464 14.555 1.00 32.41 324 GLN A CA 1
ATOM 2435 C C . GLN A 1 324 ? -9.769 -49.283 13.569 1.00 32.41 324 GLN A C 1
ATOM 2437 O O . GLN A 1 324 ? -10.547 -48.339 13.641 1.00 32.41 324 GLN A O 1
ATOM 2442 N N . SER A 1 325 ? -8.822 -49.397 12.641 1.00 31.75 325 SER A N 1
ATOM 2443 C CA . SER A 1 325 ? -8.608 -48.572 11.453 1.00 31.75 325 SER A CA 1
ATOM 2444 C C . SER A 1 325 ? -9.662 -48.835 10.373 1.00 31.75 325 SER A C 1
ATOM 2446 O O . SER A 1 325 ? -10.053 -49.984 10.180 1.00 31.75 325 SER A O 1
ATOM 2448 N N . ALA A 1 326 ? -10.002 -47.812 9.587 1.00 35.00 326 ALA A N 1
ATOM 2449 C CA . ALA A 1 326 ? -10.438 -47.991 8.203 1.00 35.00 326 ALA A CA 1
ATOM 2450 C C . ALA A 1 326 ? -10.070 -46.764 7.353 1.00 35.00 326 ALA A C 1
ATOM 2452 O O . ALA A 1 326 ? -10.579 -45.665 7.562 1.00 35.00 326 ALA A O 1
ATOM 2453 N N . ASP A 1 327 ? -9.172 -47.008 6.400 1.00 30.83 327 ASP A N 1
ATOM 2454 C CA . ASP A 1 327 ? -8.929 -46.226 5.189 1.00 30.83 327 ASP A CA 1
ATOM 2455 C C . ASP A 1 327 ? -10.208 -46.063 4.358 1.00 30.83 327 ASP A C 1
ATOM 2457 O O . ASP A 1 327 ? -10.916 -47.049 4.150 1.00 30.83 327 ASP A O 1
ATOM 2461 N N . VAL A 1 328 ? -10.411 -44.890 3.743 1.00 35.09 328 VAL A N 1
ATOM 2462 C CA . VAL A 1 328 ? -11.029 -44.797 2.407 1.00 35.09 328 VAL A CA 1
ATOM 2463 C C . VAL A 1 328 ? -10.358 -43.684 1.600 1.00 35.09 328 VAL A C 1
ATOM 2465 O O . VAL A 1 328 ? -10.293 -42.526 2.005 1.00 35.09 328 VAL A O 1
ATOM 2468 N N . ALA A 1 329 ? -9.861 -44.086 0.435 1.00 33.44 329 ALA A N 1
ATOM 2469 C CA . ALA A 1 329 ? -9.220 -43.275 -0.580 1.00 33.44 329 ALA A CA 1
ATOM 2470 C C . ALA A 1 329 ? -10.213 -42.466 -1.439 1.00 33.44 329 ALA A C 1
ATOM 2472 O O . ALA A 1 329 ? -11.312 -42.926 -1.726 1.00 33.44 329 ALA A O 1
ATOM 2473 N N . GLY A 1 330 ? -9.734 -41.307 -1.908 1.00 28.95 330 GLY A N 1
ATOM 2474 C CA . GLY A 1 330 ? -9.710 -40.883 -3.316 1.00 28.95 330 GLY A CA 1
ATOM 2475 C C . GLY A 1 330 ? -11.018 -40.707 -4.093 1.00 28.95 330 GLY A C 1
ATOM 2476 O O . GLY A 1 330 ? -11.674 -41.687 -4.417 1.00 28.95 330 GLY A O 1
ATOM 2477 N N . VAL A 1 331 ? -11.262 -39.479 -4.576 1.00 34.44 331 VAL A N 1
ATOM 2478 C CA . VAL A 1 331 ? -11.872 -39.245 -5.900 1.00 34.44 331 VAL A CA 1
ATOM 2479 C C . VAL A 1 331 ? -11.251 -38.007 -6.559 1.00 34.44 331 VAL A C 1
ATOM 2481 O O . VAL A 1 331 ? -11.169 -36.934 -5.965 1.00 34.44 331 VAL A O 1
ATOM 2484 N N . ASP A 1 332 ? -10.824 -38.217 -7.801 1.00 32.53 332 ASP A N 1
ATOM 2485 C CA . ASP A 1 332 ? -10.257 -37.280 -8.766 1.00 32.53 332 ASP A CA 1
ATOM 2486 C C . ASP A 1 332 ? -11.308 -36.464 -9.556 1.00 32.53 332 ASP A C 1
ATOM 2488 O O . ASP A 1 332 ? -12.405 -36.936 -9.843 1.00 32.53 332 ASP A O 1
ATOM 2492 N N . ALA A 1 333 ? -10.828 -35.309 -10.039 1.00 31.06 333 ALA A N 1
ATOM 2493 C CA . ALA A 1 333 ? -11.014 -34.707 -11.373 1.00 31.06 333 ALA A CA 1
ATOM 2494 C C . ALA A 1 333 ? -12.283 -33.929 -11.817 1.00 31.06 333 ALA A C 1
ATOM 2496 O O . ALA A 1 333 ? -13.415 -34.397 -11.757 1.00 31.06 333 ALA A O 1
ATOM 2497 N N . ALA A 1 334 ? -11.949 -32.804 -12.492 1.00 31.28 334 ALA A N 1
ATOM 2498 C CA . ALA A 1 334 ? -12.549 -32.125 -13.667 1.00 31.28 334 ALA A CA 1
ATOM 2499 C C . ALA A 1 334 ? -13.141 -30.728 -13.353 1.00 31.28 334 ALA A C 1
ATOM 2501 O O . ALA A 1 334 ? -14.120 -30.623 -12.631 1.00 31.28 334 ALA A O 1
ATOM 2502 N N . SER A 1 335 ? -12.514 -29.589 -13.694 1.00 30.50 335 SER A N 1
ATOM 2503 C CA . SER A 1 335 ? -12.060 -29.000 -14.982 1.00 30.50 335 SER A CA 1
ATOM 2504 C C . SER A 1 335 ? -13.155 -28.272 -15.787 1.00 30.50 335 SER A C 1
ATOM 2506 O O . SER A 1 335 ? -14.257 -28.785 -15.951 1.00 30.50 335 SER A O 1
ATOM 2508 N N . SER A 1 336 ? -12.744 -27.133 -16.379 1.00 33.62 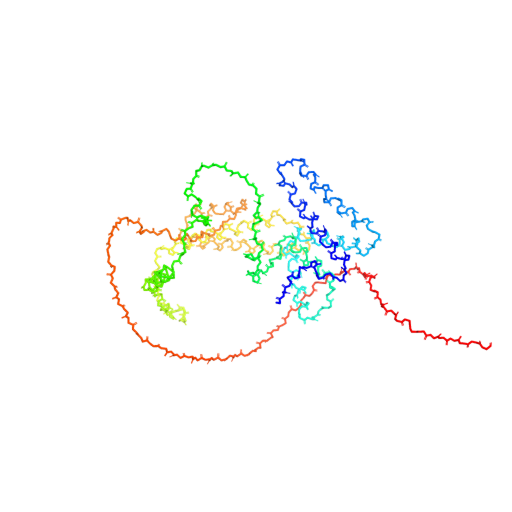336 SER A N 1
ATOM 2509 C CA . SER A 1 336 ? -13.400 -26.269 -17.388 1.00 33.62 336 SER A CA 1
ATOM 2510 C C . SER A 1 336 ? -14.215 -25.077 -16.840 1.00 33.62 336 SER A C 1
ATOM 2512 O O . SER A 1 336 ? -15.064 -25.254 -15.981 1.00 33.62 336 SER A O 1
ATOM 2514 N N . GLY A 1 337 ? -14.058 -23.822 -17.281 1.00 30.33 337 GLY A N 1
ATOM 2515 C CA . GLY A 1 337 ? -13.189 -23.231 -18.299 1.00 30.33 337 GLY A CA 1
ATOM 2516 C C . GLY A 1 337 ? -13.610 -21.781 -18.637 1.00 30.33 337 GLY A C 1
ATOM 2517 O O . GLY A 1 337 ? -14.769 -21.419 -18.473 1.00 30.33 337 GLY A O 1
ATOM 2518 N N . ALA A 1 338 ? -12.641 -21.020 -19.167 1.00 33.06 338 ALA A N 1
ATOM 2519 C CA . ALA A 1 338 ? -12.736 -19.855 -20.069 1.00 33.06 338 ALA A CA 1
ATOM 2520 C C . ALA A 1 338 ? -13.199 -18.460 -19.572 1.00 33.06 338 ALA A C 1
ATOM 2522 O O . ALA A 1 338 ? -14.283 -18.276 -19.029 1.00 33.06 338 ALA A O 1
ATOM 2523 N N . GLY A 1 339 ? -12.393 -17.440 -19.921 1.00 32.12 339 GLY A N 1
ATOM 2524 C CA . GLY A 1 339 ? -12.791 -16.025 -19.915 1.00 32.12 339 GLY A CA 1
ATOM 2525 C C . GLY A 1 339 ? -11.641 -15.006 -19.863 1.00 32.12 339 GLY A C 1
ATOM 2526 O O . GLY A 1 339 ? -11.579 -14.202 -18.940 1.00 32.12 339 GLY A O 1
ATOM 2527 N N . THR A 1 340 ? -10.706 -15.045 -20.816 1.00 31.89 340 THR A N 1
ATOM 2528 C CA . THR A 1 340 ? -9.542 -14.142 -20.918 1.00 31.89 340 THR A CA 1
ATOM 2529 C C . THR A 1 340 ? -9.888 -12.774 -21.518 1.00 31.89 340 THR A C 1
ATOM 2531 O O . THR A 1 340 ? -10.325 -12.698 -22.664 1.00 31.89 340 THR A O 1
ATOM 2534 N N . GLY A 1 341 ? -9.588 -11.698 -20.785 1.00 28.80 341 GLY A N 1
ATOM 2535 C CA . GLY A 1 341 ? -9.417 -10.336 -21.305 1.00 28.80 341 GLY A CA 1
ATOM 2536 C C . GLY A 1 341 ? -8.094 -9.775 -20.784 1.00 28.80 341 GLY A C 1
ATOM 2537 O O . GLY A 1 341 ? -7.983 -9.412 -19.613 1.00 28.80 341 GLY A O 1
ATOM 2538 N N . THR A 1 342 ? -7.058 -9.812 -21.618 1.00 33.78 342 THR A N 1
ATOM 2539 C CA . THR A 1 342 ? -5.692 -9.380 -21.299 1.00 33.78 342 THR A CA 1
ATOM 2540 C C . THR A 1 342 ? -5.529 -7.884 -21.546 1.00 33.78 342 THR A C 1
ATOM 2542 O O . THR A 1 342 ? -5.440 -7.470 -22.699 1.00 33.78 342 THR A O 1
ATOM 2545 N N . ASP A 1 343 ? -5.411 -7.096 -20.476 1.00 32.25 343 ASP A N 1
ATOM 2546 C CA . ASP A 1 343 ? -4.775 -5.779 -20.551 1.00 32.25 343 ASP A CA 1
ATOM 2547 C C . ASP A 1 343 ? -3.258 -5.966 -20.541 1.00 32.25 343 ASP A C 1
ATOM 2549 O O . ASP A 1 343 ? -2.654 -6.466 -19.585 1.00 32.25 343 ASP A O 1
ATOM 2553 N N . VAL A 1 344 ? -2.670 -5.613 -21.676 1.00 36.47 344 VAL A N 1
ATOM 2554 C CA . VAL A 1 344 ? -1.259 -5.759 -22.008 1.00 36.47 344 VAL A CA 1
ATOM 2555 C C . VAL A 1 344 ? -0.466 -4.666 -21.296 1.00 36.47 344 VAL A C 1
ATOM 2557 O O . VAL A 1 344 ? -0.562 -3.488 -21.628 1.00 36.47 344 VAL A O 1
ATOM 2560 N N . TRP A 1 345 ? 0.380 -5.065 -20.346 1.00 40.78 345 TRP A N 1
ATOM 2561 C CA . TRP A 1 345 ? 1.519 -4.251 -19.933 1.00 40.78 345 TRP A CA 1
ATOM 2562 C C . TRP A 1 345 ? 2.518 -4.228 -21.089 1.00 40.78 345 TRP A C 1
ATOM 2564 O O . TRP A 1 345 ? 3.303 -5.161 -21.264 1.00 40.78 345 TRP A O 1
ATOM 2574 N N . VAL A 1 346 ? 2.479 -3.175 -21.905 1.00 33.06 346 VAL A N 1
ATOM 2575 C CA . VAL A 1 346 ? 3.547 -2.889 -22.865 1.00 33.06 346 VAL A CA 1
ATOM 2576 C C . VAL A 1 346 ? 4.764 -2.439 -22.058 1.00 33.06 346 VAL A C 1
ATOM 2578 O O . VAL A 1 346 ? 4.937 -1.265 -21.743 1.00 33.06 346 VAL A O 1
ATOM 2581 N N . ALA A 1 347 ? 5.598 -3.404 -21.679 1.00 39.41 347 ALA A N 1
ATOM 2582 C CA . ALA A 1 347 ? 6.972 -3.143 -21.289 1.00 39.41 347 ALA A CA 1
ATOM 2583 C C . ALA A 1 347 ? 7.749 -2.778 -22.559 1.00 39.41 347 ALA A C 1
ATOM 2585 O O . ALA A 1 347 ? 8.344 -3.637 -23.211 1.00 39.41 347 ALA A O 1
ATOM 2586 N N . ASP A 1 348 ? 7.706 -1.503 -22.941 1.00 39.16 348 ASP A N 1
ATOM 2587 C CA . ASP A 1 348 ? 8.614 -0.984 -23.954 1.00 39.16 348 ASP A CA 1
ATOM 2588 C C . ASP A 1 348 ? 9.998 -0.840 -23.308 1.00 39.16 348 ASP A C 1
ATOM 2590 O O . ASP A 1 348 ? 10.272 0.068 -22.523 1.00 39.16 348 ASP A O 1
ATOM 2594 N N . GLY A 1 349 ? 10.839 -1.849 -23.523 1.00 36.53 349 GLY A N 1
ATOM 2595 C CA . GLY A 1 349 ? 12.128 -1.962 -22.858 1.00 36.53 349 GLY A CA 1
ATOM 2596 C C . GLY A 1 349 ? 12.792 -3.303 -23.115 1.00 36.53 349 GLY A C 1
ATOM 2597 O O . GLY A 1 349 ? 12.971 -4.101 -22.198 1.00 36.53 349 GLY A O 1
ATOM 2598 N N . ARG A 1 350 ? 13.192 -3.562 -24.366 1.00 39.34 350 ARG A N 1
ATOM 2599 C CA . ARG A 1 350 ? 14.156 -4.628 -24.685 1.00 39.34 350 ARG A CA 1
ATOM 2600 C C . ARG A 1 350 ? 15.453 -4.372 -23.907 1.00 39.34 350 ARG A C 1
ATOM 2602 O O . ARG A 1 350 ? 16.319 -3.620 -24.343 1.00 39.34 350 ARG A O 1
ATOM 2609 N N . SER A 1 351 ? 15.583 -5.005 -22.745 1.00 46.94 351 SER A N 1
ATOM 2610 C CA . SER A 1 351 ? 16.801 -4.991 -21.940 1.00 46.94 351 SER A CA 1
ATOM 2611 C C . SER A 1 351 ? 17.797 -5.990 -22.530 1.00 46.94 351 SER A C 1
ATOM 2613 O O . SER A 1 351 ? 17.706 -7.201 -22.330 1.00 46.94 351 SER A O 1
ATOM 2615 N N . VAL A 1 352 ? 18.736 -5.474 -23.323 1.00 47.00 352 VAL A N 1
ATOM 2616 C CA . VAL A 1 352 ? 19.868 -6.217 -23.892 1.00 47.00 352 VAL A CA 1
ATOM 2617 C C . VAL A 1 352 ? 20.905 -6.453 -22.785 1.00 47.00 352 VAL A C 1
ATOM 2619 O O . VAL A 1 352 ? 21.948 -5.815 -22.742 1.00 47.00 352 VAL A O 1
ATOM 2622 N N . CYS A 1 353 ? 20.617 -7.358 -21.851 1.00 51.78 353 CYS A N 1
ATOM 2623 C CA . CYS A 1 353 ? 21.626 -7.944 -20.956 1.00 51.78 353 CYS A CA 1
ATOM 2624 C C . CYS A 1 353 ? 21.532 -9.488 -21.036 1.00 51.78 353 CYS A C 1
ATOM 2626 O O . CYS A 1 353 ? 21.473 -10.167 -20.017 1.00 51.78 353 CYS A O 1
ATOM 2628 N N . GLY A 1 354 ? 21.462 -10.052 -22.251 1.00 42.06 354 GLY A N 1
ATOM 2629 C CA . GLY A 1 354 ? 21.493 -11.498 -22.505 1.00 42.06 354 GLY A CA 1
ATOM 2630 C C . GLY A 1 354 ? 22.848 -11.933 -23.064 1.00 42.06 354 GLY A C 1
ATOM 2631 O O . GLY A 1 354 ? 23.053 -11.911 -24.274 1.00 42.06 354 GLY A O 1
ATOM 2632 N N . GLY A 1 355 ? 23.788 -12.300 -22.191 1.00 39.84 355 GLY A N 1
ATOM 2633 C CA . GLY A 1 355 ? 25.099 -12.819 -22.585 1.00 39.84 355 GLY A CA 1
ATOM 2634 C C . GLY A 1 355 ? 25.007 -14.262 -23.081 1.00 39.84 355 GLY A C 1
ATOM 2635 O O . GLY A 1 355 ? 24.850 -15.186 -22.286 1.00 39.84 355 GLY A O 1
ATOM 2636 N N . ARG A 1 356 ? 25.124 -14.455 -24.398 1.00 40.94 356 ARG A N 1
ATOM 2637 C CA . ARG A 1 356 ? 25.314 -15.759 -25.044 1.00 40.94 356 ARG A CA 1
ATOM 2638 C C . ARG A 1 356 ? 26.781 -16.171 -24.870 1.00 40.94 356 ARG A C 1
ATOM 2640 O O . ARG A 1 356 ? 27.669 -15.522 -25.410 1.00 40.94 356 ARG A O 1
ATOM 2647 N N . GLY A 1 357 ? 27.038 -17.228 -24.100 1.00 42.78 357 GLY A N 1
ATOM 2648 C CA . GLY A 1 357 ? 28.368 -17.829 -23.983 1.00 42.78 357 GLY A CA 1
ATOM 2649 C C . GLY A 1 357 ? 28.728 -18.596 -25.253 1.00 42.78 357 GLY A C 1
ATOM 2650 O O . GLY A 1 357 ? 28.298 -19.735 -25.430 1.00 42.78 357 GLY A O 1
ATOM 2651 N N . GLU A 1 358 ? 29.500 -17.974 -26.140 1.00 40.12 358 GLU A N 1
ATOM 2652 C CA . GLU A 1 358 ? 30.080 -18.623 -27.315 1.00 40.12 358 GLU A CA 1
ATOM 2653 C C . GLU A 1 358 ? 31.378 -19.335 -26.910 1.00 40.12 358 GLU A C 1
ATOM 2655 O O . GLU A 1 358 ? 32.366 -18.717 -26.512 1.00 40.12 358 GLU A O 1
ATOM 2660 N N . ARG A 1 359 ? 31.357 -20.672 -26.965 1.00 44.34 359 ARG A N 1
ATOM 2661 C CA . ARG A 1 359 ? 32.554 -21.511 -26.865 1.00 44.34 359 ARG A CA 1
ATOM 2662 C C . ARG A 1 359 ? 33.369 -21.339 -28.147 1.00 44.34 359 ARG A C 1
ATOM 2664 O O . ARG A 1 359 ? 32.982 -21.863 -29.186 1.00 44.34 359 ARG A O 1
ATOM 2671 N N . ALA A 1 360 ? 34.512 -20.668 -28.061 1.00 40.97 360 ALA A N 1
ATOM 2672 C CA . ALA A 1 360 ? 35.548 -20.758 -29.081 1.00 40.97 360 ALA A CA 1
ATOM 2673 C C . ALA A 1 360 ? 36.339 -22.061 -28.870 1.00 40.97 360 ALA A C 1
ATOM 2675 O O . ALA A 1 360 ? 37.151 -22.167 -27.952 1.00 40.97 360 ALA A O 1
ATOM 2676 N N . ALA A 1 361 ? 36.058 -23.068 -29.697 1.00 49.25 361 ALA A N 1
ATOM 2677 C CA . ALA A 1 361 ? 36.947 -24.206 -29.899 1.00 49.25 361 ALA A CA 1
ATOM 2678 C C . ALA A 1 361 ? 38.019 -23.809 -30.924 1.00 49.25 361 ALA A C 1
ATOM 2680 O O . ALA A 1 361 ? 37.711 -23.205 -31.951 1.00 49.25 361 ALA A O 1
ATOM 2681 N N . GLY A 1 362 ? 39.273 -24.117 -30.599 1.00 51.19 362 GLY A N 1
ATOM 2682 C CA . GLY A 1 362 ? 40.444 -23.779 -31.394 1.00 51.19 362 GLY A CA 1
ATOM 2683 C C . GLY A 1 362 ? 40.492 -24.487 -32.747 1.00 51.19 362 GLY A C 1
ATOM 2684 O O . GLY A 1 362 ? 40.083 -25.637 -32.889 1.00 51.19 362 GLY A O 1
ATOM 2685 N N . GLY A 1 363 ? 41.050 -23.778 -33.724 1.00 47.22 363 GLY A N 1
ATOM 2686 C CA . GLY A 1 363 ? 41.531 -24.323 -34.985 1.00 47.22 363 GLY A CA 1
ATOM 2687 C C . GLY A 1 363 ? 42.952 -23.823 -35.214 1.00 47.22 363 GLY A C 1
ATOM 2688 O O . GLY A 1 363 ? 43.150 -22.708 -35.690 1.00 47.22 363 GLY A O 1
ATOM 2689 N N . GLU A 1 364 ? 43.927 -24.639 -34.822 1.00 51.69 364 GLU A N 1
ATOM 2690 C CA . GLU A 1 364 ? 45.334 -24.517 -35.199 1.00 51.69 364 GLU A CA 1
ATOM 2691 C C . GLU A 1 364 ? 45.457 -24.734 -36.713 1.00 51.69 364 GLU A C 1
ATOM 2693 O O . GLU A 1 364 ? 45.169 -25.814 -37.226 1.00 51.69 364 GLU A O 1
ATOM 2698 N N . GLY A 1 365 ? 45.852 -23.687 -37.436 1.00 52.53 365 GLY A N 1
ATOM 2699 C CA . GLY A 1 365 ? 46.191 -23.743 -38.854 1.00 52.53 365 GLY A CA 1
ATOM 2700 C C . GLY A 1 365 ? 47.689 -23.542 -39.034 1.00 52.53 365 GLY A C 1
ATOM 2701 O O . GLY A 1 365 ? 48.165 -22.409 -39.077 1.00 52.53 365 GLY A O 1
ATOM 2702 N N . THR A 1 366 ? 48.422 -24.645 -39.141 1.00 61.50 366 THR A N 1
ATOM 2703 C CA . THR A 1 366 ? 49.804 -24.703 -39.622 1.00 61.50 366 THR A CA 1
ATOM 2704 C C . THR A 1 366 ? 49.882 -24.192 -41.064 1.00 61.50 366 THR A C 1
ATOM 2706 O O . THR A 1 366 ? 49.116 -24.616 -41.930 1.00 61.50 366 THR A O 1
ATOM 2709 N N . ARG A 1 367 ? 50.819 -23.278 -41.341 1.00 57.16 367 ARG A N 1
ATOM 2710 C CA . ARG A 1 367 ? 51.246 -22.929 -42.703 1.00 57.16 367 ARG A CA 1
ATOM 2711 C C . ARG A 1 367 ? 52.688 -23.371 -42.919 1.00 57.16 367 ARG A C 1
ATOM 2713 O O . ARG A 1 367 ? 53.529 -23.183 -42.043 1.00 57.16 367 ARG A O 1
ATOM 2720 N N . SER A 1 368 ? 52.867 -23.990 -44.084 1.00 62.16 368 SER A N 1
ATOM 2721 C CA . SER A 1 368 ? 54.102 -24.439 -44.726 1.00 62.16 368 SER A CA 1
ATOM 2722 C C . SER A 1 368 ? 55.072 -23.316 -45.055 1.00 62.16 368 SER A C 1
ATOM 2724 O O . SER A 1 368 ? 54.604 -22.168 -45.237 1.00 62.16 368 SER A O 1
#

Radius of gyration: 32.8 Å; Cα contacts (8 Å, |Δi|>4): 191; chains: 1; bounding box: 97×66×96 Å

Sequence (368 aa):
MSTTTISAADRAATATESALRRDYARFHNLRTIAPHADTPAQARELLTQATTLADRWTSDPNPCARALWRELDAAVGAWNARPETTARAFRRLSQARNAGDLPVDDRSWRTLRQAAELTGHLTTTIDGSNQDSARWIPALAAGRHRNGGVSLLDRALGGRAGEPVSLDEVDAVIADTDRLLAIEEACGDRDTGAADPAFLLPPQLRPASAAAPDDADARRNNALITLQNLTAEHARLAGEWDGPPEAVDTLVARLESLLEAIRTARRAATAAGAPAAEIEAAYRAGSDGRYRHPPVPSAHADPGRNTDSTFQDETTTPDIPARQSADVAGVDAASSGAGTGTDVWVADGRSVCGGRGERAAGGEGTRS

Solvent-accessible surface area (backbone atoms only — not comparable to full-atom values): 23546 Å² total; per-residue (Å²): 135,88,81,75,83,73,48,81,47,68,69,41,95,43,73,67,53,20,53,49,50,48,48,49,51,50,31,52,50,32,58,67,48,25,86,72,42,98,40,77,66,55,20,50,49,34,45,51,55,23,49,54,52,49,52,53,44,68,65,38,90,50,66,71,55,28,49,49,53,52,52,40,52,51,37,35,48,43,40,74,75,37,47,70,61,43,48,52,53,49,50,53,53,51,50,35,47,76,73,64,77,43,97,66,56,68,62,62,53,51,40,50,52,50,26,28,48,76,71,62,74,43,77,72,76,74,83,63,94,77,80,84,73,92,75,83,70,81,80,80,78,84,75,87,84,90,80,91,76,93,51,74,69,51,65,76,72,72,61,88,80,90,74,85,82,50,69,68,58,53,52,50,51,50,54,50,50,54,50,51,51,52,48,45,64,71,69,45,79,80,75,64,92,68,82,58,72,60,82,76,50,60,85,90,73,53,78,84,76,80,76,61,73,72,59,45,56,53,48,21,51,52,24,41,36,50,24,9,35,45,31,13,52,44,39,49,59,74,73,67,72,82,72,63,80,90,49,46,69,60,50,51,56,49,49,54,52,40,53,53,50,36,55,50,27,50,54,48,16,50,75,40,67,45,53,70,68,58,56,50,48,27,40,51,42,1,56,74,53,42,73,61,76,80,83,75,82,72,80,75,81,78,92,69,91,72,92,83,83,87,87,79,93,81,90,79,87,82,84,89,84,86,87,83,89,80,90,82,80,88,86,82,90,86,87,88,82,90,85,89,81,84,83,78,81,82,75,88,67,88,76,88,81,78,86,78,85,77,81,84,76,88,80,92,77,88,78,133

Mean predicted aligned error: 22.41 Å

pLDDT: mean 71.57, std 24.83, range [27.59, 98.62]

Secondary structure (DSSP, 8-state):
-------GGGG-SSHHHHHHHHHHHHHHHHHHHGGG-SSHHHHHHHHHHHHHHHHHHHS-S-HHHHHHHHHHHHHHHHHHH-HHHHHHHHHHHHHHHHHT-S---HHHHHHHHHHHHHTT-S--------SSSSS----------------HHHHHTT---S-PPPHHHHHHHHHHHHHHHHHHHHHS----S---GGGGS-GGGS------THHHHHHHHHHHHHHHHHHHHHHHHHH-----GGGHHHHHHHHHHHHHHHHHHHHHHHHTT--HHHHHHHHHHHHTT---PPPPPPPP--TT----------------------------------------------------------------

Foldseek 3Di:
DDDPPQDLLNPDPDPLSSVLLVLLLLLLVLQVCLVVDPDVVSSVVSNVSSVVSVCCQCVPPDPVSVVLSVLLVVLLVCCVVPVVVLLVVLVVVVVCVVVVVDPDDPSNNSSNVSSCVSNVVDPPPCPDPPPPDPPPDPPPDDDDDDDDDPDPVCVVPPNDDDDPDDVVNVVVVVVVVVVVVVVCVVVPDPPPPPPDPLVVDDPVPRPDDPDDPVVLVVQLVVLLLQLLQLLLVLLCLVPPDPDDPVCVVVSVVVSVVSVVSNVVSLVSNVVSVNDPVSSVVSNVNSNVNDHDDDDDPPPDDDPDDDDDDDDDDDDDDDDDDDDDDDDDDDDDDDDDDDDDDDDDPPPPDPDPPDDDDDDDDDDDDDDD